Protein AF-C3YMT7-F1 (afdb_monomer_lite)

InterPro domains:
  IPR000488 Death domain [PF00531] (98-167)
  IPR000488 Death domain [PF00531] (194-253)
  IPR000488 Death domain [PF00531] (273-336)
  IPR000488 Death domain [PS50017] (106-167)
  IPR000488 Death domain [PS50017] (197-254)
  IPR000488 Death domain [PS50017] (286-336)
  IPR011029 Death-like domain superfamily [G3DSA:1.10.533.10] (81-174)
  IPR011029 Death-like domain superfamily [G3DSA:1.10.533.10] (175-265)
  IPR011029 Death-like domain superfamily [G3DSA:1.10.533.10] (266-336)
  IPR011029 Death-like domain superfamily [G3DSA:1.10.533.10] (337-452)
  IPR011029 Death-like domain superfamily [G3DSA:1.10.533.10] (453-548)
  IPR011029 Death-like domain superfamily [SSF47986] (90-172)
  IPR011029 Death-like domain superfamily [SSF47986] (196-254)
  IPR011029 Death-like domain superfamily [SSF47986] (276-337)
  IPR011029 Death-like domain superfamily [SSF47986] (476-532)
  IPR016729 FAS-associated death domain protein [PTHR15077] (196-252)

Secondary structure (DSSP, 8-state):
--------PPP-PPPP----------------------------------------------------HHHHHHHHHHHHHHTS-----TTPBPPHHHHHHHHHH-GGGHHHHHHHTT--HHHHHHHHHHTTT-HHHHHHHHHHHHHHHHGGG-BHHHHHHHHHHTT--HHHHHTTPPPPHHHHHHHHHHHHT-TTHHHHHHHTT--HHHHHHHHHHSTT-HHHHHHHHHHHHHHHHGGG--HHHHHHHHHHTT--GGGTHHHH-GGGSBPPHHHHHHHHHH--S--HHHHHHTT--HHHHHHHHHHSTT-HHHHHHHHHHHHHHHHGGG-BGGGGTTS-HHHHHHHTS--PPBPPHHHHHHHHHHS-HHHHHHHHHHTT--HHHHHHHHHHH-----TTSHHHHHHHHHHHHHHHHHHHHGGG-BHHHHHHHHHHTT--HHHHGGGG-GGG-PPPPHHHHHHHHHHHTT-TTHHHHHTTTTT--HHHHHHHHHH-TT-HHHHHHHHHHHHHHHHGGG--HHHHHHHHHHTT--GGGTGGGG---------

Sequence (551 aa):
MEIEEGTSWCEKKYPGVSDSGVPETDLDGSMTDQVSRTFQDRGTTNGADTKQKISVQGKKELHTASIDKSFLSSVFGWFKSASKPTASLTGRQLTPRELYHLCRTLGPHWEQVGQQLGLDQDTLDRCALDNRDSQWGQVHDMLLTWMERSGVKATVEMLTEGLQAVGVGPHLYNCIRVPSLFELNHLAWKLSDASGWEDVMLHLGLTQDDIRHAKDAHPDYRCSQVHHMLLMWVEKSGTEATVGRLCDALKNHNVETEKFLFLTDPSLRQVTLWDLAQLSRSFHSDWEPLALGLGLTEDDIESCKKKYPNNVSRQLLSALLLWKVQSGTQGTVSMLSGIDSHIYKSLLSPSVPVASVWQLGTVGNKLHPDICDAVCLHLGLTREMIQAHREKYRLDSSEAWEMSQYGIHNISLLLRWLNMAGSQATLDKLCESLHYADVQLDMYNFLFDPITSRHPTDLELVQLAVQLHSIPWVLTHLCCPMGFQHHDVLCWERTDPGGTWFQVHAMLEDWRNKFGGEATVVKLCGQLHDGGVAPDKYWFLCHEEPKSFEG

Foldseek 3Di:
DDDDDDDDDDDDDDDDDDDDDDDDDDDDDDDDDDDDDDDDDDDDDDDDDDDDDPPPPPPPPPPPPPDPPVLVVLLVVVVVVPPPPLPPLPQPADDPVLLLVLLVQCPPCQQQLLVLLPDDPVQLVVLCVVQVPGSSSSSSSSLVVSCVVCPSNNGLVSSVVSCVVSVNALLSNQQQDADDLVLLLQLLVLCLPPPCLVQLLVLLVDDPVLLVVLCVSQVQGSSSSSSSSLVVSCVVCPRNNGSNSSLVSCVVRPNDCLSNVCSSPVQQDAQFLLLQLLVLVVDDDDLVVVLVLLPHDPVQLVVLCVVDPPRSSSSSSSSVVVSCVVCPRRRGLNSVVVDDPVSSVCSSDDPQAAQFLLLLLLLLLLDDLVLLLQLLVLLPDDPCNLVVLCVVPPDVDDDDPPNVVSSVSSSVSLVVSCSSCPRSRGLRSSVVSCVVSVNDCVSRVVSSPPPCLDAQDLVLLLLLLVLCLVPPCCLVQLQVLLVHDPVLSVVLVPPDPPGSSSSSSVVLVVSCVVCPVNNGLRSVSVSCVVSVNDCVSRSVSSDDPPPPPPD

Radius of gyration: 32.9 Å; chains: 1; bounding box: 105×73×102 Å

Organism: Branchiostoma floridae (NCBI:txid7739)

Structure (mmCIF, N/CA/C/O backbone):
data_AF-C3YMT7-F1
#
_entry.id   AF-C3YMT7-F1
#
loop_
_atom_site.group_PDB
_atom_site.id
_atom_site.type_symbol
_atom_site.label_atom_id
_atom_site.label_alt_id
_atom_site.label_comp_id
_atom_site.label_asym_id
_atom_site.label_entity_id
_atom_site.label_seq_id
_atom_site.pdbx_PDB_ins_code
_atom_site.Cartn_x
_atom_site.Cartn_y
_atom_site.Cartn_z
_atom_site.occupancy
_atom_site.B_iso_or_equiv
_atom_site.auth_seq_id
_atom_site.auth_comp_id
_atom_site.auth_asym_id
_atom_site.auth_atom_id
_atom_site.pdbx_PDB_model_num
ATOM 1 N N . MET A 1 1 ? 27.093 30.085 48.064 1.00 34.06 1 MET A N 1
ATOM 2 C CA . MET A 1 1 ? 28.264 29.540 48.782 1.00 34.06 1 MET A CA 1
ATOM 3 C C . MET A 1 1 ? 27.794 28.273 49.457 1.00 34.06 1 MET A C 1
ATOM 5 O O . MET A 1 1 ? 26.879 28.395 50.255 1.00 34.06 1 MET A O 1
ATOM 9 N N . GLU A 1 2 ? 28.229 27.057 49.169 1.00 38.09 2 GLU A N 1
ATOM 10 C CA . GLU A 1 2 ? 29.203 26.407 48.269 1.00 38.09 2 GLU A CA 1
ATOM 11 C C . GLU A 1 2 ? 28.582 25.004 48.047 1.00 38.09 2 GLU A C 1
ATOM 13 O O . GLU A 1 2 ? 27.975 24.467 48.970 1.00 38.09 2 GLU A O 1
ATOM 18 N N . ILE A 1 3 ? 28.325 24.558 46.816 1.00 40.97 3 ILE A N 1
ATOM 19 C CA . ILE A 1 3 ? 29.128 23.589 46.039 1.00 40.97 3 ILE A CA 1
ATOM 20 C C . ILE A 1 3 ? 29.826 22.535 46.907 1.00 40.97 3 ILE A C 1
ATOM 22 O O . ILE A 1 3 ? 30.800 22.860 47.569 1.00 40.97 3 ILE A O 1
ATOM 26 N N . GLU A 1 4 ? 29.408 21.274 46.775 1.00 43.94 4 GLU A N 1
ATOM 27 C CA . GLU A 1 4 ? 30.350 20.153 46.715 1.00 43.94 4 GLU A CA 1
ATOM 28 C C . GLU A 1 4 ? 29.832 19.064 45.764 1.00 43.94 4 GLU A C 1
ATOM 30 O O . GLU A 1 4 ? 28.674 18.643 45.803 1.00 43.94 4 GLU A O 1
ATOM 35 N N . GLU A 1 5 ? 30.726 18.701 44.849 1.00 44.53 5 GLU A N 1
ATOM 36 C CA . GLU A 1 5 ? 30.614 17.720 43.777 1.00 44.53 5 GLU A CA 1
ATOM 37 C C . GLU A 1 5 ? 30.958 16.311 44.282 1.00 44.53 5 GLU A C 1
ATOM 39 O O . GLU A 1 5 ? 31.666 16.147 45.273 1.00 44.53 5 GLU A O 1
ATOM 44 N N . GLY A 1 6 ? 30.581 15.281 43.516 1.00 32.69 6 GLY A N 1
ATOM 45 C CA . GLY A 1 6 ? 31.325 14.022 43.552 1.00 32.69 6 GLY A CA 1
ATOM 46 C C . GLY A 1 6 ? 30.581 12.809 43.010 1.00 32.69 6 GLY A C 1
ATOM 47 O O . GLY A 1 6 ? 29.768 12.231 43.722 1.00 32.69 6 GLY A O 1
ATOM 48 N N . THR A 1 7 ? 30.903 12.407 41.773 1.00 36.56 7 THR A N 1
ATOM 49 C CA . THR A 1 7 ? 31.214 11.028 41.295 1.00 36.56 7 THR A CA 1
ATOM 50 C C . THR A 1 7 ? 31.074 10.986 39.760 1.00 36.56 7 THR A C 1
ATOM 52 O O . THR A 1 7 ? 29.983 11.065 39.214 1.00 36.56 7 THR A O 1
ATOM 55 N N . SER A 1 8 ? 32.169 11.150 39.008 1.00 33.56 8 SER A N 1
ATOM 56 C CA . SER A 1 8 ? 33.136 10.117 38.576 1.00 33.56 8 SER A CA 1
ATOM 57 C C . SER A 1 8 ? 32.552 9.097 37.583 1.00 33.56 8 SER A C 1
ATOM 59 O O . SER A 1 8 ? 31.941 8.104 37.973 1.00 33.56 8 SER A O 1
ATOM 61 N N . TRP A 1 9 ? 32.776 9.356 36.288 1.00 35.31 9 TRP A N 1
ATOM 62 C CA . TRP A 1 9 ? 32.589 8.428 35.168 1.00 35.31 9 TRP A CA 1
ATOM 63 C C . TRP A 1 9 ? 33.940 7.801 34.786 1.00 35.31 9 TRP A C 1
ATOM 65 O O . TRP A 1 9 ? 34.929 8.510 34.605 1.00 35.31 9 TRP A O 1
ATOM 75 N N . CYS A 1 10 ? 33.984 6.473 34.647 1.00 33.03 10 CYS A N 1
ATOM 76 C CA . CYS A 1 10 ? 35.161 5.731 34.191 1.00 33.03 10 CYS A CA 1
ATOM 77 C C . CYS A 1 10 ? 35.211 5.629 32.657 1.00 33.03 10 CYS A C 1
ATOM 79 O O . CYS A 1 10 ? 34.374 4.964 32.047 1.00 33.03 10 CYS A O 1
ATOM 81 N N . GLU A 1 11 ? 36.258 6.193 32.053 1.00 30.14 11 GLU A N 1
ATOM 82 C CA . GLU A 1 11 ? 36.718 5.862 30.700 1.00 30.14 11 GLU A CA 1
ATOM 83 C C . GLU A 1 11 ? 37.391 4.478 30.679 1.00 30.14 11 GLU A C 1
ATOM 85 O O . GLU A 1 11 ? 38.340 4.212 31.421 1.00 30.14 11 GLU A O 1
ATOM 90 N N . LYS A 1 12 ? 36.940 3.594 29.782 1.00 35.56 12 LYS A N 1
ATOM 91 C CA . LYS A 1 12 ? 37.665 2.368 29.420 1.00 35.56 12 LYS A CA 1
ATOM 92 C C . LYS A 1 12 ? 38.641 2.671 28.282 1.00 35.56 12 LYS A C 1
ATOM 94 O O . LYS A 1 12 ? 38.229 2.872 27.144 1.00 35.56 12 LYS A O 1
ATOM 99 N N . LYS A 1 13 ? 39.9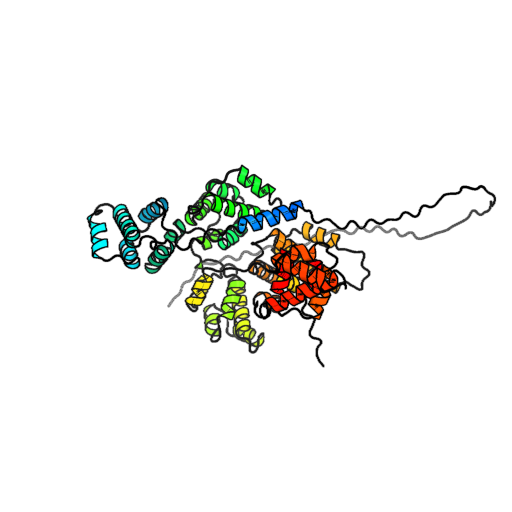39 2.644 28.594 1.00 33.09 13 LYS A N 1
ATOM 100 C CA . LYS A 1 13 ? 41.036 2.565 27.618 1.00 33.09 13 LYS A CA 1
ATOM 101 C C . LYS A 1 13 ? 41.199 1.124 27.119 1.00 33.09 13 LYS A C 1
ATOM 103 O O . LYS A 1 13 ? 41.266 0.198 27.924 1.00 33.09 13 LYS A O 1
ATOM 108 N N . TYR A 1 14 ? 41.309 0.957 25.803 1.00 35.00 14 TYR A N 1
ATOM 109 C CA . TYR A 1 14 ? 41.791 -0.268 25.157 1.00 35.00 14 TYR A CA 1
ATOM 110 C C . TYR A 1 14 ? 43.322 -0.368 25.284 1.00 35.00 14 TYR A C 1
ATOM 112 O O . TYR A 1 14 ? 43.995 0.652 25.114 1.00 35.00 14 TYR A O 1
ATOM 120 N N . PRO A 1 15 ? 43.902 -1.554 25.552 1.00 44.03 15 PRO A N 1
ATOM 121 C CA . PRO A 1 15 ? 45.343 -1.737 25.501 1.00 44.03 15 PRO A CA 1
ATOM 122 C C . PRO A 1 15 ? 45.795 -2.086 24.077 1.00 44.03 15 PRO A C 1
ATOM 124 O O . PRO A 1 15 ? 45.192 -2.919 23.400 1.00 44.03 15 PRO A O 1
ATOM 127 N N . GLY A 1 16 ? 46.880 -1.441 23.649 1.00 34.19 16 GLY A N 1
ATOM 128 C CA . GLY A 1 16 ? 47.624 -1.801 22.450 1.00 34.19 16 GLY A CA 1
ATOM 129 C C . GLY A 1 16 ? 48.317 -3.154 22.603 1.00 34.19 16 GLY A C 1
ATOM 130 O O . GLY A 1 16 ? 48.771 -3.514 23.690 1.00 34.19 16 GLY A O 1
ATOM 131 N N . VAL A 1 17 ? 48.398 -3.882 21.491 1.00 37.31 17 VAL A N 1
ATOM 132 C CA . VAL A 1 17 ? 49.210 -5.091 21.352 1.00 37.31 17 VAL A CA 1
ATOM 133 C C . VAL A 1 17 ? 50.315 -4.804 20.348 1.00 37.31 17 VAL A C 1
ATOM 135 O O . VAL A 1 17 ? 50.081 -4.275 19.263 1.00 37.31 17 VAL A O 1
ATOM 138 N N . SER A 1 18 ? 51.516 -5.116 20.805 1.00 35.34 18 SER A N 1
ATOM 139 C CA . SER A 1 18 ? 52.820 -4.876 20.217 1.00 35.34 18 SER A CA 1
ATOM 140 C C . SER A 1 18 ? 53.208 -5.910 19.161 1.00 35.34 18 SER A C 1
ATOM 142 O O . SER A 1 18 ? 52.760 -7.056 19.184 1.00 35.34 18 SER A O 1
ATOM 144 N N . ASP A 1 19 ? 54.133 -5.461 18.317 1.00 36.97 19 ASP A N 1
ATOM 145 C CA . ASP A 1 19 ? 55.043 -6.190 17.436 1.00 36.97 19 ASP A CA 1
ATOM 146 C C . ASP A 1 19 ? 55.442 -7.616 17.854 1.00 36.97 19 ASP A C 1
ATOM 148 O O . ASP A 1 19 ? 55.967 -7.864 18.940 1.00 36.97 19 ASP A O 1
ATOM 152 N N . SER A 1 20 ? 55.333 -8.522 16.883 1.00 36.31 20 SER A N 1
ATOM 153 C CA . SER A 1 20 ? 56.221 -9.674 16.662 1.00 36.31 20 SER A CA 1
ATOM 154 C C . SER A 1 20 ? 56.184 -9.932 15.145 1.00 36.31 20 SER A C 1
ATOM 156 O O . SER A 1 20 ? 55.110 -9.999 14.563 1.00 36.31 20 SER A O 1
ATOM 158 N N . GLY A 1 21 ? 57.278 -9.881 14.385 1.00 33.59 21 GLY A N 1
ATOM 159 C CA . GLY A 1 21 ? 58.499 -10.661 14.544 1.00 33.59 21 GLY A CA 1
ATOM 160 C C . GLY A 1 21 ? 58.374 -11.937 13.704 1.00 33.59 21 GLY A C 1
ATOM 161 O O . GLY A 1 21 ? 58.008 -12.975 14.243 1.00 33.59 21 GLY A O 1
ATOM 162 N N . VAL A 1 22 ? 58.645 -11.863 12.393 1.00 36.78 22 VAL A N 1
ATOM 163 C CA . VAL A 1 22 ? 58.706 -13.029 11.486 1.00 36.78 22 VAL A CA 1
ATOM 164 C C . VAL A 1 22 ? 60.044 -12.999 10.733 1.00 36.78 22 VAL A C 1
ATOM 166 O O . VAL A 1 22 ? 60.434 -11.923 10.278 1.00 36.78 22 VAL A O 1
ATOM 169 N N . PRO A 1 23 ? 60.767 -14.133 10.638 1.00 47.44 23 PRO A N 1
ATOM 170 C CA . PRO A 1 23 ? 62.141 -14.165 10.157 1.00 47.44 23 PRO A CA 1
ATOM 171 C C . PRO A 1 23 ? 62.252 -14.310 8.635 1.00 47.44 23 PRO A C 1
ATOM 173 O O . PRO A 1 23 ? 61.431 -14.955 7.981 1.00 47.44 23 PRO A O 1
ATOM 176 N N . GLU A 1 24 ? 63.344 -13.748 8.119 1.00 33.19 24 GLU A N 1
ATOM 177 C CA . GLU A 1 24 ? 63.941 -14.018 6.813 1.00 33.19 24 GLU A CA 1
ATOM 178 C C . GLU A 1 24 ? 64.226 -15.514 6.625 1.00 33.19 24 GLU A C 1
ATOM 180 O O . GLU A 1 24 ? 64.808 -16.164 7.493 1.00 33.19 24 GLU A O 1
ATOM 185 N N . THR A 1 25 ? 63.892 -16.036 5.446 1.00 39.78 25 THR A N 1
ATOM 186 C CA . THR A 1 25 ? 64.677 -17.102 4.817 1.00 39.78 25 THR A CA 1
ATOM 187 C C . THR A 1 25 ? 64.793 -16.804 3.329 1.00 39.78 25 THR A C 1
ATOM 189 O O . THR A 1 25 ? 63.825 -16.891 2.575 1.00 39.78 25 THR A O 1
ATOM 192 N N . ASP A 1 26 ? 66.008 -16.428 2.944 1.00 31.73 26 ASP A N 1
ATOM 193 C CA . ASP A 1 26 ? 66.536 -16.536 1.594 1.00 31.73 26 ASP A CA 1
ATOM 194 C C . ASP A 1 26 ? 66.430 -17.982 1.108 1.00 31.73 26 ASP A C 1
ATOM 196 O O . ASP A 1 26 ? 66.772 -18.899 1.853 1.00 31.73 26 ASP A O 1
ATOM 200 N N . LEU A 1 27 ? 66.056 -18.187 -0.155 1.00 36.12 27 LEU A N 1
ATOM 201 C CA . LEU A 1 27 ? 66.692 -19.203 -0.989 1.00 36.12 27 LEU A CA 1
ATOM 202 C C . LEU A 1 27 ? 66.584 -18.806 -2.466 1.00 36.12 27 LEU A C 1
ATOM 204 O O . LEU A 1 27 ? 65.518 -18.746 -3.075 1.00 36.12 27 LEU A O 1
ATOM 208 N N . ASP A 1 28 ? 67.775 -18.516 -2.963 1.00 31.34 28 ASP A N 1
ATOM 209 C CA . ASP A 1 28 ? 68.230 -18.246 -4.314 1.00 31.34 28 ASP A CA 1
ATOM 210 C C . ASP A 1 28 ? 67.976 -19.432 -5.268 1.00 31.34 28 ASP A C 1
ATOM 212 O O . ASP A 1 28 ? 67.900 -20.587 -4.837 1.00 31.34 28 ASP A O 1
ATOM 216 N N . GLY A 1 29 ? 67.876 -19.170 -6.574 1.00 30.14 29 GLY A N 1
ATOM 217 C CA . GLY A 1 29 ? 67.653 -20.241 -7.552 1.00 30.14 29 GLY A CA 1
ATOM 218 C C . GLY A 1 29 ? 67.280 -19.821 -8.972 1.00 30.14 29 GLY A C 1
ATOM 219 O O . GLY A 1 29 ? 66.331 -20.350 -9.542 1.00 30.14 29 GLY A O 1
ATOM 220 N N . SER A 1 30 ? 68.032 -18.888 -9.554 1.00 33.34 30 SER A N 1
ATOM 221 C CA . SER A 1 30 ? 68.088 -18.666 -11.005 1.00 33.34 30 SER A CA 1
ATOM 222 C C . SER A 1 30 ? 68.714 -19.870 -11.724 1.00 33.34 30 SER A C 1
ATOM 224 O O . SER A 1 30 ? 69.780 -20.335 -11.319 1.00 33.34 30 SER A O 1
ATOM 226 N N . MET A 1 31 ? 68.128 -20.319 -12.840 1.00 26.97 31 MET A N 1
ATOM 227 C CA . MET A 1 31 ? 68.928 -20.879 -13.934 1.00 26.97 31 MET A CA 1
ATOM 228 C C . MET A 1 31 ? 68.241 -20.720 -15.297 1.00 26.97 31 MET A C 1
ATOM 230 O O . MET A 1 31 ? 67.170 -21.262 -15.563 1.00 26.97 31 MET A O 1
ATOM 234 N N . THR A 1 32 ? 68.904 -19.939 -16.142 1.00 32.66 32 THR A N 1
ATOM 235 C CA . THR A 1 32 ? 68.686 -19.714 -17.569 1.00 32.66 32 THR A CA 1
ATOM 236 C C . THR A 1 32 ? 69.313 -20.816 -18.434 1.00 32.66 32 THR A C 1
ATOM 238 O O . THR A 1 32 ? 70.286 -21.446 -18.034 1.00 32.66 32 THR A O 1
ATOM 241 N N . ASP A 1 33 ? 68.744 -20.971 -19.636 1.00 30.67 33 ASP A N 1
ATOM 242 C CA . ASP A 1 33 ? 69.328 -21.368 -20.931 1.00 30.67 33 ASP A CA 1
ATOM 243 C C . ASP A 1 33 ? 70.357 -22.517 -21.030 1.00 30.67 33 ASP A C 1
ATOM 245 O O . ASP A 1 33 ? 71.454 -22.440 -20.491 1.00 30.67 33 ASP A O 1
ATOM 249 N N . GLN A 1 34 ? 70.106 -23.483 -21.932 1.00 28.62 34 GLN A N 1
ATOM 250 C CA . GLN A 1 34 ? 70.752 -23.522 -23.266 1.00 28.62 34 GLN A CA 1
ATOM 251 C C . GLN A 1 34 ? 70.587 -24.858 -24.035 1.00 28.62 34 GLN A C 1
ATOM 253 O O . GLN A 1 34 ? 70.815 -25.938 -23.506 1.00 28.62 34 GLN A O 1
ATOM 258 N N . VAL A 1 35 ? 70.353 -24.698 -25.353 1.00 26.73 35 VAL A N 1
ATOM 259 C CA . VAL A 1 35 ? 70.956 -25.442 -26.496 1.00 26.73 35 VAL A CA 1
ATOM 260 C C . VAL A 1 35 ? 70.453 -26.883 -26.736 1.00 26.73 35 VAL A C 1
ATOM 262 O O . VAL A 1 35 ? 70.774 -27.819 -26.024 1.00 26.73 35 VAL A O 1
ATOM 265 N N . SER A 1 36 ? 69.540 -27.096 -27.695 1.00 29.12 36 SER A N 1
ATOM 266 C CA . SER A 1 36 ? 69.752 -27.274 -29.155 1.00 29.12 36 SER A CA 1
ATOM 267 C C . SER A 1 36 ? 70.524 -28.542 -29.568 1.00 29.12 36 SER A C 1
ATOM 269 O O . SER A 1 36 ? 71.717 -28.624 -29.316 1.00 29.12 36 SER A O 1
ATOM 271 N N . ARG A 1 37 ? 69.896 -29.433 -30.361 1.00 29.86 37 ARG A N 1
ATOM 272 C CA . ARG A 1 37 ? 70.181 -29.664 -31.805 1.00 29.86 37 ARG A CA 1
ATOM 273 C C . ARG A 1 37 ? 69.748 -31.051 -32.324 1.00 29.86 37 ARG A C 1
ATOM 275 O O . ARG A 1 37 ? 70.142 -32.081 -31.800 1.00 29.86 37 ARG A O 1
ATOM 282 N N . THR A 1 38 ? 69.046 -30.981 -33.463 1.00 28.72 38 THR A N 1
ATOM 283 C CA . THR A 1 38 ? 69.095 -31.837 -34.673 1.00 28.72 38 THR A CA 1
ATOM 284 C C . THR A 1 38 ? 68.820 -33.340 -34.592 1.00 28.72 38 THR A C 1
ATOM 286 O O . THR A 1 38 ? 69.644 -34.087 -34.089 1.00 28.72 38 THR A O 1
ATOM 289 N N . PHE A 1 39 ? 67.816 -33.786 -35.362 1.00 26.59 39 PHE A N 1
ATOM 290 C CA . PHE A 1 39 ? 68.077 -34.602 -36.557 1.00 26.59 39 PHE A CA 1
ATOM 291 C C . PHE A 1 39 ? 67.051 -34.311 -37.676 1.00 26.59 39 PHE A C 1
ATOM 293 O O . PHE A 1 39 ? 65.842 -34.410 -37.491 1.00 26.59 39 PHE A O 1
ATOM 300 N N . GLN A 1 40 ? 67.606 -33.885 -38.814 1.00 30.92 40 GLN A N 1
ATOM 301 C CA . GLN A 1 40 ? 67.140 -33.989 -40.209 1.00 30.92 40 GLN A CA 1
ATOM 302 C C . GLN A 1 40 ? 66.734 -35.441 -40.561 1.00 30.92 40 GLN A C 1
ATOM 304 O O . GLN A 1 40 ? 67.167 -36.355 -39.874 1.00 30.92 40 GLN A O 1
ATOM 309 N N . ASP A 1 41 ? 66.048 -35.819 -41.640 1.00 30.78 41 ASP A N 1
ATOM 310 C CA . ASP A 1 41 ? 65.374 -35.198 -42.790 1.00 30.78 41 ASP A CA 1
ATOM 311 C C . ASP A 1 41 ? 64.806 -36.383 -43.625 1.00 30.78 41 ASP A C 1
ATOM 313 O O . ASP A 1 41 ? 65.296 -37.508 -43.511 1.00 30.78 41 ASP A O 1
ATOM 317 N N . ARG A 1 42 ? 63.855 -36.084 -44.521 1.00 30.92 42 ARG A N 1
ATOM 318 C CA . ARG A 1 42 ? 63.428 -36.827 -45.735 1.00 30.92 42 ARG A CA 1
ATOM 319 C C . ARG A 1 42 ? 62.637 -38.139 -45.666 1.00 30.92 42 ARG A C 1
ATOM 321 O O . ARG A 1 42 ? 63.094 -39.173 -45.198 1.00 30.92 42 ARG A O 1
ATOM 328 N N . GLY A 1 43 ? 61.534 -38.118 -46.424 1.00 27.36 43 GLY A N 1
ATOM 329 C CA . GLY A 1 43 ? 60.935 -39.312 -47.021 1.00 27.36 43 GLY A CA 1
ATOM 330 C C . GLY A 1 43 ? 59.556 -39.093 -47.645 1.00 27.36 43 GLY A C 1
ATOM 331 O O . GLY A 1 43 ? 58.570 -39.627 -47.156 1.00 27.36 43 GLY A O 1
ATOM 332 N N . THR A 1 44 ? 59.468 -38.307 -48.717 1.00 34.25 44 THR A N 1
ATOM 333 C CA . THR A 1 44 ? 58.298 -38.207 -49.604 1.00 34.25 44 THR A CA 1
ATOM 334 C C . THR A 1 44 ? 58.038 -39.520 -50.359 1.00 34.25 44 THR A C 1
ATOM 336 O O . THR A 1 44 ? 58.959 -40.080 -50.944 1.00 34.25 44 THR A O 1
ATOM 339 N N . THR A 1 45 ? 56.780 -39.973 -50.432 1.00 35.19 45 THR A N 1
ATOM 340 C CA . THR A 1 45 ? 55.952 -40.103 -51.660 1.00 35.19 45 THR A CA 1
ATOM 341 C C . THR A 1 45 ? 54.850 -41.175 -51.553 1.00 35.19 45 THR A C 1
ATOM 343 O O . THR A 1 45 ? 55.059 -42.266 -51.039 1.00 35.19 45 THR A O 1
ATOM 346 N N . ASN A 1 46 ? 53.714 -40.830 -52.173 1.00 31.72 46 ASN A N 1
ATOM 347 C CA . ASN A 1 46 ? 52.692 -41.678 -52.801 1.00 31.72 46 ASN A CA 1
ATOM 348 C C . ASN A 1 46 ? 51.614 -42.361 -51.936 1.00 31.72 46 ASN A C 1
ATOM 350 O O . ASN A 1 46 ? 51.771 -43.474 -51.458 1.00 31.72 46 ASN A O 1
ATOM 354 N N . GLY A 1 47 ? 50.439 -41.717 -51.935 1.00 29.20 47 GLY A N 1
ATOM 355 C CA . GLY A 1 47 ? 49.314 -42.183 -52.755 1.00 29.20 47 GLY A CA 1
ATOM 356 C C . GLY A 1 47 ? 48.350 -43.176 -52.110 1.00 29.20 47 GLY A C 1
ATOM 357 O O . GLY A 1 47 ? 48.674 -44.346 -51.985 1.00 29.20 47 GLY A O 1
ATOM 358 N N . ALA A 1 48 ? 47.123 -42.726 -51.837 1.00 32.12 48 ALA A N 1
ATOM 359 C CA . ALA A 1 48 ? 45.896 -43.401 -52.270 1.00 32.12 48 ALA A CA 1
ATOM 360 C C . ALA A 1 48 ? 44.659 -42.597 -51.851 1.00 32.12 48 ALA A C 1
ATOM 362 O O . ALA A 1 48 ? 44.576 -42.053 -50.752 1.00 32.12 48 ALA A O 1
ATOM 363 N N . ASP A 1 49 ? 43.704 -42.560 -52.772 1.00 36.22 49 ASP A N 1
ATOM 364 C CA . ASP A 1 49 ? 42.358 -42.028 -52.656 1.00 36.22 49 ASP A CA 1
ATOM 365 C C . ASP A 1 49 ? 41.632 -42.413 -51.364 1.00 36.22 49 ASP A C 1
ATOM 367 O O . ASP A 1 49 ? 41.477 -43.590 -51.035 1.00 36.22 49 ASP A O 1
ATOM 371 N N . THR A 1 50 ? 40.998 -41.433 -50.720 1.00 35.91 50 THR A N 1
ATOM 372 C CA . THR A 1 50 ? 39.703 -41.681 -50.080 1.00 35.91 50 THR A CA 1
ATOM 373 C C . THR A 1 50 ? 38.843 -40.425 -50.149 1.00 35.91 50 THR A C 1
ATOM 375 O O . THR A 1 50 ? 39.107 -39.411 -49.508 1.00 35.91 50 THR A O 1
ATOM 378 N N . LYS A 1 51 ? 37.788 -40.499 -50.965 1.00 37.44 51 LYS A N 1
ATOM 379 C CA . LYS A 1 51 ? 36.691 -39.530 -51.014 1.00 37.44 51 LYS A CA 1
ATOM 380 C C . LYS A 1 51 ? 36.033 -39.450 -49.636 1.00 37.44 51 LYS A C 1
ATOM 382 O O . LYS A 1 51 ? 35.200 -40.294 -49.311 1.00 37.44 51 LYS A O 1
ATOM 387 N N . GLN A 1 52 ? 36.350 -38.418 -48.861 1.00 32.44 52 GLN A N 1
ATOM 388 C CA . GLN A 1 52 ? 35.580 -38.062 -47.675 1.00 32.44 52 GLN A CA 1
ATOM 389 C C . GLN A 1 52 ? 34.716 -36.840 -47.989 1.00 32.44 52 GLN A C 1
ATOM 391 O O . GLN A 1 52 ? 35.180 -35.723 -48.200 1.00 32.44 52 GLN A O 1
ATOM 396 N N . LYS A 1 53 ? 33.418 -37.114 -48.096 1.00 31.91 53 LYS A N 1
ATOM 397 C CA . LYS A 1 53 ? 32.331 -36.163 -48.301 1.00 31.91 53 LYS A CA 1
ATOM 398 C C . LYS A 1 53 ? 32.228 -35.295 -47.041 1.00 31.91 53 LYS A C 1
ATOM 400 O O . LYS A 1 53 ? 31.635 -35.720 -46.054 1.00 31.91 53 LYS A O 1
ATOM 405 N N . ILE A 1 54 ? 32.831 -34.106 -47.056 1.00 30.88 54 ILE A N 1
ATOM 406 C CA . ILE A 1 54 ? 32.644 -33.102 -46.003 1.00 30.88 54 ILE A CA 1
ATOM 407 C C . ILE A 1 54 ? 31.219 -32.559 -46.148 1.00 30.88 54 ILE A C 1
ATOM 409 O O . ILE A 1 54 ? 30.930 -31.705 -46.982 1.00 30.88 54 ILE A O 1
ATOM 413 N N . SER A 1 55 ? 30.307 -33.127 -45.361 1.00 30.00 55 SER A N 1
ATOM 414 C CA . SER A 1 55 ? 28.977 -32.579 -45.119 1.00 30.00 55 SER A CA 1
ATOM 415 C C . SER A 1 55 ? 29.126 -31.392 -44.172 1.00 30.00 55 SER A C 1
ATOM 417 O O . SER A 1 55 ? 29.220 -31.567 -42.959 1.00 30.00 55 SER A O 1
ATOM 419 N N . VAL A 1 56 ? 29.181 -30.177 -44.719 1.00 35.94 56 VAL A N 1
ATOM 420 C CA . VAL A 1 56 ? 29.031 -28.949 -43.929 1.00 35.94 56 VAL A CA 1
ATOM 421 C C . VAL A 1 56 ? 27.554 -28.823 -43.570 1.00 35.94 56 VAL A C 1
ATOM 423 O O . VAL A 1 56 ? 26.758 -28.251 -44.308 1.00 35.94 56 VAL A O 1
ATOM 426 N N . GLN A 1 57 ? 27.182 -29.405 -42.435 1.00 30.80 57 GLN A N 1
ATOM 427 C CA . GLN A 1 57 ? 25.879 -29.215 -41.808 1.00 30.80 57 GLN A CA 1
ATOM 428 C C . GLN A 1 57 ? 26.097 -28.578 -40.437 1.00 30.80 57 GLN A C 1
ATOM 430 O O . GLN A 1 57 ? 25.925 -29.195 -39.395 1.00 30.80 57 GLN A O 1
ATOM 435 N N . GLY A 1 58 ? 26.527 -27.317 -40.459 1.00 31.20 58 GLY A N 1
ATOM 436 C CA . GLY A 1 58 ? 26.556 -26.439 -39.294 1.00 31.20 58 GLY A CA 1
ATOM 437 C C . GLY A 1 58 ? 25.271 -25.621 -39.225 1.00 31.20 58 GLY A C 1
ATOM 438 O O . GLY A 1 58 ? 25.301 -24.412 -39.432 1.00 31.20 58 GLY A O 1
ATOM 439 N N . LYS A 1 59 ? 24.130 -26.271 -38.973 1.00 30.28 59 LYS A N 1
ATOM 440 C CA . LYS A 1 59 ? 22.909 -25.570 -38.559 1.00 30.28 59 LYS A CA 1
ATOM 441 C C . LYS A 1 59 ? 23.085 -25.249 -37.071 1.00 30.28 59 LYS A C 1
ATOM 443 O O . LYS A 1 59 ? 22.829 -26.094 -36.223 1.00 30.28 59 LYS A O 1
ATOM 448 N N . LYS A 1 60 ? 23.596 -24.054 -36.756 1.00 33.88 60 LYS A N 1
ATOM 449 C CA . LYS A 1 60 ? 23.458 -23.485 -35.409 1.00 33.88 60 LYS A CA 1
ATOM 450 C C . LYS A 1 60 ? 21.973 -23.196 -35.213 1.00 33.88 60 LYS A C 1
ATOM 452 O O . LYS A 1 60 ? 21.462 -22.194 -35.706 1.00 33.88 60 LYS A O 1
ATOM 457 N N . GLU A 1 61 ? 21.276 -24.115 -34.560 1.00 29.59 61 GLU A N 1
ATOM 458 C CA . GLU A 1 61 ? 19.963 -23.842 -33.995 1.00 29.59 61 GLU A CA 1
ATOM 459 C C . GLU A 1 61 ? 20.159 -22.780 -32.911 1.00 29.59 61 GLU A C 1
ATOM 461 O O . GLU A 1 61 ? 20.727 -23.040 -31.851 1.00 29.59 61 GLU A O 1
ATOM 466 N N . LEU A 1 62 ? 19.758 -21.541 -33.212 1.00 29.84 62 LEU A N 1
ATOM 467 C CA . LEU A 1 62 ? 19.526 -20.546 -32.177 1.00 29.84 62 LEU A CA 1
ATOM 468 C C . LEU A 1 62 ? 18.388 -21.084 -31.308 1.00 29.84 62 LEU A C 1
ATOM 470 O O . LEU A 1 62 ? 17.218 -21.000 -31.679 1.00 29.84 62 LEU A O 1
ATOM 474 N N . HIS A 1 63 ? 18.735 -21.634 -30.148 1.00 28.12 63 HIS A N 1
ATOM 475 C CA . HIS A 1 63 ? 17.792 -21.806 -29.057 1.00 28.12 63 HIS A CA 1
ATOM 476 C C . HIS A 1 63 ? 17.345 -20.413 -28.604 1.00 28.12 63 HIS A C 1
ATOM 478 O O . HIS A 1 63 ? 17.959 -19.786 -27.745 1.00 28.12 63 HIS A O 1
ATOM 484 N N . THR A 1 64 ? 16.262 -19.908 -29.193 1.00 30.06 64 THR A N 1
ATOM 485 C CA . THR A 1 64 ? 15.466 -18.860 -28.559 1.00 30.06 64 THR A CA 1
ATOM 486 C C . THR A 1 64 ? 14.979 -19.435 -27.237 1.00 30.06 64 THR A C 1
ATOM 488 O O . THR A 1 64 ? 14.191 -20.384 -27.228 1.00 30.06 64 THR A O 1
ATOM 491 N N . ALA A 1 65 ? 15.510 -18.916 -26.131 1.00 35.44 65 ALA A N 1
ATOM 492 C CA . ALA A 1 65 ? 15.119 -19.300 -24.786 1.00 35.44 65 ALA A CA 1
ATOM 493 C C . ALA A 1 65 ? 13.604 -19.109 -24.640 1.00 35.44 65 ALA A C 1
ATOM 495 O O . ALA A 1 65 ? 13.110 -17.985 -24.546 1.00 35.44 65 ALA A O 1
ATOM 496 N N . SER A 1 66 ? 12.865 -20.218 -24.674 1.00 33.91 66 SER A N 1
ATOM 497 C CA . SER A 1 66 ? 11.442 -20.235 -24.368 1.00 33.91 66 SER A CA 1
ATOM 498 C C . SER A 1 66 ? 11.301 -19.821 -22.911 1.00 33.91 66 SER A C 1
ATOM 500 O O . SER A 1 66 ? 11.699 -20.566 -22.019 1.00 33.91 66 SER A O 1
ATOM 502 N N . ILE A 1 67 ? 10.748 -18.634 -22.670 1.00 41.38 67 ILE A N 1
ATOM 503 C CA . ILE A 1 67 ? 10.222 -18.276 -21.353 1.00 41.38 67 ILE A CA 1
ATOM 504 C C . ILE A 1 67 ? 9.242 -19.388 -20.968 1.00 41.38 67 ILE A C 1
ATOM 506 O O . ILE A 1 67 ? 8.403 -19.793 -21.781 1.00 41.38 67 ILE A O 1
ATOM 510 N N . ASP A 1 68 ? 9.417 -19.949 -19.775 1.00 41.03 68 ASP A N 1
ATOM 511 C CA . ASP A 1 68 ? 8.625 -21.079 -19.312 1.00 41.03 68 ASP A CA 1
ATOM 512 C C . ASP A 1 68 ? 7.140 -20.683 -19.264 1.00 41.03 68 ASP A C 1
ATOM 514 O O . ASP A 1 68 ? 6.722 -19.793 -18.520 1.00 41.03 68 ASP A O 1
ATOM 518 N N . LYS A 1 69 ? 6.329 -21.325 -20.110 1.00 41.19 69 LYS A N 1
ATOM 519 C CA . LYS A 1 69 ? 4.891 -21.050 -20.216 1.00 41.19 69 LYS A CA 1
ATOM 520 C C . LYS A 1 69 ? 4.144 -21.421 -18.933 1.00 41.19 69 LYS A C 1
ATOM 522 O O . LYS A 1 69 ? 3.097 -20.835 -18.669 1.00 41.19 69 LYS A O 1
ATOM 527 N N . SER A 1 70 ? 4.676 -22.352 -18.135 1.00 39.47 70 SER A N 1
ATOM 528 C CA . SER A 1 70 ? 4.096 -22.715 -16.839 1.00 39.47 70 SER A CA 1
ATOM 529 C C . SER A 1 70 ? 4.262 -21.585 -15.817 1.00 39.47 70 SER A C 1
ATOM 531 O O . SER A 1 70 ? 3.319 -21.264 -15.097 1.00 39.47 70 SER A O 1
ATOM 533 N N . PHE A 1 71 ? 5.403 -20.891 -15.854 1.00 42.06 71 PHE A N 1
ATOM 534 C CA . PHE A 1 71 ? 5.683 -19.726 -15.020 1.00 42.06 71 PHE A CA 1
ATOM 535 C C . PHE A 1 71 ? 4.732 -18.560 -15.334 1.00 42.06 71 PHE A C 1
ATOM 537 O O . PHE A 1 71 ? 4.078 -18.036 -14.434 1.00 42.06 71 PHE A O 1
ATOM 544 N N . LEU A 1 72 ? 4.574 -18.199 -16.616 1.00 38.34 72 LEU A N 1
ATOM 545 C CA . LEU A 1 72 ? 3.640 -17.138 -17.020 1.00 38.34 72 LEU A CA 1
ATOM 546 C C . LEU A 1 72 ? 2.183 -17.505 -16.694 1.00 38.34 72 LEU A C 1
ATOM 548 O O . LEU A 1 72 ? 1.436 -16.661 -16.208 1.00 38.34 72 LEU A O 1
ATOM 552 N N . SER A 1 73 ? 1.777 -18.764 -16.887 1.00 38.41 73 SER A N 1
ATOM 553 C CA . SER A 1 73 ? 0.421 -19.219 -16.551 1.00 38.41 73 SER A CA 1
ATOM 554 C C . SER A 1 73 ? 0.096 -19.085 -15.056 1.00 38.41 73 SER A C 1
ATOM 556 O O . SER A 1 73 ? -1.037 -18.739 -14.720 1.00 38.41 73 SER A O 1
ATOM 558 N N . SER A 1 74 ? 1.062 -19.322 -14.163 1.00 39.44 74 SER A N 1
ATOM 559 C CA . SER A 1 74 ? 0.884 -19.144 -12.714 1.00 39.44 74 SER A CA 1
ATOM 560 C C . SER A 1 74 ? 0.805 -17.666 -12.314 1.00 39.44 74 SER A C 1
ATOM 562 O O . SER A 1 74 ? -0.066 -17.286 -11.531 1.00 39.44 74 SER A O 1
ATOM 564 N N . VAL A 1 75 ? 1.641 -16.810 -12.913 1.00 38.38 75 VAL A N 1
ATOM 565 C CA . VAL A 1 75 ? 1.631 -15.352 -12.678 1.00 38.38 75 VAL A CA 1
ATOM 566 C C . VAL A 1 75 ? 0.327 -14.710 -13.171 1.00 38.38 75 VAL A C 1
ATOM 568 O O . VAL A 1 75 ? -0.297 -13.926 -12.453 1.00 38.38 75 VAL A O 1
ATOM 571 N N . PHE A 1 76 ? -0.151 -15.080 -14.362 1.00 40.62 76 PHE A N 1
ATOM 572 C CA . PHE A 1 76 ? -1.414 -14.563 -14.899 1.00 40.62 76 PHE A CA 1
ATOM 573 C C . PHE A 1 76 ? -2.645 -15.147 -14.194 1.00 40.62 76 PHE A C 1
ATOM 575 O O . PHE A 1 76 ? -3.641 -14.441 -14.032 1.00 40.62 76 PHE A O 1
ATOM 582 N N . GLY A 1 77 ? -2.586 -16.399 -13.724 1.00 40.06 77 GLY A N 1
ATOM 583 C CA . GLY A 1 77 ? -3.623 -16.976 -12.862 1.00 40.06 77 GLY A CA 1
ATOM 584 C C . GLY A 1 77 ? -3.812 -16.175 -11.570 1.00 40.06 77 GLY A C 1
ATOM 585 O O . GLY A 1 77 ? -4.944 -15.932 -11.154 1.00 40.06 77 GLY A O 1
ATOM 586 N N . TRP A 1 78 ? -2.715 -15.678 -10.993 1.00 41.53 78 TRP A N 1
ATOM 587 C CA . TRP A 1 78 ? -2.733 -14.830 -9.803 1.00 41.53 78 TRP A CA 1
ATOM 588 C C . TRP A 1 78 ? -3.345 -13.445 -10.057 1.00 41.53 78 TRP A C 1
ATOM 590 O O . TRP A 1 78 ? -4.271 -13.073 -9.339 1.00 41.53 78 TRP A O 1
ATOM 600 N N . PHE A 1 79 ? -2.943 -12.718 -11.109 1.00 36.34 79 PHE A N 1
ATOM 601 C CA . PHE A 1 79 ? -3.577 -11.434 -11.470 1.00 36.34 79 PHE A CA 1
ATOM 602 C C . PHE A 1 79 ? -5.085 -11.577 -11.732 1.00 36.34 79 PHE A C 1
ATOM 604 O O . PHE A 1 79 ? -5.874 -10.691 -11.397 1.00 36.34 79 PHE A O 1
ATOM 611 N N . LYS A 1 80 ? -5.514 -12.716 -12.287 1.00 40.00 80 LYS A N 1
ATOM 612 C CA . LYS A 1 80 ? -6.926 -13.009 -12.570 1.00 40.00 80 LYS A CA 1
ATOM 613 C C . LYS A 1 80 ? -7.736 -13.397 -11.322 1.00 40.00 80 LYS A C 1
ATOM 615 O O . LYS A 1 80 ? -8.941 -13.164 -11.297 1.00 40.00 80 LYS A O 1
ATOM 620 N N . SER A 1 81 ? -7.094 -13.945 -10.286 1.00 38.16 81 SER A N 1
ATOM 621 C CA . SER A 1 81 ? -7.723 -14.212 -8.980 1.00 38.16 81 SER A CA 1
ATOM 622 C C . SER A 1 81 ? -7.703 -12.993 -8.053 1.00 38.16 81 SER A C 1
ATOM 624 O O . SER A 1 81 ? -8.710 -12.711 -7.409 1.00 38.16 81 SER A O 1
ATOM 626 N N . ALA A 1 82 ? -6.615 -12.217 -8.040 1.00 36.66 82 ALA A N 1
ATOM 627 C CA . ALA A 1 82 ? -6.484 -10.977 -7.267 1.00 36.66 82 ALA A CA 1
ATOM 628 C C . ALA A 1 82 ? -7.349 -9.821 -7.811 1.00 36.66 82 ALA A C 1
ATOM 630 O O . ALA A 1 82 ? -7.578 -8.837 -7.114 1.00 36.66 82 ALA A O 1
ATOM 631 N N . SER A 1 83 ? -7.845 -9.940 -9.047 1.00 34.06 83 SER A N 1
ATOM 632 C CA . SER A 1 83 ? -8.786 -8.998 -9.669 1.00 34.06 83 SER A CA 1
ATOM 633 C C . SER A 1 83 ? -10.257 -9.327 -9.420 1.00 34.06 83 SER A C 1
ATOM 635 O O . SER A 1 83 ? -11.117 -8.582 -9.891 1.00 34.06 83 SER A O 1
ATOM 637 N N . LYS A 1 84 ? -10.589 -10.370 -8.637 1.00 40.91 84 LYS A N 1
ATOM 638 C CA . LYS A 1 84 ? -11.881 -10.343 -7.943 1.00 40.91 84 LYS A CA 1
ATOM 639 C C . LYS A 1 84 ? -11.793 -9.163 -6.984 1.00 40.91 84 LYS A C 1
ATOM 641 O O . LYS A 1 84 ? -10.984 -9.238 -6.061 1.00 40.91 84 LYS A O 1
ATOM 646 N N . PRO A 1 85 ? -12.554 -8.075 -7.201 1.00 35.94 85 PRO A N 1
ATOM 647 C CA . PRO A 1 85 ? -12.511 -6.959 -6.281 1.00 35.94 85 PRO A CA 1
ATOM 648 C C . PRO A 1 85 ? -12.835 -7.544 -4.914 1.00 35.94 85 PRO A C 1
ATOM 650 O O . PRO A 1 85 ? -13.897 -8.146 -4.741 1.00 35.94 85 PRO A O 1
ATOM 653 N N . THR A 1 86 ? -11.906 -7.422 -3.964 1.00 43.94 86 THR A N 1
ATOM 654 C CA . THR A 1 86 ? -12.259 -7.456 -2.548 1.00 43.94 86 THR A CA 1
ATOM 655 C C . THR A 1 86 ? -13.446 -6.520 -2.451 1.00 43.94 86 THR A C 1
ATOM 657 O O . THR A 1 86 ? -13.270 -5.326 -2.706 1.00 43.94 86 THR A O 1
ATOM 660 N N . ALA A 1 87 ? -14.652 -7.082 -2.296 1.00 44.00 87 ALA A N 1
ATOM 661 C CA . ALA A 1 87 ? -15.895 -6.336 -2.402 1.00 44.00 87 ALA A CA 1
ATOM 662 C C . ALA A 1 87 ? -15.705 -5.072 -1.580 1.00 44.00 87 ALA A C 1
ATOM 664 O O . ALA A 1 87 ? -15.356 -5.189 -0.407 1.00 44.00 87 ALA A O 1
ATOM 665 N N . SER A 1 88 ? -15.779 -3.912 -2.241 1.00 48.50 88 SER A N 1
ATOM 666 C CA . SER A 1 88 ? -15.518 -2.617 -1.620 1.00 48.50 88 SER A CA 1
ATOM 667 C C . SER A 1 88 ? -16.222 -2.609 -0.269 1.00 48.50 88 SER A C 1
ATOM 669 O O . SER A 1 88 ? -17.449 -2.633 -0.228 1.00 48.50 88 SER A O 1
ATOM 671 N N . LEU A 1 89 ? -15.450 -2.695 0.822 1.00 58.59 89 LEU A N 1
ATOM 672 C CA . LEU A 1 89 ? -15.987 -2.886 2.177 1.00 58.59 89 LEU A CA 1
ATOM 673 C C . LEU A 1 89 ? -16.827 -1.680 2.619 1.00 58.59 89 LEU A C 1
ATOM 675 O O . LEU A 1 89 ? -17.555 -1.779 3.601 1.00 58.59 89 LEU A O 1
ATOM 679 N N . THR A 1 90 ? -16.771 -0.594 1.841 1.00 64.25 90 THR A N 1
ATOM 680 C CA . THR A 1 90 ? -17.633 0.578 1.937 1.00 64.25 90 THR A CA 1
ATOM 681 C C . THR A 1 90 ? -19.099 0.169 2.007 1.00 64.25 90 THR A C 1
ATOM 683 O O . THR A 1 90 ? -19.648 -0.373 1.043 1.00 64.25 90 THR A O 1
ATOM 686 N N . GLY A 1 91 ? -19.754 0.471 3.124 1.00 80.62 91 GLY A N 1
ATOM 687 C CA . GLY A 1 91 ? -21.172 0.170 3.295 1.00 80.62 91 GLY A CA 1
ATOM 688 C C . GLY A 1 91 ? -21.460 -1.131 4.040 1.00 80.62 91 GLY A C 1
ATOM 689 O O . GLY A 1 91 ? -22.620 -1.537 4.125 1.00 80.62 91 GLY A O 1
ATOM 690 N N . ARG A 1 92 ? -20.441 -1.806 4.582 1.00 87.56 92 ARG A N 1
ATOM 691 C CA . ARG A 1 92 ? -20.632 -3.029 5.367 1.00 87.56 92 ARG A CA 1
ATOM 692 C C . ARG A 1 92 ? -21.232 -2.711 6.738 1.00 87.56 92 ARG A C 1
ATOM 694 O O . ARG A 1 92 ? -20.766 -1.806 7.421 1.00 87.56 92 ARG A O 1
ATOM 701 N N . GLN A 1 93 ? -22.211 -3.500 7.177 1.00 90.50 93 GLN A N 1
ATOM 702 C CA . GLN A 1 93 ? -22.739 -3.457 8.547 1.00 90.50 93 GLN A CA 1
ATOM 703 C C . GLN A 1 93 ? -21.900 -4.309 9.517 1.00 90.50 93 GLN A C 1
ATOM 705 O O . GLN A 1 93 ? -21.217 -5.251 9.107 1.00 90.50 93 GLN A O 1
ATOM 710 N N . LEU A 1 94 ? -21.984 -4.010 10.816 1.00 88.00 94 LEU A N 1
ATOM 711 C CA . LEU A 1 94 ? -21.354 -4.820 11.862 1.00 88.00 94 LEU A CA 1
ATOM 712 C C . LEU A 1 94 ? -21.857 -6.269 11.847 1.00 88.00 94 LEU A C 1
ATOM 714 O O . LEU A 1 94 ? -23.056 -6.536 11.765 1.00 88.00 94 LEU A O 1
ATOM 718 N N . THR A 1 95 ? -20.936 -7.211 12.018 1.00 85.31 95 THR A N 1
ATOM 719 C CA . THR A 1 95 ? -21.269 -8.608 12.317 1.00 85.31 95 THR A CA 1
ATOM 720 C C . THR A 1 95 ? -21.612 -8.779 13.802 1.00 85.31 95 THR A C 1
ATOM 722 O O . THR A 1 95 ? -21.124 -8.016 14.642 1.00 85.31 95 THR A O 1
ATOM 725 N N . PRO A 1 96 ? -22.371 -9.828 14.182 1.00 84.81 96 PRO A N 1
ATOM 726 C CA . PRO A 1 96 ? -22.679 -10.105 15.588 1.00 84.81 96 PRO A CA 1
ATOM 727 C C . PRO A 1 96 ? -21.435 -10.235 16.481 1.00 84.81 96 PRO A C 1
ATOM 729 O O . PRO A 1 96 ? -21.448 -9.841 17.645 1.00 84.81 96 PRO A O 1
ATOM 732 N N . ARG A 1 97 ? -20.335 -10.764 15.931 1.00 76.62 97 ARG A N 1
ATOM 733 C CA . ARG A 1 97 ? -19.070 -10.937 16.651 1.00 76.62 97 ARG A CA 1
ATOM 734 C C . ARG A 1 97 ? -18.362 -9.606 16.901 1.00 76.62 97 ARG A C 1
ATOM 736 O O . ARG A 1 97 ? -17.865 -9.379 18.001 1.00 76.62 97 ARG A O 1
ATOM 743 N N . GLU A 1 98 ? -18.336 -8.725 15.905 1.00 84.50 98 GLU A N 1
ATOM 744 C CA . GLU A 1 98 ? -17.781 -7.371 16.037 1.00 84.50 98 GLU A CA 1
ATOM 745 C C . GLU A 1 98 ? -18.577 -6.551 17.044 1.00 84.50 98 GLU A C 1
ATOM 747 O O . GLU A 1 98 ? -17.987 -5.922 17.920 1.00 84.50 98 GLU A O 1
ATOM 752 N N . LEU A 1 99 ? -19.908 -6.634 16.976 1.00 90.12 99 LEU A N 1
ATOM 753 C CA . LEU A 1 99 ? -20.798 -6.001 17.941 1.00 90.12 99 LEU A CA 1
ATOM 754 C C . LEU A 1 99 ? -20.507 -6.504 19.360 1.00 90.12 99 LEU A C 1
ATOM 756 O O . LEU A 1 99 ? -20.284 -5.697 20.260 1.00 90.12 99 LEU A O 1
ATOM 760 N N . TYR A 1 100 ? -20.402 -7.823 19.554 1.00 86.06 100 TYR A N 1
ATOM 761 C CA . TYR A 1 100 ? -20.047 -8.409 20.847 1.00 86.06 100 TYR A CA 1
ATOM 762 C C . TYR A 1 100 ? -18.705 -7.887 21.386 1.00 86.06 100 TYR A C 1
ATOM 764 O O . TYR A 1 100 ? -18.602 -7.566 22.574 1.00 86.06 100 TYR A O 1
ATOM 772 N N . HIS A 1 101 ? -17.682 -7.783 20.530 1.00 82.56 101 HIS A N 1
ATOM 773 C CA . HIS A 1 101 ? -16.381 -7.242 20.919 1.00 82.56 101 HIS A CA 1
ATOM 774 C C . HIS A 1 101 ? -16.474 -5.769 21.315 1.00 82.56 101 HIS A C 1
ATOM 776 O O . HIS A 1 101 ? -16.036 -5.432 22.412 1.00 82.56 101 HIS A O 1
ATOM 782 N N . LEU A 1 102 ? -17.106 -4.929 20.491 1.00 88.69 102 LEU A N 1
ATOM 783 C CA . LEU A 1 102 ? -17.302 -3.501 20.761 1.00 88.69 102 LEU A CA 1
ATOM 784 C C . LEU A 1 102 ? -18.006 -3.254 22.098 1.00 88.69 102 LEU A C 1
ATOM 786 O O . LEU A 1 102 ? -17.573 -2.399 22.871 1.00 88.69 102 LEU A O 1
ATOM 790 N N . CYS A 1 103 ? -19.026 -4.056 22.413 1.00 91.88 103 CYS A N 1
ATOM 791 C CA . CYS A 1 103 ? -19.751 -3.973 23.682 1.00 91.88 103 CYS A CA 1
ATOM 792 C C . CYS A 1 103 ? -18.854 -4.200 24.905 1.00 91.88 103 CYS A C 1
ATOM 794 O O . CYS A 1 103 ? -19.122 -3.673 25.981 1.00 91.88 103 CYS A O 1
ATOM 796 N N . ARG A 1 104 ? -17.773 -4.976 24.762 1.00 87.25 104 ARG A N 1
ATOM 797 C CA . ARG A 1 104 ? -16.813 -5.223 25.849 1.00 87.25 104 ARG A CA 1
ATOM 798 C C . ARG A 1 104 ? -15.763 -4.129 25.990 1.00 87.25 104 ARG A C 1
ATOM 800 O O . ARG A 1 104 ? -15.124 -4.061 27.035 1.00 87.25 104 ARG A O 1
ATOM 807 N N . THR A 1 105 ? -15.551 -3.326 24.954 1.00 86.00 105 THR A N 1
ATOM 808 C CA . THR A 1 105 ? -14.385 -2.444 24.854 1.00 86.00 105 THR A CA 1
ATOM 809 C C . THR A 1 105 ? -14.730 -0.957 24.836 1.00 86.00 105 THR A C 1
ATOM 811 O O . THR A 1 105 ? -13.906 -0.177 25.298 1.00 86.00 105 THR A O 1
ATOM 814 N N . LEU A 1 106 ? -15.925 -0.537 24.389 1.00 89.94 106 LEU A N 1
ATOM 815 C CA . LEU A 1 106 ? -16.311 0.890 24.373 1.00 89.94 106 LEU A CA 1
ATOM 816 C C . LEU A 1 106 ? -16.258 1.537 25.768 1.00 89.94 106 LEU A C 1
ATOM 818 O O . LEU A 1 106 ? -15.945 2.725 25.900 1.00 89.94 106 LEU A O 1
ATOM 822 N N . GLY A 1 107 ? -16.546 0.750 26.809 1.00 89.56 107 GLY A N 1
ATOM 823 C CA . GLY A 1 107 ? -16.500 1.208 28.192 1.00 89.56 107 GLY A CA 1
ATOM 824 C C . GLY A 1 107 ? -17.387 2.445 28.403 1.00 89.56 107 GLY A C 1
ATOM 825 O O . GLY A 1 107 ? -18.522 2.458 27.927 1.00 89.56 107 GLY A O 1
ATOM 826 N N . PRO A 1 108 ? -16.926 3.481 29.129 1.00 92.19 108 PRO A N 1
ATOM 827 C CA . PRO A 1 108 ? -17.757 4.631 29.502 1.00 92.19 108 PRO A CA 1
ATOM 828 C C . PRO A 1 108 ? -18.038 5.606 28.348 1.00 92.19 108 PRO A C 1
ATOM 830 O O . PRO A 1 108 ? -18.872 6.489 28.495 1.00 92.19 108 PRO A O 1
ATOM 833 N N . HIS A 1 109 ? -17.376 5.457 27.199 1.00 94.56 109 HIS A N 1
ATOM 834 C CA . HIS A 1 109 ? -17.507 6.388 26.071 1.00 94.56 109 HIS A CA 1
ATOM 835 C C . HIS A 1 109 ? -18.749 6.121 25.206 1.00 94.56 109 HIS A C 1
ATOM 837 O O . HIS A 1 109 ? -18.965 6.801 24.206 1.00 94.56 109 HIS A O 1
ATOM 843 N N . TRP A 1 110 ? -19.558 5.117 25.552 1.00 96.88 110 TRP A N 1
ATOM 844 C CA . TRP A 1 110 ? -20.645 4.640 24.701 1.00 96.88 110 TRP A CA 1
ATOM 845 C C . TRP A 1 110 ? -21.746 5.667 24.452 1.00 96.88 110 TRP A C 1
ATOM 847 O O . TRP A 1 110 ? -22.240 5.735 23.330 1.00 96.88 110 TRP A O 1
ATOM 857 N N . GLU A 1 111 ? -22.077 6.506 25.432 1.00 97.75 111 GLU A N 1
ATOM 858 C CA . GLU A 1 111 ? -23.074 7.569 25.257 1.00 97.75 111 GLU A CA 1
ATOM 859 C C . GLU A 1 111 ? -22.595 8.604 24.237 1.00 97.75 111 GLU A C 1
ATOM 861 O O . GLU A 1 111 ? -23.317 8.940 23.302 1.00 97.75 111 GLU A O 1
ATOM 866 N N . GLN A 1 112 ? -21.341 9.049 24.361 1.00 97.12 112 GLN A N 1
ATOM 867 C CA . GLN A 1 112 ? -20.730 10.001 23.432 1.00 97.12 112 GLN A CA 1
ATOM 868 C C . GLN A 1 112 ? -20.661 9.422 22.016 1.00 97.12 112 GLN A C 1
ATOM 870 O O . GLN A 1 112 ? -20.969 10.119 21.053 1.00 97.12 112 GLN A O 1
ATOM 875 N N . VAL A 1 113 ? -20.315 8.136 21.882 1.00 96.50 113 VAL A N 1
ATOM 876 C CA . VAL A 1 113 ? -20.327 7.449 20.583 1.00 96.50 113 VAL A CA 1
ATOM 877 C C . VAL A 1 113 ? -21.750 7.395 20.031 1.00 96.50 113 VAL A C 1
ATOM 879 O O . VAL A 1 113 ? -21.961 7.775 18.887 1.00 96.50 113 VAL A O 1
ATOM 882 N N . GLY A 1 114 ? -22.742 7.014 20.838 1.00 97.50 114 GLY A N 1
ATOM 883 C CA . GLY A 1 114 ? -24.148 7.007 20.435 1.00 97.50 114 GLY A CA 1
ATOM 884 C C . GLY A 1 114 ? -24.635 8.373 19.936 1.00 97.50 114 GLY A C 1
ATOM 885 O O . GLY A 1 114 ? -25.294 8.440 18.898 1.00 97.50 114 GLY A O 1
ATOM 886 N N . GLN A 1 115 ? -24.239 9.463 20.602 1.00 97.81 115 GLN A N 1
ATOM 887 C CA . GLN A 1 115 ? -24.518 10.833 20.152 1.00 97.81 115 GLN A CA 1
ATOM 888 C C . GLN A 1 115 ? -23.869 11.137 18.792 1.00 97.81 115 GLN A C 1
ATOM 890 O O . GLN A 1 115 ? -24.540 11.664 17.906 1.00 97.81 115 GLN A O 1
ATOM 895 N N . GLN A 1 116 ? -22.596 10.770 18.588 1.00 97.12 116 GLN A N 1
ATOM 896 C CA . GLN A 1 116 ? -21.915 10.946 17.293 1.00 97.12 116 GLN A CA 1
ATOM 897 C C . GLN A 1 116 ? -22.555 10.121 16.170 1.00 97.12 116 GLN A C 1
ATOM 899 O O . GLN A 1 116 ? -22.554 10.532 15.013 1.00 97.12 116 GLN A O 1
ATOM 904 N N . LEU A 1 117 ? -23.154 8.981 16.511 1.00 96.69 117 LEU A N 1
ATOM 905 C CA . LEU A 1 117 ? -23.912 8.144 15.583 1.00 96.69 117 LEU A CA 1
ATOM 906 C C . LEU A 1 117 ? -25.335 8.661 15.311 1.00 96.69 117 LEU A C 1
ATOM 908 O O . LEU A 1 117 ? -26.075 8.044 14.542 1.00 96.69 117 LEU A O 1
ATOM 912 N N . GLY A 1 118 ? -25.719 9.793 15.910 1.00 97.31 118 GLY A N 1
ATOM 913 C CA . GLY A 1 118 ? -27.000 10.459 15.686 1.00 97.31 118 GLY A CA 1
ATOM 914 C C . GLY A 1 118 ? -28.148 9.962 16.567 1.00 97.31 118 GLY A C 1
ATOM 915 O O . GLY A 1 118 ? -29.308 10.212 16.234 1.00 97.31 118 GLY A O 1
ATOM 916 N N . LEU A 1 119 ? -27.868 9.255 17.668 1.00 98.00 119 LEU A N 1
ATOM 917 C CA . LEU A 1 119 ? -28.885 8.934 18.671 1.00 98.00 119 LEU A CA 1
ATOM 918 C C . LEU A 1 119 ? -29.136 10.136 19.590 1.00 98.00 119 LEU A C 1
ATOM 920 O O . LEU A 1 119 ? -28.205 10.788 20.061 1.00 98.00 119 LEU A O 1
ATOM 924 N N . ASP A 1 120 ? -30.410 10.419 19.854 1.00 97.94 120 ASP A N 1
ATOM 925 C CA . ASP A 1 120 ? -30.832 11.443 20.812 1.00 97.94 120 ASP A CA 1
ATOM 926 C C . ASP A 1 120 ? -30.617 10.999 22.274 1.00 97.94 120 ASP A C 1
ATOM 928 O O . ASP A 1 120 ? -30.541 9.803 22.574 1.00 97.94 120 ASP A O 1
ATOM 932 N N . GLN A 1 121 ? -30.542 11.970 23.193 1.00 98.12 121 GLN A N 1
ATOM 933 C CA . GLN A 1 121 ? -30.292 11.705 24.615 1.00 98.12 121 GLN A CA 1
ATOM 934 C C . GLN A 1 121 ? -31.380 10.822 25.247 1.00 98.12 121 GLN A C 1
ATOM 936 O O . GLN A 1 121 ? -31.047 9.899 25.980 1.00 98.12 121 GLN A O 1
ATOM 941 N N . ASP A 1 122 ? -32.655 11.021 24.898 1.00 98.25 122 ASP A N 1
ATOM 942 C CA . ASP A 1 122 ? -33.771 10.214 25.421 1.00 98.25 122 ASP A CA 1
ATOM 943 C C . ASP A 1 122 ? -33.639 8.725 25.052 1.00 98.25 122 ASP A C 1
ATOM 945 O O . ASP A 1 122 ? -34.138 7.833 25.740 1.00 98.25 122 ASP A O 1
ATOM 949 N N . THR A 1 123 ? -33.005 8.421 23.921 1.00 98.31 123 THR A N 1
ATOM 950 C CA . THR A 1 123 ? -32.721 7.051 23.486 1.00 98.31 123 THR A CA 1
ATOM 951 C C . THR A 1 123 ? -31.570 6.445 24.273 1.00 98.31 123 THR A C 1
ATOM 953 O O . THR A 1 123 ? -31.665 5.287 24.677 1.00 98.31 123 THR A O 1
ATOM 956 N N . LEU A 1 124 ? -30.520 7.221 24.536 1.00 98.38 124 LEU A N 1
ATOM 957 C CA . LEU A 1 124 ? -29.388 6.777 25.348 1.00 98.38 124 LEU A CA 1
ATOM 958 C C . LEU A 1 124 ? -29.809 6.548 26.804 1.00 98.38 124 LEU A C 1
ATOM 960 O O . LEU A 1 124 ? -29.508 5.496 27.362 1.00 98.38 124 LEU A O 1
ATOM 964 N N . ASP A 1 125 ? -30.602 7.454 27.377 1.00 98.00 125 ASP A N 1
ATOM 965 C CA . ASP A 1 125 ? -31.140 7.322 28.733 1.00 98.00 125 ASP A CA 1
ATOM 966 C C . ASP A 1 125 ? -32.014 6.066 28.876 1.00 98.00 125 ASP A C 1
ATOM 968 O O . ASP A 1 125 ? -31.961 5.385 29.901 1.00 98.00 125 ASP A O 1
ATOM 972 N N . ARG A 1 126 ? -32.782 5.708 27.834 1.00 98.31 126 ARG A N 1
ATOM 973 C CA . ARG A 1 126 ? -33.541 4.447 27.795 1.00 98.31 126 ARG A CA 1
ATOM 974 C C . ARG A 1 126 ? -32.633 3.222 27.775 1.00 98.31 126 ARG A C 1
ATOM 976 O O . ARG A 1 126 ? -32.825 2.347 28.612 1.00 98.31 126 ARG A O 1
ATOM 983 N N . CYS A 1 127 ? -31.612 3.195 26.916 1.00 97.81 127 CYS A N 1
ATOM 984 C CA . CYS A 1 127 ? -30.634 2.096 26.885 1.00 97.81 127 CYS A CA 1
ATOM 985 C C . CYS A 1 127 ? -29.958 1.917 28.260 1.00 97.81 127 CYS A C 1
ATOM 987 O O . CYS A 1 127 ? -29.775 0.794 28.739 1.00 97.81 127 CYS A O 1
ATOM 989 N N . ALA A 1 128 ? -29.615 3.036 28.915 1.00 97.75 128 ALA A N 1
ATOM 990 C CA . ALA A 1 128 ? -29.028 3.065 30.252 1.00 97.75 128 ALA A CA 1
ATOM 991 C C . ALA A 1 128 ? -29.993 2.540 31.327 1.00 97.75 128 ALA A C 1
ATOM 993 O O . ALA A 1 128 ? -29.581 1.789 32.213 1.00 97.75 128 ALA A O 1
ATOM 994 N N . LEU A 1 129 ? -31.273 2.913 31.247 1.00 97.75 129 LEU A N 1
ATOM 995 C CA . LEU A 1 129 ? -32.311 2.499 32.189 1.00 97.75 129 LEU A CA 1
ATOM 996 C C . LEU A 1 129 ? -32.657 1.011 32.050 1.00 97.75 129 LEU A C 1
ATOM 998 O O . LEU A 1 129 ? -32.722 0.310 33.062 1.00 97.75 129 LEU A O 1
ATOM 1002 N N . ASP A 1 130 ? -32.832 0.529 30.818 1.00 97.50 130 ASP A N 1
ATOM 1003 C CA . ASP A 1 130 ? -33.212 -0.856 30.515 1.00 97.50 130 ASP A CA 1
ATOM 1004 C C . ASP A 1 130 ? -32.094 -1.845 30.881 1.00 97.50 130 ASP A C 1
ATOM 1006 O O . ASP A 1 130 ? -32.357 -2.982 31.275 1.00 97.50 130 ASP A O 1
ATOM 1010 N N . ASN A 1 131 ? -30.838 -1.389 30.844 1.00 96.12 131 ASN A N 1
ATOM 1011 C CA . ASN A 1 131 ? -29.652 -2.176 31.179 1.00 96.12 131 ASN A CA 1
ATOM 1012 C C . ASN A 1 131 ? -28.871 -1.582 32.363 1.00 96.12 131 ASN A C 1
ATOM 1014 O O . ASN A 1 131 ? -27.637 -1.572 32.369 1.00 96.12 131 ASN A O 1
ATOM 1018 N N . ARG A 1 132 ? -29.575 -1.089 33.390 1.00 96.19 132 ARG A N 1
ATOM 1019 C CA . ARG A 1 132 ? -28.982 -0.338 34.515 1.00 96.19 132 ARG A CA 1
ATOM 1020 C C . ARG A 1 132 ? -27.782 -1.016 35.183 1.00 96.19 132 ARG A C 1
ATOM 1022 O O . ARG A 1 132 ? -26.835 -0.333 35.564 1.00 96.19 132 ARG A O 1
ATOM 1029 N N . ASP A 1 133 ? -27.808 -2.342 35.286 1.00 95.88 133 ASP A N 1
ATOM 1030 C CA . ASP A 1 133 ? -26.788 -3.120 35.999 1.00 95.88 133 ASP A CA 1
ATOM 1031 C C . ASP A 1 133 ? -25.687 -3.689 35.081 1.00 95.88 133 ASP A C 1
ATOM 1033 O O . ASP A 1 133 ? -24.766 -4.354 35.555 1.00 95.88 133 ASP A O 1
ATOM 1037 N N . SER A 1 134 ? -25.759 -3.456 33.765 1.00 96.75 134 SER A N 1
ATOM 1038 C CA . SER A 1 134 ? -24.840 -4.050 32.790 1.00 96.75 134 SER A CA 1
ATOM 1039 C C . SER A 1 134 ? -24.402 -3.037 31.742 1.00 96.75 134 SER A C 1
ATOM 1041 O O . SER A 1 134 ? -25.087 -2.829 30.746 1.00 96.75 134 SER A O 1
ATOM 1043 N N . GLN A 1 135 ? -23.200 -2.479 31.904 1.00 95.69 135 GLN A N 1
ATOM 1044 C CA . GLN A 1 135 ? -22.592 -1.597 30.900 1.00 95.69 135 GLN A CA 1
ATOM 1045 C C . GLN A 1 135 ? -22.497 -2.268 29.521 1.00 95.69 135 GLN A C 1
ATOM 1047 O O . GLN A 1 135 ? -22.722 -1.627 28.501 1.00 95.69 135 GLN A O 1
ATOM 1052 N N . TRP A 1 136 ? -22.214 -3.574 29.485 1.00 95.81 136 TRP A N 1
ATOM 1053 C CA . TRP A 1 136 ? -22.227 -4.343 28.241 1.00 95.81 136 TRP A CA 1
ATOM 1054 C C . TRP A 1 136 ? -23.614 -4.323 27.586 1.00 95.81 136 TRP A C 1
ATOM 1056 O O . TRP A 1 136 ? -23.709 -4.116 26.380 1.00 95.81 136 TRP A O 1
ATOM 1066 N N . GLY A 1 137 ? -24.677 -4.497 28.382 1.00 96.94 137 GLY A N 1
ATOM 1067 C CA . GLY A 1 137 ? -26.062 -4.432 27.912 1.00 96.94 137 GLY A CA 1
ATOM 1068 C C . GLY A 1 137 ? -26.426 -3.047 27.386 1.00 96.94 137 GLY A C 1
ATOM 1069 O O . GLY A 1 137 ? -27.007 -2.950 26.315 1.00 96.94 137 GL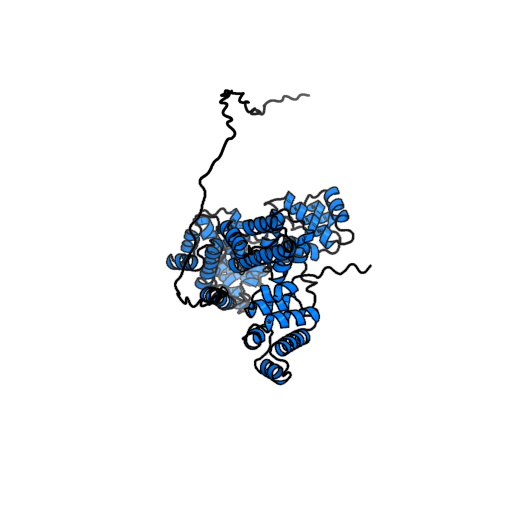Y A O 1
ATOM 1070 N N . GLN A 1 138 ? -25.995 -1.983 28.072 1.00 97.94 138 GLN A N 1
ATOM 1071 C CA . GLN A 1 138 ? -26.203 -0.595 27.636 1.00 97.94 138 GLN A CA 1
ATOM 1072 C C . GLN A 1 138 ? -25.562 -0.336 26.269 1.00 97.94 138 GLN A C 1
ATOM 1074 O O . GLN A 1 138 ? -26.211 0.184 25.364 1.00 97.94 138 GLN A O 1
ATOM 1079 N N . VAL A 1 139 ? -24.301 -0.751 26.091 1.00 96.94 139 VAL A N 1
ATOM 1080 C CA . VAL A 1 139 ? -23.585 -0.587 24.817 1.00 96.94 139 VAL A CA 1
ATOM 1081 C C . VAL A 1 139 ? -24.230 -1.431 23.716 1.00 96.94 139 VAL A C 1
ATOM 1083 O O . VAL A 1 139 ? -24.385 -0.953 22.594 1.00 96.94 139 VAL A O 1
ATOM 1086 N N . HIS A 1 140 ? -24.610 -2.673 24.028 1.00 96.69 140 HIS A N 1
ATOM 1087 C CA . HIS A 1 140 ? -25.266 -3.574 23.082 1.00 96.69 140 HIS A CA 1
ATOM 1088 C C . HIS A 1 140 ? -26.594 -3.003 22.591 1.00 96.69 140 HIS A C 1
ATOM 1090 O O . HIS A 1 140 ? -26.833 -2.962 21.387 1.00 96.69 140 HIS A O 1
ATOM 1096 N N . ASP A 1 141 ? -27.434 -2.539 23.512 1.00 97.50 141 ASP A N 1
ATOM 1097 C CA . ASP A 1 141 ? -28.746 -1.974 23.209 1.00 97.50 141 ASP A CA 1
ATOM 1098 C C . ASP A 1 141 ? -28.634 -0.660 22.423 1.00 97.50 141 ASP A C 1
ATOM 1100 O O . ASP A 1 141 ? -29.345 -0.455 21.437 1.00 97.50 141 ASP A O 1
ATOM 1104 N N . MET A 1 142 ? -27.648 0.179 22.761 1.00 98.25 142 MET A N 1
ATOM 1105 C CA . MET A 1 142 ? -27.326 1.387 22.001 1.00 98.25 142 MET A CA 1
ATOM 1106 C C . MET A 1 142 ? -26.903 1.068 20.561 1.00 98.25 142 MET A C 1
ATOM 1108 O O . MET A 1 142 ? -27.453 1.643 19.618 1.00 98.25 142 MET A O 1
ATOM 1112 N N . LEU A 1 143 ? -25.958 0.139 20.366 1.00 96.88 143 LEU A N 1
ATOM 1113 C CA . LEU A 1 143 ? -25.479 -0.230 19.030 1.00 96.88 143 LEU A CA 1
ATOM 1114 C C . LEU A 1 143 ? -26.587 -0.887 18.202 1.00 96.88 143 LEU A C 1
ATOM 1116 O O . LEU A 1 143 ? -26.717 -0.581 17.017 1.00 96.88 143 LEU A O 1
ATOM 1120 N N . LEU A 1 144 ? -27.408 -1.741 18.820 1.00 96.94 144 LEU A N 1
ATOM 1121 C CA . LEU A 1 144 ? -28.547 -2.370 18.156 1.00 96.94 144 LEU A CA 1
ATOM 1122 C C . LEU A 1 144 ? -29.583 -1.318 17.737 1.00 96.94 144 LEU A C 1
ATOM 1124 O O . LEU A 1 144 ? -29.980 -1.286 16.574 1.00 96.94 144 LEU A O 1
ATOM 1128 N N . THR A 1 145 ? -29.927 -0.388 18.632 1.00 97.81 145 THR A N 1
ATOM 1129 C CA . THR A 1 145 ? -30.851 0.719 18.342 1.00 97.81 145 THR A CA 1
ATOM 1130 C C . THR A 1 145 ? -30.339 1.606 17.205 1.00 97.81 145 THR A C 1
ATOM 1132 O O . THR A 1 145 ? -31.104 1.994 16.318 1.00 97.81 145 THR A O 1
ATOM 1135 N N . TRP A 1 146 ? -29.041 1.924 17.190 1.00 97.94 146 TRP A N 1
ATOM 1136 C CA . TRP A 1 146 ? -28.423 2.659 16.086 1.00 97.94 146 TRP A CA 1
ATOM 1137 C C . TRP A 1 146 ? -28.512 1.892 14.762 1.00 97.94 146 TRP A C 1
ATOM 1139 O O . TRP A 1 146 ? -28.896 2.481 13.745 1.00 97.94 146 TRP A O 1
ATOM 1149 N N . MET A 1 147 ? -28.200 0.592 14.772 1.00 96.56 147 MET A N 1
ATOM 1150 C CA . MET A 1 147 ? -28.277 -0.260 13.584 1.00 96.56 147 MET A CA 1
ATOM 1151 C C . MET A 1 147 ? -29.702 -0.358 13.037 1.00 96.56 147 MET A C 1
ATOM 1153 O O . MET A 1 147 ? -29.904 -0.242 11.828 1.00 96.56 147 MET A O 1
ATOM 1157 N N . GLU A 1 148 ? -30.695 -0.506 13.913 1.00 96.75 148 GLU A N 1
ATOM 1158 C CA . GLU A 1 148 ? -32.110 -0.564 13.543 1.00 96.75 148 GLU A CA 1
ATOM 1159 C C . GLU A 1 148 ? -32.608 0.760 12.949 1.00 96.75 148 GLU A C 1
ATOM 1161 O O . GLU A 1 148 ? -33.247 0.759 11.896 1.00 96.75 148 GLU A O 1
ATOM 1166 N N . ARG A 1 149 ? -32.279 1.902 13.572 1.00 97.44 149 ARG A N 1
ATOM 1167 C CA . ARG A 1 149 ? -32.697 3.232 13.088 1.00 97.44 149 ARG A CA 1
ATOM 1168 C C . ARG A 1 149 ? -32.026 3.627 11.779 1.00 97.44 149 ARG A C 1
ATOM 1170 O O . ARG A 1 149 ? -32.668 4.210 10.905 1.00 97.44 149 ARG A O 1
ATOM 1177 N N . SER A 1 150 ? -30.735 3.342 11.651 1.00 95.75 150 SER A N 1
ATOM 1178 C CA . SER A 1 150 ? -29.946 3.734 10.480 1.00 95.75 150 SER A CA 1
ATOM 1179 C C . SER A 1 150 ? -30.109 2.748 9.316 1.00 95.75 150 SER A C 1
ATOM 1181 O O . SER A 1 150 ? -29.842 3.098 8.162 1.00 95.75 150 SER A O 1
ATOM 1183 N N . GLY A 1 151 ? -30.569 1.521 9.586 1.00 95.38 151 GLY A N 1
ATOM 1184 C CA . GLY A 1 151 ? -30.767 0.475 8.587 1.00 95.38 151 GLY A CA 1
ATOM 1185 C C . GLY A 1 151 ? -29.481 0.198 7.808 1.00 95.38 151 GLY A C 1
ATOM 1186 O O . GLY A 1 151 ? -28.401 0.067 8.380 1.00 95.38 151 GLY A O 1
ATOM 1187 N N . VAL A 1 152 ? -29.567 0.179 6.477 1.00 92.56 152 VAL A N 1
ATOM 1188 C CA . VAL A 1 152 ? -28.404 -0.038 5.591 1.00 92.56 152 VAL A CA 1
ATOM 1189 C C . VAL A 1 152 ? -27.328 1.051 5.694 1.00 92.56 152 VAL A C 1
ATOM 1191 O O . VAL A 1 152 ? -26.210 0.835 5.245 1.00 92.56 152 VAL A O 1
ATOM 1194 N N . LYS A 1 153 ? -27.638 2.211 6.291 1.00 93.75 153 LYS A N 1
ATOM 1195 C CA . LYS A 1 153 ? -26.652 3.271 6.547 1.00 93.75 153 LYS A CA 1
ATOM 1196 C C . LYS A 1 153 ? -25.823 3.015 7.809 1.00 93.75 153 LYS A C 1
ATOM 1198 O O . LYS A 1 153 ? -24.839 3.712 8.009 1.00 93.75 153 LYS A O 1
ATOM 1203 N N . ALA A 1 154 ? -26.178 2.026 8.636 1.00 93.94 154 ALA A N 1
ATOM 1204 C CA . ALA A 1 154 ? -25.428 1.633 9.832 1.00 93.94 154 ALA A CA 1
ATOM 1205 C C . ALA A 1 154 ? -24.113 0.919 9.477 1.00 93.94 154 ALA A C 1
ATOM 1207 O O . ALA A 1 154 ? -23.961 -0.292 9.647 1.00 93.94 154 ALA A O 1
ATOM 1208 N N . THR A 1 155 ? -23.184 1.665 8.902 1.00 93.50 155 THR A N 1
ATOM 1209 C CA . THR A 1 155 ? -21.970 1.126 8.297 1.00 93.50 155 THR A CA 1
ATOM 1210 C C . THR A 1 155 ? -20.797 1.161 9.273 1.00 93.50 155 THR A C 1
ATOM 1212 O O . THR A 1 155 ? -20.746 1.996 10.180 1.00 93.50 155 THR A O 1
ATOM 1215 N N . VAL A 1 156 ? -19.835 0.255 9.091 1.00 88.00 156 VAL A N 1
ATOM 1216 C CA . VAL A 1 156 ? -18.584 0.225 9.865 1.00 88.00 156 VAL A CA 1
ATOM 1217 C C . VAL A 1 156 ? -17.811 1.537 9.702 1.00 88.00 156 VAL A C 1
ATOM 1219 O O . VAL A 1 156 ? -17.159 1.974 10.650 1.00 88.00 156 VAL A O 1
ATOM 1222 N N . GLU A 1 157 ? -17.922 2.202 8.550 1.00 86.25 157 GLU A N 1
ATOM 1223 C CA . GLU A 1 157 ? -17.325 3.518 8.309 1.00 86.25 157 GLU A CA 1
ATOM 1224 C C . GLU A 1 157 ? -17.924 4.589 9.228 1.00 86.25 157 GLU A C 1
ATOM 1226 O O . GLU A 1 157 ? -17.181 5.241 9.959 1.00 86.25 157 GLU A O 1
ATOM 1231 N N . MET A 1 158 ? -19.257 4.710 9.280 1.00 91.62 158 MET A N 1
ATOM 1232 C CA . MET A 1 158 ? -19.920 5.669 10.176 1.00 91.62 158 MET A CA 1
ATOM 1233 C C . MET A 1 158 ? -19.598 5.401 11.647 1.00 91.62 158 MET A C 1
ATOM 1235 O O . MET A 1 158 ? -19.370 6.331 12.420 1.00 91.62 158 MET A O 1
ATOM 1239 N N . LEU A 1 159 ? -19.539 4.125 12.039 1.00 92.56 159 LEU A N 1
ATOM 1240 C CA . LEU A 1 159 ? -19.124 3.759 13.387 1.00 92.56 159 LEU A CA 1
ATOM 1241 C C . LEU A 1 159 ? -17.684 4.174 13.678 1.00 92.56 159 LEU A C 1
ATOM 1243 O O . LEU A 1 159 ? -17.392 4.696 14.751 1.00 92.56 159 LEU A O 1
ATOM 1247 N N . THR A 1 160 ? -16.787 3.938 12.725 1.00 85.12 160 THR A N 1
ATOM 1248 C CA . THR A 1 160 ? -15.378 4.314 12.836 1.00 85.12 160 THR A CA 1
ATOM 1249 C C . THR A 1 160 ? -15.229 5.821 13.012 1.00 85.12 160 THR A C 1
ATOM 1251 O O . THR A 1 160 ? -14.503 6.251 13.906 1.00 85.12 160 THR A O 1
ATOM 1254 N N . GLU A 1 161 ? -15.937 6.618 12.213 1.00 86.44 161 GLU A N 1
ATOM 1255 C CA . GLU A 1 161 ? -15.947 8.080 12.329 1.00 86.44 161 GLU A CA 1
ATOM 1256 C C . GLU A 1 161 ? -16.466 8.527 13.701 1.00 86.44 161 GLU A C 1
ATOM 1258 O O . GLU A 1 161 ? -15.838 9.361 14.354 1.00 86.44 161 GLU A O 1
ATOM 1263 N N . GLY A 1 162 ? -17.553 7.915 14.184 1.00 91.94 162 GLY A N 1
ATOM 1264 C CA . GLY A 1 162 ? -18.100 8.189 15.513 1.00 91.94 162 GLY A CA 1
ATOM 1265 C C . GLY A 1 162 ? -17.122 7.854 16.644 1.00 91.94 162 GLY A C 1
ATOM 1266 O O . GLY A 1 162 ? -16.949 8.647 17.567 1.00 91.94 162 GLY A O 1
ATOM 1267 N N . LEU A 1 163 ? -16.422 6.718 16.559 1.00 90.75 163 LEU A N 1
ATOM 1268 C CA . LEU A 1 163 ? -15.388 6.334 17.528 1.00 90.75 163 LEU A CA 1
ATOM 1269 C C . LEU A 1 163 ? -14.205 7.314 17.515 1.00 90.75 163 LEU A C 1
ATOM 1271 O O . LEU A 1 163 ? -13.729 7.718 18.578 1.00 90.75 163 LEU A O 1
ATOM 1275 N N . GLN A 1 164 ? -13.756 7.729 16.327 1.00 84.88 164 GLN A N 1
ATOM 1276 C CA . GLN A 1 164 ? -12.667 8.697 16.166 1.00 84.88 164 GLN A CA 1
ATOM 1277 C C . GLN A 1 164 ? -13.036 10.077 16.717 1.00 84.88 164 GLN A C 1
ATOM 1279 O O . GLN A 1 164 ? -12.218 10.693 17.398 1.00 84.88 164 GLN A O 1
ATOM 1284 N N . ALA A 1 165 ? -14.264 10.547 16.478 1.00 88.19 165 ALA A N 1
ATOM 1285 C CA . ALA A 1 165 ? -14.742 11.844 16.956 1.00 88.19 165 ALA A CA 1
ATOM 1286 C C . ALA A 1 165 ? -14.752 11.949 18.491 1.00 88.19 165 ALA A C 1
ATOM 1288 O O . ALA A 1 165 ? -14.514 13.022 19.041 1.00 88.19 165 ALA A O 1
ATOM 1289 N N . VAL A 1 166 ? -14.978 10.830 19.183 1.00 91.19 166 VAL A N 1
ATOM 1290 C CA . VAL A 1 166 ? -14.958 10.749 20.654 1.00 91.19 166 VAL A CA 1
ATOM 1291 C C . VAL A 1 166 ? -13.535 10.564 21.209 1.00 91.19 166 VAL A C 1
ATOM 1293 O O . VAL A 1 166 ? -13.317 10.632 22.415 1.00 91.19 166 VAL A O 1
ATOM 1296 N N . GLY A 1 167 ? -12.535 10.343 20.349 1.00 86.12 167 GLY A N 1
ATOM 1297 C CA . GLY A 1 167 ? -11.172 10.029 20.783 1.00 86.12 167 GLY A CA 1
ATOM 1298 C C . GLY A 1 167 ? -11.059 8.641 21.419 1.00 86.12 167 GLY A C 1
ATOM 1299 O O . GLY A 1 167 ? -10.145 8.382 22.204 1.00 86.12 167 GLY A O 1
ATOM 1300 N N . VAL A 1 168 ? -11.987 7.735 21.097 1.00 85.12 168 VAL A N 1
ATOM 1301 C CA . VAL A 1 168 ? -11.927 6.348 21.551 1.00 85.12 168 VAL A CA 1
ATOM 1302 C C . VAL A 1 168 ? -10.726 5.678 20.886 1.00 85.12 168 VAL A C 1
ATOM 1304 O O . VAL A 1 168 ? -10.550 5.748 19.671 1.00 85.12 168 VAL A O 1
ATOM 1307 N N . GLY A 1 169 ? -9.864 5.067 21.704 1.00 72.06 169 GLY A N 1
ATOM 1308 C CA . GLY A 1 169 ? -8.523 4.677 21.279 1.00 72.06 169 GLY A CA 1
ATOM 1309 C C . GLY A 1 169 ? -8.488 3.777 20.026 1.00 72.06 169 GLY A C 1
ATOM 1310 O O . GLY A 1 169 ? -9.371 2.932 19.852 1.00 72.06 169 GLY A O 1
ATOM 1311 N N . PRO A 1 170 ? -7.423 3.859 19.200 1.00 68.19 170 PRO A N 1
ATOM 1312 C CA . PRO A 1 170 ? -7.319 3.148 17.915 1.00 68.19 170 PRO A CA 1
ATOM 1313 C C . PRO A 1 170 ? -7.526 1.628 17.999 1.00 68.19 170 PRO A C 1
ATOM 1315 O O . PRO A 1 170 ? -7.968 0.991 17.047 1.00 68.19 170 PRO A O 1
ATOM 1318 N N . HIS A 1 171 ? -7.245 1.028 19.158 1.00 70.44 171 HIS A N 1
ATOM 1319 C CA . HIS A 1 171 ? -7.416 -0.402 19.422 1.00 70.44 171 HIS A CA 1
ATOM 1320 C C . HIS A 1 171 ? -8.841 -0.918 19.150 1.00 70.44 171 HIS A C 1
ATOM 1322 O O . HIS A 1 171 ? -8.995 -2.051 18.704 1.00 70.44 171 HIS A O 1
ATOM 1328 N N . LEU A 1 172 ? -9.868 -0.093 19.364 1.00 70.94 172 LEU A N 1
ATOM 1329 C CA . LEU A 1 172 ? -11.268 -0.442 19.119 1.00 70.94 172 LEU A CA 1
ATOM 1330 C C . LEU A 1 172 ? -11.604 -0.528 17.626 1.00 70.94 172 LEU A C 1
ATOM 1332 O O . LEU A 1 172 ? -12.288 -1.453 17.191 1.00 70.94 172 LEU A O 1
ATOM 1336 N N . TYR A 1 173 ? -11.040 0.385 16.839 1.00 73.12 173 TYR A N 1
ATOM 1337 C CA . TYR A 1 173 ? -11.119 0.380 15.379 1.00 73.12 173 TYR A CA 1
ATOM 1338 C C . TYR A 1 173 ? -10.429 -0.849 14.771 1.00 73.12 173 TYR A C 1
ATOM 1340 O O . TYR A 1 173 ? -10.944 -1.481 13.848 1.00 73.12 173 TYR A O 1
ATOM 1348 N N . ASN A 1 174 ? -9.295 -1.257 15.337 1.00 77.44 174 ASN A N 1
ATOM 1349 C CA . ASN A 1 174 ? -8.541 -2.400 14.828 1.00 77.44 174 ASN A CA 1
ATOM 1350 C C . ASN A 1 174 ? -9.312 -3.725 14.934 1.00 77.44 174 ASN A C 1
ATOM 1352 O O . ASN A 1 174 ? -9.132 -4.607 14.097 1.00 77.44 174 ASN A O 1
ATOM 1356 N N . CYS A 1 175 ? -10.214 -3.868 15.908 1.00 78.25 175 CYS A N 1
ATOM 1357 C CA . CYS A 1 175 ? -11.013 -5.083 16.084 1.00 78.25 175 CYS A CA 1
ATOM 1358 C C . CYS A 1 175 ? -12.066 -5.308 14.990 1.00 78.25 175 CYS A C 1
ATOM 1360 O O . CYS A 1 175 ? -12.502 -6.444 14.825 1.00 78.25 175 CYS A O 1
ATOM 1362 N N . ILE A 1 176 ? -12.466 -4.261 14.263 1.00 79.31 176 ILE A N 1
ATOM 1363 C CA . ILE A 1 176 ? -13.542 -4.304 13.253 1.00 79.31 176 ILE A CA 1
ATOM 1364 C C . ILE A 1 176 ? -13.044 -4.058 11.824 1.00 79.31 176 ILE A C 1
ATOM 1366 O O . ILE A 1 176 ? -13.762 -4.290 10.849 1.00 79.31 176 ILE A O 1
ATOM 1370 N N . ARG A 1 177 ? -11.804 -3.589 11.691 1.00 85.38 177 ARG A N 1
ATOM 1371 C CA . ARG A 1 177 ? -11.183 -3.253 10.417 1.00 85.38 177 ARG A CA 1
ATOM 1372 C C . ARG A 1 177 ? -10.435 -4.427 9.817 1.00 85.38 177 ARG A C 1
ATOM 1374 O O . ARG A 1 177 ? -9.608 -5.029 10.491 1.00 85.38 177 ARG A O 1
ATOM 1381 N N . VAL A 1 178 ? -10.635 -4.661 8.525 1.00 85.25 178 VAL A N 1
ATOM 1382 C CA . VAL A 1 178 ? -9.788 -5.547 7.714 1.00 85.25 178 VAL A CA 1
ATOM 1383 C C . VAL A 1 178 ? -8.530 -4.774 7.282 1.00 85.25 178 VAL A C 1
ATOM 1385 O O . VAL A 1 178 ? -8.665 -3.629 6.837 1.00 85.25 178 VAL A O 1
ATOM 1388 N N . PRO A 1 179 ? -7.314 -5.336 7.421 1.00 88.62 179 PRO A N 1
ATOM 1389 C CA . PRO A 1 179 ? -6.100 -4.687 6.944 1.00 88.62 179 PRO A CA 1
ATOM 1390 C C . PRO A 1 179 ? -6.172 -4.489 5.429 1.00 88.62 179 PRO A C 1
ATOM 1392 O O . PRO A 1 179 ? -6.596 -5.369 4.679 1.00 88.62 179 PRO A O 1
ATOM 1395 N N . SER A 1 180 ? -5.731 -3.324 4.977 1.00 83.69 180 SER A N 1
ATOM 1396 C CA . SER A 1 180 ? -5.603 -3.018 3.558 1.00 83.69 180 SER A CA 1
ATOM 1397 C C . SER A 1 180 ? -4.526 -3.882 2.897 1.00 83.69 180 SER A C 1
ATOM 1399 O O . SER A 1 180 ? -3.590 -4.362 3.542 1.00 83.69 180 SER A O 1
ATOM 1401 N N . LEU A 1 181 ? -4.606 -4.021 1.570 1.00 80.25 181 LEU A N 1
ATOM 1402 C CA . LEU A 1 181 ? -3.586 -4.724 0.787 1.00 80.25 181 LEU A CA 1
ATOM 1403 C C . LEU A 1 181 ? -2.181 -4.142 1.009 1.00 80.25 181 LEU A C 1
ATOM 1405 O O . LEU A 1 181 ? -1.203 -4.885 1.056 1.00 80.25 181 LEU A O 1
ATOM 1409 N N . PHE A 1 182 ? -2.088 -2.821 1.172 1.00 80.56 182 PHE A N 1
ATOM 1410 C CA . PHE A 1 182 ? -0.838 -2.132 1.474 1.00 80.56 182 PHE A CA 1
ATOM 1411 C C . PHE A 1 182 ? -0.280 -2.518 2.850 1.00 80.56 182 PHE A C 1
ATOM 1413 O O . PHE A 1 182 ? 0.922 -2.721 2.991 1.00 80.56 182 PHE A O 1
ATOM 1420 N N . GLU A 1 183 ? -1.129 -2.664 3.863 1.00 86.62 183 GLU A N 1
ATOM 1421 C CA . GLU A 1 183 ? -0.686 -3.040 5.207 1.00 86.62 183 GLU A CA 1
ATOM 1422 C C . GLU A 1 183 ? -0.237 -4.495 5.284 1.00 86.62 183 GLU A C 1
ATOM 1424 O O . GLU A 1 183 ? 0.791 -4.784 5.891 1.00 86.62 183 GLU A O 1
ATOM 1429 N N . LEU A 1 184 ? -0.958 -5.401 4.616 1.00 91.62 184 LEU A N 1
ATOM 1430 C CA . LEU A 1 184 ? -0.523 -6.792 4.440 1.00 91.62 184 LEU A CA 1
ATOM 1431 C C . LEU A 1 184 ? 0.781 -6.862 3.643 1.00 91.62 184 LEU A C 1
ATOM 1433 O O . LEU A 1 184 ? 1.683 -7.615 3.993 1.00 91.62 184 LEU A O 1
ATOM 1437 N N . ASN A 1 185 ? 0.862 -6.017 2.614 1.00 84.00 185 ASN A N 1
ATOM 1438 C CA . ASN A 1 185 ? 2.053 -5.456 1.989 1.00 84.00 185 ASN A CA 1
ATOM 1439 C C . ASN A 1 185 ? 3.269 -5.365 2.905 1.00 84.00 185 ASN A C 1
ATOM 1441 O O . ASN A 1 185 ? 4.191 -6.183 2.945 1.00 84.00 185 ASN A O 1
ATOM 1445 N N . HIS A 1 186 ? 3.223 -4.279 3.651 1.00 83.94 186 HIS A N 1
ATOM 1446 C CA . HIS A 1 186 ? 4.288 -3.845 4.517 1.00 83.94 186 HIS A CA 1
ATOM 1447 C C . HIS A 1 186 ? 4.592 -4.880 5.607 1.00 83.94 186 HIS A C 1
ATOM 1449 O O . HIS A 1 186 ? 5.759 -5.147 5.897 1.00 83.94 186 HIS A O 1
ATOM 1455 N N . LEU A 1 187 ? 3.558 -5.527 6.158 1.00 91.38 187 LEU A N 1
ATOM 1456 C CA . LEU A 1 187 ? 3.725 -6.565 7.169 1.00 91.38 187 LEU A CA 1
ATOM 1457 C C . LEU A 1 187 ? 4.471 -7.785 6.623 1.00 91.38 187 LEU A C 1
ATOM 1459 O O . LEU A 1 187 ? 5.371 -8.280 7.296 1.00 91.38 187 LEU A O 1
ATOM 1463 N N . ALA A 1 188 ? 4.130 -8.264 5.423 1.00 91.88 188 ALA A N 1
ATOM 1464 C CA . ALA A 1 188 ? 4.786 -9.425 4.823 1.00 91.88 188 ALA A CA 1
ATOM 1465 C C . ALA A 1 188 ? 6.296 -9.222 4.705 1.00 91.88 188 ALA A C 1
ATOM 1467 O O . ALA A 1 188 ? 7.078 -10.114 5.033 1.00 91.88 188 ALA A O 1
ATOM 1468 N N . TRP A 1 189 ? 6.698 -8.011 4.320 1.00 86.31 189 TRP A N 1
ATOM 1469 C CA . TRP A 1 189 ? 8.098 -7.626 4.269 1.00 86.31 189 TRP A CA 1
ATOM 1470 C C . TRP A 1 189 ? 8.748 -7.635 5.659 1.00 86.31 189 TRP A C 1
ATOM 1472 O O . TRP A 1 189 ? 9.744 -8.330 5.854 1.00 86.31 189 TRP A O 1
ATOM 1482 N N . LYS A 1 190 ? 8.149 -6.979 6.663 1.00 87.88 190 LYS A N 1
ATOM 1483 C CA . LYS A 1 190 ? 8.678 -6.961 8.045 1.00 87.88 190 LYS A CA 1
ATOM 1484 C C . LYS A 1 190 ? 8.758 -8.355 8.690 1.00 87.88 190 LYS A C 1
ATOM 1486 O O . LYS A 1 190 ? 9.615 -8.602 9.542 1.00 87.88 190 LYS A O 1
ATOM 1491 N N . LEU A 1 191 ? 7.858 -9.258 8.306 1.00 92.38 191 LEU A N 1
ATOM 1492 C CA . LEU A 1 191 ? 7.810 -10.644 8.772 1.00 92.38 191 LEU A CA 1
ATOM 1493 C C . LEU A 1 191 ? 8.721 -11.584 7.990 1.00 92.38 191 LEU A C 1
ATOM 1495 O O . LEU A 1 191 ? 8.998 -12.677 8.483 1.00 92.38 191 LEU A O 1
ATOM 1499 N N . SER A 1 192 ? 9.202 -11.188 6.811 1.00 89.44 192 SER A N 1
ATOM 1500 C CA . SER A 1 192 ? 10.032 -12.062 5.979 1.00 89.44 192 SER A CA 1
ATOM 1501 C C . SER A 1 192 ? 11.342 -12.469 6.665 1.00 89.44 192 SER A C 1
ATOM 1503 O O . SER A 1 192 ? 11.816 -13.583 6.457 1.00 89.44 192 SER A O 1
ATOM 1505 N N . ASP A 1 193 ? 11.845 -11.654 7.593 1.00 86.75 193 ASP A N 1
ATOM 1506 C CA . ASP A 1 193 ? 13.017 -11.979 8.414 1.00 86.75 193 ASP A CA 1
ATOM 1507 C C . ASP A 1 193 ? 12.659 -12.646 9.755 1.00 86.75 193 ASP A C 1
ATOM 1509 O O . ASP A 1 193 ? 13.521 -13.197 10.437 1.00 86.75 193 ASP A O 1
ATOM 1513 N N . ALA A 1 194 ? 11.385 -12.640 10.159 1.00 90.12 194 ALA A N 1
ATOM 1514 C CA . ALA A 1 194 ? 10.952 -13.184 11.444 1.00 90.12 194 ALA A CA 1
ATOM 1515 C C . ALA A 1 194 ? 10.858 -14.716 11.391 1.00 90.12 194 ALA A C 1
ATOM 1517 O O . ALA A 1 194 ? 10.173 -15.278 10.541 1.00 90.12 194 ALA A O 1
ATOM 1518 N N . SER A 1 195 ? 11.503 -15.433 12.314 1.00 86.31 195 SER A N 1
ATOM 1519 C CA . SER A 1 195 ? 11.502 -16.907 12.354 1.00 86.31 195 SER A CA 1
ATOM 1520 C C . SER A 1 195 ?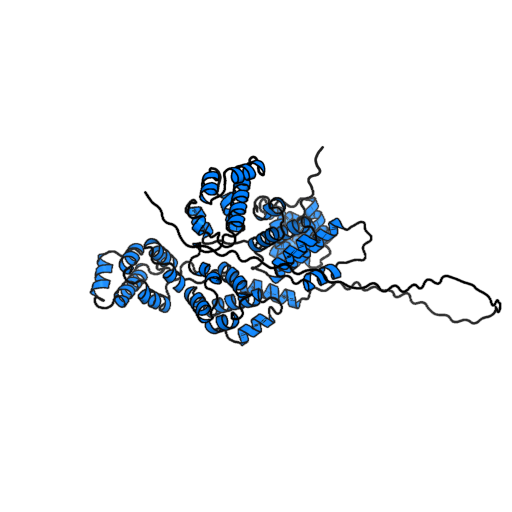 10.135 -17.548 12.660 1.00 86.31 195 SER A C 1
ATOM 1522 O O . SER A 1 195 ? 9.971 -18.725 12.368 1.00 86.31 195 SER A O 1
ATOM 1524 N N . GLY A 1 196 ? 9.146 -16.794 13.158 1.00 92.00 196 GLY A N 1
ATOM 1525 C CA . GLY A 1 196 ? 7.838 -17.310 13.603 1.00 92.00 196 GLY A CA 1
ATOM 1526 C C . GLY A 1 196 ? 6.630 -16.998 12.709 1.00 92.00 196 GLY A C 1
ATOM 1527 O O . GLY A 1 196 ? 5.496 -17.152 13.154 1.00 92.00 196 GLY A O 1
ATOM 1528 N N . TRP A 1 197 ? 6.818 -16.526 11.470 1.00 95.50 197 TRP A N 1
ATOM 1529 C CA . TRP A 1 197 ? 5.677 -16.151 10.613 1.00 95.50 197 TRP A CA 1
ATOM 1530 C C . TRP A 1 197 ? 4.737 -17.332 10.305 1.00 95.50 197 TRP A C 1
ATOM 1532 O O . TRP A 1 197 ? 3.539 -17.125 10.147 1.00 95.50 197 TRP A O 1
ATOM 1542 N N . GLU A 1 198 ? 5.256 -18.563 10.243 1.00 97.44 198 GLU A N 1
ATOM 1543 C CA . GLU A 1 198 ? 4.453 -19.770 9.995 1.00 97.44 198 GLU A CA 1
ATOM 1544 C C . GLU A 1 198 ? 3.476 -20.020 11.143 1.00 97.44 198 GLU A C 1
ATOM 1546 O O . GLU A 1 198 ? 2.290 -20.237 10.905 1.00 97.44 198 GLU A O 1
ATOM 1551 N N . ASP A 1 199 ? 3.945 -19.889 12.386 1.00 97.62 199 ASP A N 1
ATOM 1552 C CA . ASP A 1 199 ? 3.103 -20.043 13.570 1.00 97.62 199 ASP A CA 1
ATOM 1553 C C . ASP A 1 199 ? 2.025 -18.953 13.639 1.00 97.62 199 ASP A C 1
ATOM 1555 O O . ASP A 1 199 ? 0.878 -19.243 13.976 1.00 97.62 199 ASP A O 1
ATOM 1559 N N . VAL A 1 200 ? 2.354 -17.721 13.223 1.00 97.44 200 VAL A N 1
ATOM 1560 C CA . VAL A 1 200 ? 1.363 -16.644 13.063 1.00 97.44 200 VAL A CA 1
ATOM 1561 C C . VAL A 1 200 ? 0.268 -17.067 12.080 1.00 97.44 200 VAL A C 1
ATOM 1563 O O . VAL A 1 200 ? -0.911 -16.914 12.391 1.00 97.44 200 VAL A O 1
ATOM 1566 N N . MET A 1 201 ? 0.616 -17.641 10.922 1.00 97.75 201 MET A N 1
ATOM 1567 C CA . MET A 1 201 ? -0.385 -18.096 9.944 1.00 97.75 201 MET A CA 1
ATOM 1568 C C . MET A 1 201 ? -1.263 -19.229 10.489 1.00 97.75 201 MET A C 1
ATOM 1570 O O . MET A 1 201 ? -2.478 -19.211 10.284 1.00 97.75 201 MET A O 1
ATOM 1574 N N . LEU A 1 202 ? -0.679 -20.177 11.229 1.00 97.75 202 LEU A N 1
ATOM 1575 C CA . LEU A 1 202 ? -1.435 -21.240 11.901 1.00 97.75 202 LEU A CA 1
ATOM 1576 C C . LEU A 1 202 ? -2.404 -20.668 12.943 1.00 97.75 202 LEU A C 1
ATOM 1578 O O . LEU A 1 202 ? -3.563 -21.077 13.004 1.00 97.75 202 LEU A O 1
ATOM 1582 N N . HIS A 1 203 ? -1.963 -19.680 13.727 1.00 96.94 203 HIS A N 1
ATOM 1583 C CA . HIS A 1 203 ? -2.800 -18.992 14.713 1.00 96.94 203 HIS A CA 1
ATOM 1584 C C . HIS A 1 203 ? -3.969 -18.240 14.072 1.00 96.94 203 HIS A C 1
ATOM 1586 O O . HIS A 1 203 ? -5.063 -18.166 14.632 1.00 96.94 203 HIS A O 1
ATOM 1592 N N . LEU A 1 204 ? -3.754 -17.707 12.870 1.00 96.69 204 LEU A N 1
ATOM 1593 C CA . LEU A 1 204 ? -4.790 -17.070 12.063 1.00 96.69 204 LEU A CA 1
ATOM 1594 C C . LEU A 1 204 ? -5.787 -18.069 11.450 1.00 96.69 204 LEU A C 1
ATOM 1596 O O . LEU A 1 204 ? -6.793 -17.646 10.878 1.00 96.69 204 LEU A O 1
ATOM 1600 N N . GLY A 1 205 ? -5.563 -19.374 11.631 1.00 97.12 205 GLY A N 1
ATOM 1601 C CA . GLY A 1 205 ? -6.450 -20.450 11.195 1.00 97.12 205 GLY A CA 1
ATOM 1602 C C . GLY A 1 205 ? -6.097 -21.042 9.831 1.00 97.12 205 GLY A C 1
ATOM 1603 O O . GLY A 1 205 ? -6.899 -21.799 9.283 1.00 97.12 205 GLY A O 1
ATOM 1604 N N . LEU A 1 206 ? -4.930 -20.712 9.269 1.00 97.62 206 LEU A N 1
ATOM 1605 C CA . LEU A 1 206 ? -4.419 -21.393 8.081 1.00 97.62 206 LEU A CA 1
ATOM 1606 C C . LEU A 1 206 ? -3.825 -22.755 8.449 1.00 97.62 206 LEU A C 1
ATOM 1608 O O . LEU A 1 206 ? -3.413 -23.002 9.580 1.00 97.62 206 LEU A O 1
ATOM 1612 N N . THR A 1 207 ? -3.812 -23.666 7.484 1.00 97.88 207 THR A N 1
ATOM 1613 C CA . THR A 1 207 ? -3.336 -25.040 7.673 1.00 97.88 207 THR A CA 1
ATOM 1614 C C . THR A 1 207 ? -1.868 -25.191 7.269 1.00 97.88 207 THR A C 1
ATOM 1616 O O . THR A 1 207 ? -1.306 -24.362 6.554 1.00 97.88 207 THR A O 1
ATOM 1619 N N . GLN A 1 208 ? -1.237 -26.293 7.682 1.00 97.94 208 GLN A N 1
ATOM 1620 C CA . GLN A 1 208 ? 0.108 -26.647 7.209 1.00 97.94 208 GLN A CA 1
ATOM 1621 C C . GLN A 1 208 ? 0.163 -26.889 5.694 1.00 97.94 208 GLN A C 1
ATOM 1623 O O . GLN A 1 208 ? 1.180 -26.609 5.060 1.00 97.94 208 GLN A O 1
ATOM 1628 N N . ASP A 1 209 ? -0.931 -27.372 5.103 1.00 97.62 209 ASP A N 1
ATOM 1629 C CA . ASP A 1 209 ? -1.015 -27.554 3.654 1.00 97.62 209 ASP A CA 1
ATOM 1630 C C . ASP A 1 209 ? -1.072 -26.207 2.924 1.00 97.62 209 ASP A C 1
ATOM 1632 O O . ASP A 1 209 ? -0.438 -26.065 1.881 1.00 97.62 209 ASP A O 1
ATOM 1636 N N . ASP A 1 210 ? -1.725 -25.192 3.504 1.00 97.56 210 ASP A N 1
ATOM 1637 C CA . ASP A 1 210 ? -1.695 -23.823 2.973 1.00 97.56 210 ASP A CA 1
ATOM 1638 C C . ASP A 1 210 ? -0.264 -23.256 2.977 1.00 97.56 210 ASP A C 1
ATOM 1640 O O . ASP A 1 210 ? 0.192 -22.720 1.967 1.00 97.56 210 ASP A O 1
ATOM 1644 N N . ILE A 1 211 ? 0.480 -23.439 4.082 1.00 97.56 211 ILE A N 1
ATOM 1645 C CA . ILE A 1 211 ? 1.892 -23.018 4.190 1.00 97.56 211 ILE A CA 1
ATOM 1646 C C . ILE A 1 211 ? 2.742 -23.715 3.126 1.00 97.56 211 ILE A C 1
ATOM 1648 O O . ILE A 1 211 ? 3.551 -23.067 2.456 1.00 97.56 211 ILE A O 1
ATOM 1652 N N . ARG A 1 212 ? 2.574 -25.034 2.960 1.00 96.94 212 ARG A N 1
ATOM 1653 C CA . ARG A 1 212 ? 3.305 -25.800 1.944 1.00 96.94 212 ARG A CA 1
ATOM 1654 C C . ARG A 1 212 ? 2.974 -25.295 0.545 1.00 96.94 212 ARG A C 1
ATOM 1656 O O . ARG A 1 212 ? 3.891 -25.040 -0.223 1.00 96.94 212 ARG A O 1
ATOM 1663 N N . HIS A 1 213 ? 1.696 -25.066 0.252 1.00 95.56 213 HIS A N 1
ATOM 1664 C CA . HIS A 1 213 ? 1.267 -24.537 -1.036 1.00 95.56 213 HIS A CA 1
ATOM 1665 C C . HIS A 1 213 ? 1.889 -23.168 -1.338 1.00 95.56 213 HIS A C 1
ATOM 1667 O O . HIS A 1 213 ? 2.380 -22.951 -2.443 1.00 95.56 213 HIS A O 1
ATOM 1673 N N . ALA A 1 214 ? 1.943 -22.263 -0.357 1.00 93.38 214 ALA A N 1
ATOM 1674 C CA . ALA A 1 214 ? 2.580 -20.959 -0.523 1.00 93.38 214 ALA A CA 1
ATOM 1675 C C . ALA A 1 214 ? 4.096 -21.066 -0.767 1.00 93.38 214 ALA A C 1
ATOM 1677 O O . ALA A 1 214 ? 4.638 -20.330 -1.592 1.00 93.38 214 ALA A O 1
ATOM 1678 N N . LYS A 1 215 ? 4.779 -21.994 -0.081 1.00 95.25 215 LYS A N 1
ATOM 1679 C CA . LYS A 1 215 ? 6.201 -22.297 -0.311 1.00 95.25 215 LYS A CA 1
ATOM 1680 C C . LYS A 1 215 ? 6.435 -22.881 -1.700 1.00 95.25 215 LYS A C 1
ATOM 1682 O O . LYS A 1 215 ? 7.351 -22.442 -2.380 1.00 95.25 215 LYS A O 1
ATOM 1687 N N . ASP A 1 216 ? 5.583 -23.797 -2.146 1.00 93.12 216 ASP A N 1
ATOM 1688 C CA . ASP A 1 216 ? 5.676 -24.395 -3.479 1.00 93.12 216 ASP A CA 1
ATOM 1689 C C . ASP A 1 216 ? 5.400 -23.358 -4.584 1.00 93.12 216 ASP A C 1
ATOM 1691 O O . ASP A 1 216 ? 6.048 -23.372 -5.630 1.00 93.12 216 ASP A O 1
ATOM 1695 N N . ALA A 1 217 ? 4.472 -22.424 -4.347 1.00 84.38 217 ALA A N 1
ATOM 1696 C CA . ALA A 1 217 ? 4.164 -21.331 -5.269 1.00 84.38 217 ALA A CA 1
ATOM 1697 C C . ALA A 1 217 ? 5.279 -20.271 -5.338 1.00 84.38 217 ALA A C 1
ATOM 1699 O O . ALA A 1 217 ? 5.480 -19.644 -6.381 1.00 84.38 217 ALA A O 1
ATOM 1700 N N . HIS A 1 218 ? 6.005 -20.066 -4.236 1.00 87.06 218 HIS A N 1
ATOM 1701 C CA . HIS A 1 218 ? 7.045 -19.047 -4.101 1.00 87.06 218 HIS A CA 1
ATOM 1702 C C . HIS A 1 218 ? 8.304 -19.621 -3.424 1.00 87.06 218 HIS A C 1
ATOM 1704 O O . HIS A 1 218 ? 8.640 -19.192 -2.317 1.00 87.06 218 HIS A O 1
ATOM 1710 N N . PRO A 1 219 ? 9.029 -20.561 -4.062 1.00 87.75 219 PRO A N 1
ATOM 1711 C CA . PRO A 1 219 ? 10.092 -21.335 -3.408 1.00 87.75 219 PRO A CA 1
ATOM 1712 C C . PRO A 1 219 ? 11.240 -20.468 -2.889 1.00 87.75 219 PRO A C 1
ATOM 1714 O O . PRO A 1 219 ? 11.761 -20.716 -1.803 1.00 87.75 219 PRO A O 1
ATOM 1717 N N . ASP A 1 220 ? 11.571 -19.405 -3.619 1.00 84.44 220 ASP A N 1
ATOM 1718 C CA . ASP A 1 220 ? 12.799 -18.643 -3.383 1.00 84.44 220 ASP A CA 1
ATOM 1719 C C . ASP A 1 220 ? 12.587 -17.356 -2.574 1.00 84.44 220 ASP A C 1
ATOM 1721 O O . ASP A 1 220 ? 13.556 -16.725 -2.158 1.00 84.44 220 ASP A O 1
ATOM 1725 N N . TYR A 1 221 ? 11.339 -16.922 -2.355 1.00 83.69 221 TYR A N 1
ATOM 1726 C CA . TYR A 1 221 ? 11.075 -15.590 -1.804 1.00 83.69 221 TYR A CA 1
ATOM 1727 C C . TYR A 1 221 ? 10.077 -15.610 -0.651 1.00 83.69 221 TYR A C 1
ATOM 1729 O O . TYR A 1 221 ? 8.858 -15.548 -0.826 1.00 83.69 221 TYR A O 1
ATOM 1737 N N . ARG A 1 222 ? 10.632 -15.632 0.564 1.00 90.12 222 ARG A N 1
ATOM 1738 C CA . ARG A 1 222 ? 9.888 -15.697 1.826 1.00 90.12 222 ARG A CA 1
ATOM 1739 C C . ARG A 1 222 ? 8.877 -14.566 1.997 1.00 90.12 222 ARG A C 1
ATOM 1741 O O . ARG A 1 222 ? 7.776 -14.813 2.468 1.00 90.12 222 ARG A O 1
ATOM 1748 N N . CYS A 1 223 ? 9.196 -13.346 1.568 1.00 88.31 223 CYS A N 1
ATOM 1749 C CA . CYS A 1 223 ? 8.245 -12.231 1.608 1.00 88.31 223 CYS A CA 1
ATOM 1750 C C . CYS A 1 223 ? 6.997 -12.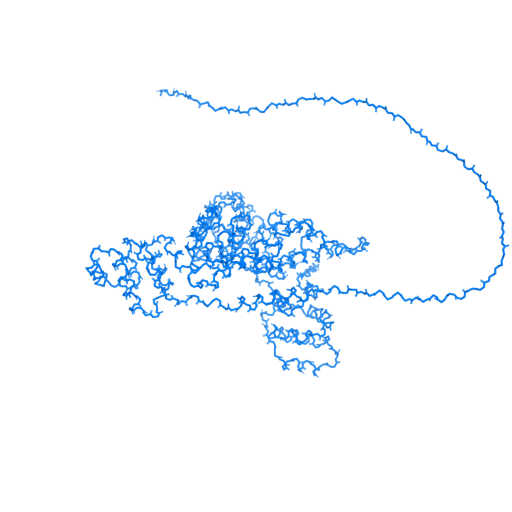509 0.742 1.00 88.31 223 CYS A C 1
ATOM 1752 O O . CYS A 1 223 ? 5.883 -12.305 1.221 1.00 88.31 223 CYS A O 1
ATOM 1754 N N . SER A 1 224 ? 7.145 -13.085 -0.462 1.00 85.62 224 SER A N 1
ATOM 1755 C CA . SER A 1 224 ? 5.987 -13.516 -1.272 1.00 85.62 224 SER A CA 1
ATOM 1756 C C . SER A 1 224 ? 5.231 -14.677 -0.632 1.00 85.62 224 SER A C 1
ATOM 1758 O O . SER A 1 224 ? 4.007 -14.684 -0.702 1.00 85.62 224 SER A O 1
ATOM 1760 N N . GLN A 1 225 ? 5.911 -15.612 0.044 1.00 93.75 225 GLN A N 1
ATOM 1761 C CA . GLN A 1 225 ? 5.238 -16.669 0.817 1.00 93.75 225 GLN A CA 1
ATOM 1762 C C . GLN A 1 225 ? 4.354 -16.065 1.920 1.00 93.75 225 GLN A C 1
ATOM 1764 O O . GLN A 1 225 ? 3.170 -16.386 2.005 1.00 93.75 225 GLN A O 1
ATOM 1769 N N . VAL A 1 226 ? 4.900 -15.148 2.731 1.00 95.06 226 VAL A N 1
ATOM 1770 C CA . VAL A 1 226 ? 4.153 -14.475 3.808 1.00 95.06 226 VAL A CA 1
ATOM 1771 C C . VAL A 1 226 ? 3.003 -13.651 3.236 1.00 95.06 226 VAL A C 1
ATOM 1773 O O . VAL A 1 226 ? 1.885 -13.729 3.741 1.00 95.06 226 VAL A O 1
ATOM 1776 N N . HIS A 1 227 ? 3.248 -12.881 2.173 1.00 92.50 227 HIS A N 1
ATOM 1777 C CA . HIS A 1 227 ? 2.214 -12.069 1.542 1.00 92.50 227 HIS A CA 1
ATOM 1778 C C . HIS A 1 227 ? 1.076 -12.936 1.000 1.00 92.50 227 HIS A C 1
ATOM 1780 O O . HIS A 1 227 ? -0.086 -12.674 1.300 1.00 92.50 227 HIS A O 1
ATOM 1786 N N . HIS A 1 228 ? 1.406 -14.004 0.269 1.00 91.19 228 HIS A N 1
ATOM 1787 C CA . HIS A 1 228 ? 0.435 -14.964 -0.247 1.00 91.19 228 HIS A CA 1
ATOM 1788 C C . HIS A 1 228 ? -0.426 -15.552 0.877 1.00 91.19 228 HIS A C 1
ATOM 1790 O O . HIS A 1 228 ? -1.648 -15.616 0.760 1.00 91.19 228 HIS A O 1
ATOM 1796 N N . MET A 1 229 ? 0.198 -15.915 1.997 1.00 97.00 229 MET A N 1
ATOM 1797 C CA . MET A 1 229 ? -0.503 -16.465 3.155 1.00 97.00 229 MET A CA 1
ATOM 1798 C C . MET A 1 229 ? -1.411 -15.440 3.834 1.00 97.00 229 MET A C 1
ATOM 1800 O O . MET A 1 229 ? -2.550 -15.759 4.161 1.00 97.00 229 MET A O 1
ATOM 1804 N N . LEU A 1 230 ? -0.970 -14.190 3.976 1.00 96.19 230 LEU A N 1
ATOM 1805 C CA . LEU A 1 230 ? -1.816 -13.112 4.487 1.00 96.19 230 LEU A CA 1
ATOM 1806 C C . LEU A 1 230 ? -3.035 -12.865 3.587 1.00 96.19 230 LEU A C 1
ATOM 1808 O O . LEU A 1 230 ? -4.140 -12.702 4.099 1.00 96.19 230 LEU A O 1
ATOM 1812 N N . LEU A 1 231 ? -2.865 -12.887 2.260 1.00 92.88 231 LEU A N 1
ATOM 1813 C CA . LEU A 1 231 ? -3.985 -12.766 1.321 1.00 92.88 231 LEU A CA 1
ATOM 1814 C C . LEU A 1 231 ? -4.955 -13.941 1.432 1.00 92.88 231 LEU A C 1
ATOM 1816 O O . LEU A 1 231 ? -6.162 -13.726 1.503 1.00 92.88 231 LEU A O 1
ATOM 1820 N N . MET A 1 232 ? -4.436 -15.168 1.501 1.00 94.25 232 MET A N 1
ATOM 1821 C CA . MET A 1 232 ? -5.253 -16.368 1.669 1.00 94.25 232 MET A CA 1
ATOM 1822 C C . MET A 1 232 ? -6.028 -16.340 2.992 1.00 94.25 232 MET A C 1
ATOM 1824 O O . MET A 1 232 ? -7.192 -16.733 3.040 1.00 94.25 232 MET A O 1
ATOM 1828 N N . TRP A 1 233 ? -5.413 -15.842 4.068 1.00 97.00 233 TRP A N 1
ATOM 1829 C CA . TRP A 1 233 ? -6.093 -15.634 5.344 1.00 97.00 233 TRP A CA 1
ATOM 1830 C C . TRP A 1 233 ? -7.249 -14.638 5.220 1.00 97.00 233 TRP A C 1
ATOM 1832 O O . TRP A 1 233 ? -8.342 -14.936 5.713 1.00 97.00 233 TRP A O 1
ATOM 1842 N N . VAL A 1 234 ? -7.040 -13.500 4.545 1.00 94.00 234 VAL A N 1
ATOM 1843 C CA . VAL A 1 234 ? -8.113 -12.528 4.288 1.00 94.00 234 VAL A CA 1
ATOM 1844 C C . VAL A 1 234 ? -9.221 -13.139 3.436 1.00 94.00 234 VAL A C 1
ATOM 1846 O O . VAL A 1 234 ? -10.393 -12.976 3.764 1.00 94.00 234 VAL A O 1
ATOM 1849 N N . GLU A 1 235 ? -8.879 -13.893 2.392 1.00 92.56 235 GLU A N 1
ATOM 1850 C CA . GLU A 1 235 ? -9.857 -14.566 1.534 1.00 92.56 235 GLU A CA 1
ATOM 1851 C C . GLU A 1 235 ? -10.698 -15.589 2.315 1.00 92.56 235 GLU A C 1
ATOM 1853 O O . GLU A 1 235 ? -11.925 -15.578 2.219 1.00 92.56 235 GLU A O 1
ATOM 1858 N N . LYS A 1 236 ? -10.062 -16.442 3.132 1.00 94.62 236 LYS A N 1
ATOM 1859 C CA . LYS A 1 236 ? -10.753 -17.480 3.918 1.00 94.62 236 LYS A CA 1
ATOM 1860 C C . LYS A 1 236 ? -11.566 -16.914 5.080 1.00 94.62 236 LYS A C 1
ATOM 1862 O O . LYS A 1 236 ? -12.642 -17.426 5.375 1.00 94.62 236 LYS A O 1
ATOM 1867 N N . SER A 1 237 ? -11.050 -15.890 5.757 1.00 91.56 237 SER A N 1
ATOM 1868 C CA . SER A 1 237 ? -11.698 -15.305 6.940 1.00 91.56 237 SER A CA 1
ATOM 1869 C C . SER A 1 237 ? -12.713 -14.217 6.576 1.00 91.56 237 SER A C 1
ATOM 1871 O O . SER A 1 237 ? -13.548 -13.851 7.405 1.00 91.56 237 SER A O 1
ATOM 1873 N N . GLY A 1 238 ? -12.649 -13.685 5.352 1.00 90.50 238 GLY A N 1
ATOM 1874 C CA . GLY A 1 238 ? -13.516 -12.620 4.868 1.00 90.50 238 GLY A CA 1
ATOM 1875 C C . GLY A 1 238 ? -13.484 -11.408 5.793 1.00 90.50 238 GLY A C 1
ATOM 1876 O O . GLY A 1 238 ? -12.437 -10.835 6.084 1.00 90.50 238 GLY A O 1
ATOM 1877 N N . THR A 1 239 ? -14.651 -11.030 6.304 1.00 81.06 239 THR A N 1
ATOM 1878 C CA . THR A 1 239 ? -14.790 -9.880 7.201 1.00 81.06 239 THR A CA 1
ATOM 1879 C C . THR A 1 239 ? -14.222 -10.120 8.593 1.00 81.06 239 THR A C 1
ATOM 1881 O O . THR A 1 239 ? -13.944 -9.166 9.310 1.00 81.06 239 THR A O 1
ATOM 1884 N N . GLU A 1 240 ? -14.022 -11.380 8.987 1.00 85.75 240 GLU A N 1
ATOM 1885 C CA . GLU A 1 240 ? -13.371 -11.695 10.255 1.00 85.75 240 GLU A CA 1
ATOM 1886 C C . GLU A 1 240 ? -11.845 -11.560 10.189 1.00 85.75 240 GLU A C 1
ATOM 1888 O O . GLU A 1 240 ? -11.178 -11.813 11.193 1.00 85.75 240 GLU A O 1
ATOM 1893 N N . ALA A 1 241 ? -11.268 -11.206 9.038 1.00 91.62 241 ALA A N 1
ATOM 1894 C CA . ALA A 1 241 ? -9.837 -10.982 8.878 1.00 91.62 241 ALA A CA 1
ATOM 1895 C C . ALA A 1 241 ? -9.412 -9.631 9.478 1.00 91.62 241 ALA A C 1
ATOM 1897 O O . ALA A 1 241 ? -8.923 -8.756 8.774 1.00 91.62 241 ALA A O 1
ATOM 1898 N N . THR A 1 242 ? -9.667 -9.405 10.766 1.00 91.50 242 THR A N 1
ATOM 1899 C CA . THR A 1 242 ? -9.505 -8.075 11.362 1.00 91.50 242 THR A CA 1
ATOM 1900 C C . THR A 1 242 ? -8.070 -7.799 11.803 1.00 91.50 242 THR A C 1
ATOM 1902 O O . THR A 1 242 ? -7.314 -8.711 12.151 1.00 91.50 242 THR A O 1
ATOM 1905 N N . VAL A 1 243 ? -7.687 -6.523 11.828 1.00 90.00 243 VAL A N 1
ATOM 1906 C CA . VAL A 1 243 ? -6.372 -6.065 12.292 1.00 90.00 243 VAL A CA 1
ATOM 1907 C C . VAL A 1 243 ? -6.117 -6.493 13.732 1.00 90.00 243 VAL A C 1
ATOM 1909 O O . VAL A 1 243 ? -5.011 -6.907 14.051 1.00 90.00 243 VAL A O 1
ATOM 1912 N N . GLY A 1 244 ? -7.141 -6.472 14.586 1.00 88.75 244 GLY A N 1
ATOM 1913 C CA . GLY A 1 244 ? -7.059 -6.957 15.961 1.00 88.75 244 GLY A CA 1
ATOM 1914 C C . GLY A 1 244 ? -6.610 -8.417 16.019 1.00 88.75 244 GLY A C 1
ATOM 1915 O O . GLY A 1 244 ? -5.621 -8.717 16.680 1.00 88.75 244 GLY A O 1
ATOM 1916 N N . ARG A 1 245 ? -7.250 -9.307 15.244 1.00 92.88 245 ARG A N 1
ATOM 1917 C CA . ARG A 1 245 ? -6.850 -10.726 15.173 1.00 92.88 245 ARG A CA 1
ATOM 1918 C C . ARG A 1 245 ? -5.433 -10.905 14.642 1.00 92.88 245 ARG A C 1
ATOM 1920 O O . ARG A 1 245 ? -4.703 -11.752 15.150 1.00 92.88 245 ARG A O 1
ATOM 1927 N N . LEU A 1 246 ? -5.045 -10.110 13.647 1.00 95.75 246 LEU A N 1
ATOM 1928 C CA . LEU A 1 246 ? -3.685 -10.114 13.118 1.00 95.75 246 LEU A CA 1
ATOM 1929 C C . LEU A 1 246 ? -2.670 -9.700 14.188 1.00 95.75 246 LEU A C 1
ATOM 1931 O O . LEU A 1 246 ? -1.712 -10.423 14.433 1.00 95.75 246 LEU A O 1
ATOM 1935 N N . CYS A 1 247 ? -2.906 -8.589 14.884 1.00 93.38 247 CYS A N 1
ATOM 1936 C CA . CYS A 1 247 ? -2.050 -8.119 15.969 1.00 93.38 247 CYS A CA 1
ATOM 1937 C C . CYS A 1 247 ? -1.976 -9.108 17.138 1.00 93.38 247 CYS A C 1
ATOM 1939 O O . CYS A 1 247 ? -0.899 -9.284 17.703 1.00 93.38 247 CYS A O 1
ATOM 1941 N N . ASP A 1 248 ? -3.078 -9.763 17.498 1.00 92.62 248 ASP A N 1
ATOM 1942 C CA . ASP A 1 248 ? -3.094 -10.769 18.563 1.00 92.62 248 ASP A CA 1
ATOM 1943 C C . ASP A 1 248 ? -2.266 -11.999 18.179 1.00 92.62 248 ASP A C 1
ATOM 1945 O O . ASP A 1 248 ? -1.437 -12.448 18.970 1.00 92.62 248 ASP A O 1
ATOM 1949 N N . ALA A 1 249 ? -2.407 -12.492 16.944 1.00 96.44 249 ALA A N 1
ATOM 1950 C CA . ALA A 1 249 ? -1.574 -13.576 16.425 1.00 96.44 249 ALA A CA 1
ATOM 1951 C C . ALA A 1 249 ? -0.083 -13.199 16.435 1.00 96.44 249 ALA A C 1
ATOM 1953 O O . ALA A 1 249 ? 0.754 -13.974 16.894 1.00 96.44 249 ALA A O 1
ATOM 1954 N N . LEU A 1 250 ? 0.251 -11.983 15.993 1.00 95.75 250 LEU A N 1
ATOM 1955 C CA . LEU A 1 250 ? 1.625 -11.474 15.989 1.00 95.75 250 LEU A CA 1
ATOM 1956 C C . LEU A 1 250 ? 2.218 -11.399 17.406 1.00 95.75 250 LEU A C 1
ATOM 1958 O O . LEU A 1 250 ? 3.343 -11.852 17.621 1.00 95.75 250 LEU A O 1
ATOM 1962 N N . LYS A 1 251 ? 1.454 -10.897 18.386 1.00 94.19 251 LYS A N 1
ATOM 1963 C CA . LYS A 1 251 ? 1.868 -10.838 19.800 1.00 94.19 251 LYS A CA 1
ATOM 1964 C C . LYS A 1 251 ? 2.051 -12.228 20.405 1.00 94.19 251 LYS A C 1
ATOM 1966 O O . LYS A 1 251 ? 3.054 -12.469 21.070 1.00 94.19 251 LYS A O 1
ATOM 1971 N N . ASN A 1 252 ? 1.114 -13.144 20.154 1.00 95.81 252 ASN A N 1
ATOM 1972 C CA . ASN A 1 252 ? 1.150 -14.507 20.694 1.00 95.81 252 ASN A CA 1
ATOM 1973 C C . ASN A 1 252 ? 2.368 -15.306 20.211 1.00 95.81 252 ASN A C 1
ATOM 1975 O O . ASN A 1 252 ? 2.819 -16.218 20.902 1.00 95.81 252 ASN A O 1
ATOM 1979 N N . HIS A 1 253 ? 2.925 -14.935 19.058 1.00 95.88 253 HIS A N 1
ATOM 1980 C CA . HIS A 1 253 ? 4.119 -15.548 18.481 1.00 95.88 253 HIS A CA 1
ATOM 1981 C C . HIS A 1 253 ? 5.373 -14.669 18.597 1.00 95.88 253 HIS A C 1
ATOM 1983 O O . HIS A 1 253 ? 6.330 -14.858 17.849 1.00 95.88 253 HIS A O 1
ATOM 1989 N N . ASN A 1 254 ? 5.395 -13.745 19.568 1.00 93.75 254 ASN A N 1
ATOM 1990 C CA . ASN A 1 254 ? 6.550 -12.912 19.922 1.00 93.75 254 ASN A CA 1
ATOM 1991 C C . ASN A 1 254 ? 7.151 -12.131 18.741 1.00 93.75 254 ASN A C 1
ATOM 1993 O O . ASN A 1 254 ? 8.357 -11.884 18.704 1.00 93.75 254 ASN A O 1
ATOM 1997 N N . VAL A 1 255 ? 6.331 -11.730 17.766 1.00 93.94 255 VAL A N 1
ATOM 1998 C CA . VAL A 1 255 ? 6.778 -10.756 16.770 1.00 93.94 255 VAL A CA 1
ATOM 1999 C C . VAL A 1 255 ? 6.982 -9.424 17.488 1.00 93.94 255 VAL A C 1
ATOM 2001 O O . VAL A 1 255 ? 6.125 -8.987 18.253 1.00 93.94 255 VAL A O 1
ATOM 2004 N N . GLU A 1 256 ? 8.123 -8.777 17.259 1.00 91.19 256 GLU A N 1
ATOM 2005 C CA . GLU A 1 256 ? 8.433 -7.466 17.833 1.00 91.19 256 GLU A CA 1
ATOM 2006 C C . GLU A 1 256 ? 7.330 -6.451 17.498 1.00 91.19 256 GLU A C 1
ATOM 2008 O O . GLU A 1 256 ? 7.001 -6.250 16.327 1.00 91.19 256 GLU A O 1
ATOM 2013 N N . THR A 1 257 ? 6.774 -5.791 18.519 1.00 87.69 257 THR A N 1
ATOM 2014 C CA . THR A 1 257 ? 5.654 -4.844 18.374 1.00 87.69 257 THR A CA 1
ATOM 2015 C C . THR A 1 257 ? 5.931 -3.763 17.331 1.00 87.69 257 THR A C 1
ATOM 2017 O O . THR A 1 257 ? 5.045 -3.412 16.555 1.00 87.69 257 THR A O 1
ATOM 2020 N N . GLU A 1 258 ? 7.171 -3.279 17.247 1.00 85.75 258 GLU A N 1
ATOM 2021 C CA . GLU A 1 258 ? 7.599 -2.261 16.279 1.00 85.75 258 GLU A CA 1
ATOM 2022 C C . GLU A 1 258 ? 7.361 -2.677 14.819 1.00 85.75 258 GLU A C 1
ATOM 2024 O O . GLU A 1 258 ? 7.098 -1.829 13.967 1.00 85.75 258 GLU A O 1
ATOM 2029 N N . LYS A 1 259 ? 7.374 -3.983 14.517 1.00 87.31 259 LYS A N 1
ATOM 2030 C CA . LYS A 1 259 ? 7.165 -4.501 13.156 1.00 87.31 259 LYS A CA 1
ATOM 2031 C C . LYS A 1 259 ? 5.727 -4.377 12.671 1.00 87.31 259 LYS A C 1
ATOM 2033 O O . LYS A 1 259 ? 5.509 -4.431 11.465 1.00 87.31 259 LYS A O 1
ATOM 2038 N N . PHE A 1 260 ? 4.759 -4.229 13.573 1.00 90.06 260 PHE A N 1
ATOM 2039 C CA . PHE A 1 260 ? 3.337 -4.174 13.224 1.00 90.06 260 PHE A CA 1
ATOM 2040 C C . PHE A 1 260 ? 2.564 -3.055 13.926 1.00 90.06 260 PHE A C 1
ATOM 2042 O O . PHE A 1 260 ? 1.349 -2.962 13.769 1.00 90.06 260 PHE A O 1
ATOM 2049 N N . LEU A 1 261 ? 3.247 -2.171 14.657 1.00 86.56 261 LEU A N 1
ATOM 2050 C CA . LEU A 1 261 ? 2.635 -1.042 15.359 1.00 86.56 261 LEU A CA 1
ATOM 2051 C C . LEU A 1 261 ? 1.832 -0.132 14.413 1.00 86.56 261 LEU A C 1
ATOM 2053 O O . LEU A 1 261 ? 0.762 0.352 14.784 1.00 86.56 261 LEU A O 1
ATOM 2057 N N . PHE A 1 262 ? 2.294 -0.001 13.163 1.00 85.31 262 PHE A N 1
ATOM 2058 C CA . PHE A 1 262 ? 1.617 0.743 12.096 1.00 85.31 262 PHE A CA 1
ATOM 2059 C C . PHE A 1 262 ? 0.204 0.222 11.784 1.00 85.31 262 PHE A C 1
ATOM 2061 O O . PHE A 1 262 ? -0.634 0.985 11.315 1.00 85.31 262 PHE A O 1
ATOM 2068 N N . LEU A 1 263 ? -0.075 -1.064 12.044 1.00 85.69 263 LEU A N 1
ATOM 2069 C CA . LEU A 1 263 ? -1.417 -1.621 11.884 1.00 85.69 263 LEU A CA 1
ATOM 2070 C C . LEU A 1 263 ? -2.380 -1.017 12.900 1.00 85.69 263 LEU A C 1
ATOM 2072 O O . LEU A 1 263 ? -3.554 -0.812 12.596 1.00 85.69 263 LEU A O 1
ATOM 2076 N N . THR A 1 264 ? -1.882 -0.771 14.115 1.00 82.56 264 THR A N 1
ATOM 2077 C CA . THR A 1 264 ? -2.711 -0.281 15.212 1.00 82.56 264 THR A CA 1
ATOM 2078 C C . THR A 1 264 ? -2.824 1.227 15.267 1.00 82.56 264 THR A C 1
ATOM 2080 O O . THR A 1 264 ? -3.867 1.738 15.670 1.00 82.56 264 THR A O 1
ATOM 2083 N N . ASP A 1 265 ? -1.759 1.910 14.864 1.00 80.25 265 ASP A N 1
ATOM 2084 C CA . ASP A 1 265 ? -1.679 3.355 14.780 1.00 80.25 265 ASP A CA 1
ATOM 2085 C C . ASP A 1 265 ? -0.967 3.727 13.470 1.00 80.25 265 ASP A C 1
ATOM 2087 O O . ASP A 1 265 ? 0.268 3.704 13.400 1.00 80.25 265 ASP A O 1
ATOM 2091 N N . PRO A 1 266 ? -1.728 4.072 12.416 1.00 75.25 266 PRO A N 1
ATOM 2092 C CA . PRO A 1 266 ? -1.155 4.472 11.136 1.00 75.25 266 PRO A CA 1
ATOM 2093 C C . PRO A 1 266 ? -0.243 5.703 11.231 1.00 75.25 266 PRO A C 1
ATOM 2095 O O . PRO A 1 266 ? 0.596 5.895 10.354 1.00 75.25 266 PRO A O 1
ATOM 2098 N N . SER A 1 267 ? -0.360 6.524 12.285 1.00 74.19 267 SER A N 1
ATOM 2099 C CA . SER A 1 267 ? 0.525 7.676 12.496 1.00 74.19 267 SER A CA 1
ATOM 2100 C C . SER A 1 267 ? 1.934 7.268 12.943 1.00 74.19 267 SER A C 1
ATOM 2102 O O . SER A 1 267 ? 2.898 7.988 12.690 1.00 74.19 267 SER A O 1
ATOM 2104 N N . LEU A 1 268 ? 2.080 6.081 13.540 1.00 77.81 268 LEU A N 1
ATOM 2105 C CA . LEU A 1 268 ? 3.373 5.497 13.915 1.00 77.81 268 LEU A CA 1
ATOM 2106 C C . LEU A 1 268 ? 4.045 4.763 12.752 1.00 77.81 268 LEU A C 1
ATOM 2108 O O . LEU A 1 268 ? 5.151 4.241 12.892 1.00 77.81 268 LEU A O 1
ATOM 2112 N N . ARG A 1 269 ? 3.398 4.729 11.583 1.00 81.62 269 ARG A N 1
ATOM 2113 C CA . ARG A 1 269 ? 4.014 4.240 10.356 1.00 81.62 269 ARG A CA 1
ATOM 2114 C C . ARG A 1 269 ? 5.233 5.097 10.019 1.00 81.62 269 ARG A C 1
ATOM 2116 O O . ARG A 1 269 ? 5.183 6.327 10.087 1.00 81.62 269 ARG A O 1
ATOM 2123 N N . GLN A 1 270 ? 6.314 4.436 9.614 1.00 82.00 270 GLN A N 1
ATOM 2124 C CA . GLN A 1 270 ? 7.476 5.121 9.060 1.00 82.00 270 GLN A CA 1
ATOM 2125 C C . GLN A 1 270 ? 7.076 5.864 7.787 1.00 82.00 270 GLN A C 1
ATOM 2127 O O . GLN A 1 270 ? 6.376 5.320 6.928 1.00 82.00 270 GLN A O 1
ATOM 2132 N N . VAL A 1 271 ? 7.517 7.116 7.688 1.00 84.06 271 VAL A N 1
ATOM 2133 C CA . VAL A 1 271 ? 7.278 7.927 6.496 1.00 84.06 271 VAL A CA 1
ATOM 2134 C C . VAL A 1 271 ? 8.090 7.353 5.345 1.00 84.06 271 VAL A C 1
ATOM 2136 O O . VAL A 1 271 ? 9.301 7.163 5.466 1.00 84.06 271 VAL A O 1
ATOM 2139 N N . THR A 1 272 ? 7.403 7.074 4.248 1.00 83.00 272 THR A N 1
ATOM 2140 C CA . THR A 1 272 ? 7.969 6.521 3.016 1.00 83.00 272 THR A CA 1
ATOM 2141 C C . THR A 1 272 ? 8.499 7.639 2.122 1.00 83.00 272 THR A C 1
ATOM 2143 O O . THR A 1 272 ? 8.066 8.787 2.241 1.00 83.00 272 THR A O 1
ATOM 2146 N N . LEU A 1 273 ? 9.397 7.343 1.178 1.00 82.19 273 LEU A N 1
ATOM 2147 C CA . LEU A 1 273 ? 9.826 8.361 0.206 1.00 82.19 273 LEU A CA 1
ATOM 2148 C C . LEU A 1 273 ? 8.646 8.831 -0.652 1.00 82.19 273 LEU A C 1
ATOM 2150 O O . LEU A 1 273 ? 8.576 9.998 -1.038 1.00 82.19 273 LEU A O 1
ATOM 2154 N N . TRP A 1 274 ? 7.695 7.932 -0.913 1.00 82.12 274 TRP A N 1
ATOM 2155 C CA . TRP A 1 274 ? 6.456 8.272 -1.602 1.00 82.12 274 TRP A CA 1
ATOM 2156 C C . TRP A 1 274 ? 5.611 9.290 -0.825 1.00 82.12 274 TRP A C 1
ATOM 2158 O O . TRP A 1 274 ? 5.138 10.256 -1.421 1.00 82.12 274 TRP A O 1
ATOM 2168 N N . ASP A 1 275 ? 5.462 9.123 0.493 1.00 83.94 275 ASP A N 1
ATOM 2169 C CA . ASP A 1 275 ? 4.756 10.087 1.348 1.00 83.94 275 ASP A CA 1
ATOM 2170 C C . ASP A 1 275 ? 5.380 11.481 1.240 1.00 83.94 275 ASP A C 1
ATOM 2172 O O . ASP A 1 275 ? 4.674 12.467 1.030 1.00 83.94 275 ASP A O 1
ATOM 2176 N N . LEU A 1 276 ? 6.714 11.557 1.325 1.00 88.44 276 LEU A N 1
ATOM 2177 C CA . LEU A 1 276 ? 7.456 12.817 1.230 1.00 88.44 276 LEU A CA 1
ATOM 2178 C C . LEU A 1 276 ? 7.282 13.475 -0.137 1.00 88.44 276 LEU A C 1
ATOM 2180 O O . LEU A 1 276 ? 7.093 14.688 -0.229 1.00 88.44 276 LEU A O 1
ATOM 2184 N N . ALA A 1 277 ? 7.298 12.676 -1.201 1.00 84.88 277 ALA A N 1
ATOM 2185 C CA . ALA A 1 277 ? 7.031 13.146 -2.548 1.00 84.88 277 ALA A CA 1
ATOM 2186 C C . ALA A 1 277 ? 5.615 13.717 -2.696 1.00 84.88 277 ALA A C 1
ATOM 2188 O O . ALA A 1 277 ? 5.467 14.829 -3.203 1.00 84.88 277 ALA A O 1
ATOM 2189 N N . GLN A 1 278 ? 4.583 13.009 -2.229 1.00 82.38 278 GLN A N 1
ATOM 2190 C CA . GLN A 1 278 ? 3.200 13.499 -2.286 1.00 82.38 278 GLN A CA 1
ATOM 2191 C C . GLN A 1 278 ? 3.014 14.776 -1.464 1.00 82.38 278 GLN A C 1
ATOM 2193 O O . GLN A 1 278 ? 2.384 15.735 -1.920 1.00 82.38 278 GLN A O 1
ATOM 2198 N N . LEU A 1 279 ? 3.633 14.822 -0.286 1.00 86.12 279 LEU A N 1
ATOM 2199 C CA . LEU A 1 279 ? 3.635 15.997 0.570 1.00 86.12 279 LEU A CA 1
ATOM 2200 C C . LEU A 1 279 ? 4.285 17.183 -0.143 1.00 86.12 279 LEU A C 1
ATOM 2202 O O . LEU A 1 279 ? 3.662 18.231 -0.270 1.00 86.12 279 LEU A O 1
ATOM 2206 N N . SER A 1 280 ? 5.472 17.001 -0.723 1.00 88.50 280 SER A N 1
ATOM 2207 C CA . SER A 1 280 ? 6.193 18.076 -1.417 1.00 88.50 280 SER A CA 1
ATOM 2208 C C . SER A 1 280 ? 5.417 18.709 -2.581 1.00 88.50 280 SER A C 1
ATOM 2210 O O . SER A 1 280 ? 5.618 19.878 -2.910 1.00 88.50 280 SER A O 1
ATOM 2212 N N . ARG A 1 281 ? 4.509 17.947 -3.200 1.00 84.19 281 ARG A N 1
ATOM 2213 C CA . ARG A 1 281 ? 3.674 18.395 -4.324 1.00 84.19 281 ARG A CA 1
ATOM 2214 C C . ARG A 1 281 ? 2.424 19.141 -3.880 1.00 84.19 281 ARG A C 1
ATOM 2216 O O . ARG A 1 281 ? 1.897 19.945 -4.640 1.00 84.19 281 ARG A O 1
ATOM 2223 N N . SER A 1 282 ? 1.965 18.858 -2.666 1.00 83.50 282 SER A N 1
ATOM 2224 C CA . SER A 1 282 ? 0.779 19.477 -2.072 1.00 83.50 282 SER A CA 1
ATOM 2225 C C . SER A 1 282 ? 1.086 20.845 -1.450 1.00 83.50 282 SER A C 1
ATOM 2227 O O . SER A 1 282 ? 0.171 21.597 -1.130 1.00 83.50 282 SER A O 1
ATOM 2229 N N . PHE A 1 283 ? 2.368 21.181 -1.289 1.00 82.88 283 PHE A N 1
ATOM 2230 C CA . PHE A 1 283 ? 2.824 22.470 -0.779 1.00 82.88 283 PHE A CA 1
ATOM 2231 C C . PHE A 1 283 ? 3.190 23.420 -1.922 1.00 82.88 283 PHE A C 1
ATOM 2233 O O . PHE A 1 283 ? 3.964 23.076 -2.817 1.00 82.88 283 PHE A O 1
ATOM 2240 N N . HIS A 1 284 ? 2.647 24.638 -1.868 1.00 78.06 284 HIS A N 1
ATOM 2241 C CA . HIS A 1 284 ? 2.854 25.672 -2.888 1.00 78.06 284 HIS A CA 1
ATOM 2242 C C . HIS A 1 284 ? 3.650 26.887 -2.375 1.00 78.06 284 HIS A C 1
ATOM 2244 O O . HIS A 1 284 ? 4.348 27.523 -3.163 1.00 78.06 284 HIS A O 1
ATOM 2250 N N . SER A 1 285 ? 3.605 27.177 -1.071 1.00 77.25 285 SER A N 1
ATOM 2251 C CA . SER A 1 285 ? 4.415 28.195 -0.386 1.00 77.25 285 SER A CA 1
ATOM 2252 C C . SER A 1 285 ? 4.619 27.807 1.087 1.00 77.25 285 SER A C 1
ATOM 2254 O O . SER A 1 285 ? 3.923 26.924 1.586 1.00 77.25 285 SER A O 1
ATOM 2256 N N . ASP A 1 286 ? 5.578 28.445 1.765 1.00 83.69 286 ASP A N 1
ATOM 2257 C CA . ASP A 1 286 ? 5.781 28.371 3.225 1.00 83.69 286 ASP A CA 1
ATOM 2258 C C . ASP A 1 286 ? 6.202 26.995 3.767 1.00 83.69 286 ASP A C 1
ATOM 2260 O O . ASP A 1 286 ? 5.677 26.488 4.761 1.00 83.69 286 ASP A O 1
ATOM 2264 N N . TRP A 1 287 ? 7.189 26.379 3.116 1.00 91.94 287 TRP A N 1
ATOM 2265 C CA . TRP A 1 287 ? 7.727 25.083 3.530 1.00 91.94 287 TRP A CA 1
ATOM 2266 C C . TRP A 1 287 ? 8.842 25.199 4.580 1.00 91.94 287 TRP A C 1
ATOM 2268 O O . TRP A 1 287 ? 9.124 24.241 5.299 1.00 91.94 287 TRP A O 1
ATOM 2278 N N . GLU A 1 288 ? 9.470 26.369 4.698 1.00 95.06 288 GLU A N 1
ATOM 2279 C CA . GLU A 1 288 ? 10.574 26.613 5.626 1.00 95.06 288 GLU A CA 1
ATOM 2280 C C . GLU A 1 288 ? 10.173 26.469 7.103 1.00 95.06 288 GLU A C 1
ATOM 2282 O O . GLU A 1 288 ? 10.901 25.796 7.835 1.00 95.06 288 GLU A O 1
ATOM 2287 N N . PRO A 1 289 ? 9.020 26.993 7.575 1.00 92.81 289 PRO A N 1
ATOM 2288 C CA . PRO A 1 289 ? 8.584 26.778 8.955 1.00 92.81 289 PRO A CA 1
ATOM 2289 C C . PRO A 1 289 ? 8.359 25.299 9.279 1.00 92.81 289 PRO A C 1
ATOM 2291 O O . PRO A 1 289 ? 8.639 24.868 10.396 1.00 92.81 289 PRO A O 1
ATOM 2294 N N . LEU A 1 290 ? 7.891 24.512 8.302 1.00 90.75 290 LEU A N 1
ATOM 2295 C CA . LEU A 1 290 ? 7.761 23.064 8.449 1.00 90.75 290 LEU A CA 1
ATOM 2296 C C . LEU A 1 290 ? 9.140 22.410 8.594 1.00 90.75 290 LEU A C 1
ATOM 2298 O O . LEU A 1 290 ? 9.340 21.629 9.516 1.00 90.75 290 LEU A O 1
ATOM 2302 N N . ALA A 1 291 ? 10.096 22.750 7.726 1.00 93.81 291 ALA A N 1
ATOM 2303 C CA . ALA A 1 291 ? 11.464 22.239 7.805 1.00 93.81 291 ALA A CA 1
ATOM 2304 C C . ALA A 1 291 ? 12.125 22.555 9.161 1.00 93.81 291 ALA A C 1
ATOM 2306 O O . ALA A 1 291 ? 12.689 21.659 9.790 1.00 93.81 291 ALA A O 1
ATOM 2307 N N . LEU A 1 292 ? 11.981 23.792 9.649 1.00 94.50 292 LEU A N 1
ATOM 2308 C CA . LEU A 1 292 ? 12.453 24.203 10.976 1.00 94.50 292 LEU A CA 1
ATOM 2309 C C . LEU A 1 292 ? 11.734 23.443 12.102 1.00 94.50 292 LEU A C 1
ATOM 2311 O O . LEU A 1 292 ? 12.375 22.984 13.045 1.00 94.50 292 LEU A O 1
ATOM 2315 N N . GLY A 1 293 ? 10.413 23.266 12.000 1.00 91.00 293 GLY A N 1
ATOM 2316 C CA . GLY A 1 293 ? 9.618 22.495 12.962 1.00 91.00 293 GLY A CA 1
ATOM 2317 C C . GLY A 1 293 ? 9.994 21.010 13.016 1.00 91.00 293 GLY A C 1
ATOM 2318 O O . GLY A 1 293 ? 9.862 20.379 14.062 1.00 91.00 293 GLY A O 1
ATOM 2319 N N . LEU A 1 294 ? 10.520 20.474 11.913 1.00 91.50 294 LEU A N 1
ATOM 2320 C CA . LEU A 1 294 ? 11.085 19.128 11.818 1.00 91.50 294 LEU A CA 1
ATOM 2321 C C . LEU A 1 294 ? 12.540 19.040 12.314 1.00 91.50 294 LEU A C 1
ATOM 2323 O O . LEU A 1 294 ? 13.107 17.949 12.334 1.00 91.50 294 LEU A O 1
ATOM 2327 N N . GLY A 1 295 ? 13.132 20.156 12.747 1.00 93.94 295 GLY A N 1
ATOM 2328 C CA . GLY A 1 295 ? 14.472 20.210 13.332 1.00 93.94 295 GLY A CA 1
ATOM 2329 C C . GLY A 1 295 ? 15.610 20.451 12.338 1.00 93.94 295 GLY A C 1
ATOM 2330 O O . GLY A 1 295 ? 16.769 20.336 12.731 1.00 93.94 295 GLY A O 1
ATOM 2331 N N . LEU A 1 296 ? 15.315 20.794 11.079 1.00 95.69 296 LEU A N 1
ATOM 2332 C CA . LEU A 1 296 ? 16.343 21.193 10.112 1.00 95.69 296 LEU A CA 1
ATOM 2333 C C . LEU A 1 296 ? 16.894 22.583 10.437 1.00 95.69 296 LEU A C 1
ATOM 2335 O O . LEU A 1 296 ? 16.185 23.437 10.969 1.00 95.69 296 LEU A O 1
ATOM 2339 N N . THR A 1 297 ? 18.160 22.820 10.095 1.00 97.31 297 THR A N 1
ATOM 2340 C CA . THR A 1 297 ? 18.813 24.119 10.308 1.00 97.31 297 THR A CA 1
ATOM 2341 C C . THR A 1 297 ? 18.513 25.104 9.172 1.00 97.31 297 THR A C 1
ATOM 2343 O O . THR A 1 297 ? 18.122 24.708 8.072 1.00 97.31 297 THR A O 1
ATOM 2346 N N . GLU A 1 298 ? 18.729 26.404 9.403 1.00 97.50 298 GLU A N 1
ATOM 2347 C CA . GLU A 1 298 ? 18.651 27.413 8.331 1.00 97.50 298 GLU A CA 1
ATOM 2348 C C . GLU A 1 298 ? 19.648 27.114 7.197 1.00 97.50 298 GLU A C 1
ATOM 2350 O O . GLU A 1 298 ? 19.313 27.278 6.025 1.00 97.50 298 GLU A O 1
ATOM 2355 N N . ASP A 1 299 ? 20.830 26.581 7.526 1.00 97.62 299 ASP A N 1
ATOM 2356 C CA . ASP A 1 299 ? 21.837 26.177 6.540 1.00 97.62 299 ASP A CA 1
ATOM 2357 C C . ASP A 1 299 ? 21.351 25.010 5.662 1.00 97.62 299 ASP A C 1
ATOM 2359 O O . ASP A 1 299 ? 21.568 25.017 4.446 1.00 97.62 299 ASP A O 1
ATOM 2363 N N . ASP A 1 300 ? 20.647 24.028 6.241 1.00 97.00 300 ASP A N 1
ATOM 2364 C CA . ASP A 1 300 ? 20.031 22.928 5.483 1.00 97.00 300 ASP A CA 1
ATOM 2365 C C . ASP A 1 300 ? 18.982 23.461 4.494 1.00 97.00 300 ASP A C 1
ATOM 2367 O O . ASP A 1 300 ? 18.919 23.034 3.334 1.00 97.00 300 ASP A O 1
ATOM 2371 N N . ILE A 1 301 ? 18.173 24.427 4.941 1.00 97.19 301 ILE A N 1
ATOM 2372 C CA . ILE A 1 301 ? 17.134 25.07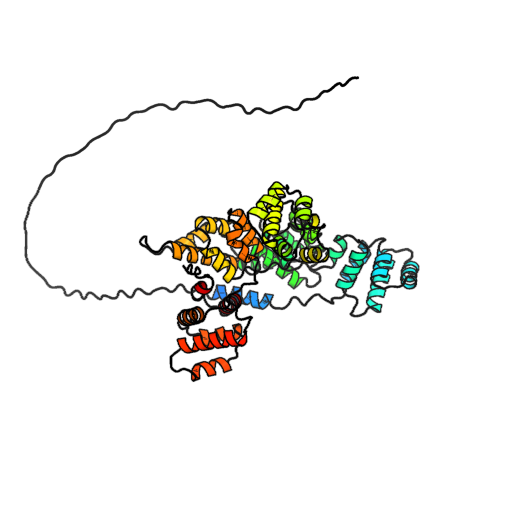7 4.134 1.00 97.19 301 ILE A CA 1
ATOM 2373 C C . ILE A 1 301 ? 17.761 25.860 2.976 1.00 97.19 301 ILE A C 1
ATOM 2375 O O . ILE A 1 301 ? 17.358 25.682 1.821 1.00 97.19 301 ILE A O 1
ATOM 2379 N N . GLU A 1 302 ? 18.775 26.683 3.247 1.00 97.12 302 GLU A N 1
ATOM 2380 C CA . GLU A 1 302 ? 19.484 27.450 2.219 1.00 97.12 302 GLU A CA 1
ATOM 2381 C C . GLU A 1 302 ? 20.236 26.538 1.239 1.00 97.12 302 GLU A C 1
ATOM 2383 O O . GLU A 1 302 ? 20.244 26.790 0.030 1.00 97.12 302 GLU A O 1
ATOM 2388 N N . SER A 1 303 ? 20.787 25.417 1.714 1.00 96.25 303 SER A N 1
ATOM 2389 C CA . SER A 1 303 ? 21.370 24.378 0.857 1.00 96.25 303 SER A CA 1
ATOM 2390 C C . SER A 1 303 ? 20.333 23.799 -0.114 1.00 96.25 303 SER A C 1
ATOM 2392 O O . SER A 1 303 ? 20.587 23.716 -1.321 1.00 96.25 303 SER A O 1
ATOM 2394 N N . CYS A 1 304 ? 19.122 23.487 0.365 1.00 93.94 304 CYS A N 1
ATOM 2395 C CA . CYS A 1 304 ? 18.025 23.005 -0.480 1.00 93.94 304 CYS A CA 1
ATOM 2396 C C . CYS A 1 304 ? 17.583 24.052 -1.517 1.00 93.94 304 CYS A C 1
ATOM 2398 O O . CYS A 1 304 ? 17.407 23.715 -2.692 1.00 93.94 304 CYS A O 1
ATOM 2400 N N . LYS A 1 305 ? 17.461 25.328 -1.119 1.00 95.44 305 LYS A N 1
ATOM 2401 C CA . LYS A 1 305 ? 17.132 26.450 -2.021 1.00 95.44 305 LYS A CA 1
ATOM 2402 C C . LYS A 1 305 ? 18.177 26.638 -3.110 1.00 95.44 305 LYS A C 1
ATOM 2404 O O . LYS A 1 305 ? 17.830 26.777 -4.284 1.00 95.44 305 LYS A O 1
ATOM 2409 N N . LYS A 1 306 ? 19.455 26.598 -2.728 1.00 95.81 306 LYS A N 1
ATOM 2410 C CA . LYS A 1 306 ? 20.588 26.712 -3.647 1.00 95.81 306 LYS A CA 1
ATOM 2411 C C . LYS A 1 306 ? 20.644 25.543 -4.628 1.00 95.81 306 LYS A C 1
ATOM 2413 O O . LYS A 1 306 ? 20.967 25.757 -5.794 1.00 95.81 306 LYS A O 1
ATOM 2418 N N . LYS A 1 307 ? 20.330 24.325 -4.172 1.00 90.00 307 LYS A N 1
ATOM 2419 C CA . LYS A 1 307 ? 20.322 23.123 -5.015 1.00 90.00 307 LYS A CA 1
ATOM 2420 C C . LYS A 1 307 ? 19.190 23.144 -6.046 1.00 90.00 307 LYS A C 1
ATOM 2422 O O . LYS A 1 307 ? 19.402 22.746 -7.188 1.00 90.00 307 LYS A O 1
ATOM 2427 N N . TYR A 1 308 ? 18.012 23.642 -5.666 1.00 90.00 308 TYR A N 1
ATOM 2428 C CA . TYR A 1 308 ? 16.821 23.672 -6.519 1.00 90.00 308 TYR A CA 1
ATOM 2429 C C . TYR A 1 308 ? 16.245 25.086 -6.659 1.00 90.00 308 TYR A C 1
ATOM 2431 O O . TYR A 1 308 ? 15.152 25.364 -6.151 1.00 90.00 308 TYR A O 1
ATOM 2439 N N . PRO A 1 309 ? 16.937 26.000 -7.361 1.00 92.25 309 PRO A N 1
ATOM 2440 C CA . PRO A 1 309 ? 16.452 27.363 -7.525 1.00 92.25 309 PRO A CA 1
ATOM 2441 C C . PRO A 1 309 ? 15.100 27.364 -8.255 1.00 92.25 309 PRO A C 1
ATOM 2443 O O . PRO A 1 309 ? 14.923 26.687 -9.266 1.00 92.25 309 PRO A O 1
ATOM 2446 N N . ASN A 1 310 ? 14.142 28.139 -7.738 1.00 89.25 310 ASN A N 1
ATOM 2447 C CA . ASN A 1 310 ? 12.796 28.332 -8.301 1.00 89.25 310 ASN A CA 1
ATOM 2448 C C . ASN A 1 310 ? 11.884 27.089 -8.358 1.00 89.25 310 ASN A C 1
ATOM 2450 O O . ASN A 1 310 ? 10.846 27.137 -9.014 1.00 89.25 310 ASN A O 1
ATOM 2454 N N . ASN A 1 311 ? 12.221 25.985 -7.680 1.00 89.50 311 ASN A N 1
ATOM 2455 C CA . ASN A 1 311 ? 11.363 24.798 -7.625 1.00 89.50 311 ASN A CA 1
ATOM 2456 C C . ASN A 1 311 ? 11.034 24.421 -6.175 1.00 89.50 311 ASN A C 1
ATOM 2458 O O . ASN A 1 311 ? 11.705 23.583 -5.576 1.00 89.50 311 ASN A O 1
ATOM 2462 N N . VAL A 1 312 ? 9.988 25.045 -5.625 1.00 91.94 312 VAL A N 1
ATOM 2463 C CA . VAL A 1 312 ? 9.560 24.892 -4.222 1.00 91.94 312 VAL A CA 1
ATOM 2464 C C . VAL A 1 312 ? 9.308 23.430 -3.850 1.00 91.94 312 VAL A C 1
ATOM 2466 O O . VAL A 1 312 ? 9.808 22.968 -2.829 1.00 91.94 312 VAL A O 1
ATOM 2469 N N . SER A 1 313 ? 8.619 22.663 -4.700 1.00 89.56 313 SER A N 1
ATOM 2470 C CA . SER A 1 313 ? 8.362 21.243 -4.433 1.00 89.56 313 SER A CA 1
ATOM 2471 C C . SER A 1 313 ? 9.657 20.434 -4.329 1.00 89.56 313 SER A C 1
ATOM 2473 O O . SER A 1 313 ? 9.786 19.589 -3.448 1.00 89.56 313 SER A O 1
ATOM 2475 N N . ARG A 1 314 ? 10.662 20.711 -5.172 1.00 87.94 314 ARG A N 1
ATOM 2476 C CA . ARG A 1 314 ? 11.973 20.045 -5.068 1.00 87.94 314 ARG A CA 1
ATOM 2477 C C . ARG A 1 314 ? 12.781 20.505 -3.860 1.00 87.94 314 ARG A C 1
ATOM 2479 O O . ARG A 1 314 ? 13.452 19.674 -3.254 1.00 87.94 314 ARG A O 1
ATOM 2486 N N . GLN A 1 315 ? 12.706 21.784 -3.499 1.00 93.31 315 GLN A N 1
ATOM 2487 C CA . GLN A 1 315 ? 13.332 22.300 -2.279 1.00 93.31 315 GLN A CA 1
ATOM 2488 C C . GLN A 1 315 ? 12.774 21.587 -1.043 1.00 93.31 315 GLN A C 1
ATOM 2490 O O . GLN A 1 315 ? 13.544 21.027 -0.266 1.00 93.31 315 GLN A O 1
ATOM 2495 N N . LEU A 1 316 ? 11.444 21.518 -0.920 1.00 93.06 316 LEU A N 1
ATOM 2496 C CA . LEU A 1 316 ? 10.779 20.828 0.180 1.00 93.06 316 LEU A CA 1
ATOM 2497 C C . LEU A 1 316 ? 11.063 19.321 0.165 1.00 93.06 316 LEU A C 1
ATOM 2499 O O . LEU A 1 316 ? 11.403 18.771 1.205 1.00 93.06 316 LEU A O 1
ATOM 2503 N N . LEU A 1 317 ? 11.000 18.641 -0.986 1.00 91.19 317 LEU A N 1
ATOM 2504 C CA . LEU A 1 317 ? 11.352 17.217 -1.057 1.00 91.19 317 LEU A CA 1
ATOM 2505 C C . LEU A 1 317 ? 12.790 16.967 -0.581 1.00 91.19 317 LEU A C 1
ATOM 2507 O O . LEU A 1 317 ? 13.032 16.036 0.180 1.00 91.19 317 LEU A O 1
ATOM 2511 N N . SER A 1 318 ? 13.735 17.816 -0.991 1.00 90.25 318 SER A N 1
ATOM 2512 C CA . SER A 1 318 ? 15.127 17.742 -0.540 1.00 90.25 318 SER A CA 1
ATOM 2513 C C . SER A 1 318 ? 15.245 17.913 0.974 1.00 90.25 318 SER A C 1
ATOM 2515 O O . SER A 1 318 ? 15.930 17.125 1.621 1.00 90.25 318 SER A O 1
ATOM 2517 N N . ALA A 1 319 ? 14.546 18.895 1.546 1.00 94.00 319 ALA A N 1
ATOM 2518 C CA . ALA A 1 319 ? 14.533 19.128 2.985 1.00 94.00 319 ALA A CA 1
ATOM 2519 C C . ALA A 1 319 ? 13.921 17.943 3.746 1.00 94.00 319 ALA A C 1
ATOM 2521 O O . ALA A 1 319 ? 14.515 17.433 4.690 1.00 94.00 319 ALA A O 1
ATOM 2522 N N . LEU A 1 320 ? 12.782 17.424 3.291 1.00 92.56 320 LEU A N 1
ATOM 2523 C CA . LEU A 1 320 ? 12.139 16.254 3.889 1.00 92.56 320 LEU A CA 1
ATOM 2524 C C . LEU A 1 320 ? 13.026 15.005 3.844 1.00 92.56 320 LEU A C 1
ATOM 2526 O O . LEU A 1 320 ? 13.016 14.213 4.783 1.00 92.56 320 LEU A O 1
ATOM 2530 N N . LEU A 1 321 ? 13.803 14.823 2.776 1.00 89.88 321 LEU A N 1
ATOM 2531 C CA . LEU A 1 321 ? 14.765 13.726 2.686 1.00 89.88 321 LEU A CA 1
ATOM 2532 C C . LEU A 1 321 ? 15.932 13.918 3.658 1.00 89.88 321 LEU A C 1
ATOM 2534 O O . LEU A 1 321 ? 16.314 12.953 4.315 1.00 89.88 321 LEU A O 1
ATOM 2538 N N . LEU A 1 322 ? 16.447 15.143 3.820 1.00 91.00 322 LEU A N 1
ATOM 2539 C CA . LEU A 1 322 ? 17.440 15.447 4.859 1.00 91.00 322 LEU A CA 1
ATOM 2540 C C . LEU A 1 322 ? 16.891 15.133 6.254 1.00 91.00 322 LEU A C 1
ATOM 2542 O O . LEU A 1 322 ? 17.547 14.440 7.030 1.00 91.00 322 LEU A O 1
ATOM 2546 N N . TRP A 1 323 ? 15.661 15.559 6.545 1.00 93.75 323 TRP A N 1
ATOM 2547 C CA . TRP A 1 323 ? 14.985 15.248 7.804 1.00 93.75 323 TRP A CA 1
ATOM 2548 C C . TRP A 1 323 ? 14.841 13.738 8.010 1.00 93.75 323 TRP A C 1
ATOM 2550 O O . TRP A 1 323 ? 15.110 13.227 9.098 1.00 93.75 323 TRP A O 1
ATOM 2560 N N . LYS A 1 324 ? 14.449 13.002 6.966 1.00 89.69 324 LYS A N 1
ATOM 2561 C CA . LYS A 1 324 ? 14.292 11.547 7.022 1.00 89.69 324 LYS A CA 1
ATOM 2562 C C . LYS A 1 324 ? 15.619 10.845 7.306 1.00 89.69 324 LYS A C 1
ATOM 2564 O O . LYS A 1 324 ? 15.638 9.907 8.102 1.00 89.69 324 LYS A O 1
ATOM 2569 N N . VAL A 1 325 ? 16.711 11.315 6.704 1.00 87.50 325 VAL A N 1
ATOM 2570 C CA . VAL A 1 325 ? 18.070 10.822 6.972 1.00 87.50 325 VAL A CA 1
ATOM 2571 C C . VAL A 1 325 ? 18.475 11.107 8.420 1.00 87.50 325 VAL A C 1
ATOM 2573 O O . VAL A 1 325 ? 18.919 10.191 9.108 1.00 87.50 325 VAL A O 1
ATOM 2576 N N . GLN A 1 326 ? 18.260 12.330 8.919 1.00 89.81 326 GLN A N 1
ATOM 2577 C CA . GLN A 1 326 ? 18.568 12.708 10.308 1.00 89.81 326 GLN A CA 1
ATOM 2578 C C . GLN A 1 326 ? 17.732 11.922 11.332 1.00 89.81 326 GLN A C 1
ATOM 2580 O O . GLN A 1 326 ? 18.237 11.521 12.379 1.00 89.81 326 GLN A O 1
ATOM 2585 N N . SER A 1 327 ? 16.463 11.666 11.017 1.00 86.31 327 SER A N 1
ATOM 2586 C CA . SER A 1 327 ? 15.525 10.946 11.887 1.00 86.31 327 SER A CA 1
ATOM 2587 C C . SER A 1 327 ? 15.698 9.424 11.834 1.00 86.31 327 SER A C 1
ATOM 2589 O O . SER A 1 327 ? 15.167 8.706 12.685 1.00 86.31 327 SER A O 1
ATOM 2591 N N . GLY A 1 328 ? 16.391 8.899 10.821 1.00 85.69 328 GLY A N 1
ATOM 2592 C CA . GLY A 1 328 ? 16.573 7.465 10.610 1.00 85.69 328 GLY A CA 1
ATOM 2593 C C . GLY A 1 328 ? 15.246 6.693 10.607 1.00 85.69 328 GLY A C 1
ATOM 2594 O O . GLY A 1 328 ? 14.288 7.032 9.903 1.00 85.69 328 GLY A O 1
ATOM 2595 N N . THR A 1 329 ? 15.167 5.638 11.419 1.00 76.94 329 THR A N 1
ATOM 2596 C CA . THR A 1 329 ? 13.963 4.803 11.583 1.00 76.94 329 THR A CA 1
ATOM 2597 C C . THR A 1 329 ? 12.872 5.442 12.449 1.00 76.94 329 THR A C 1
ATOM 2599 O O . THR A 1 329 ? 11.760 4.916 12.479 1.00 76.94 329 THR A O 1
ATOM 2602 N N . GLN A 1 330 ? 13.153 6.572 13.110 1.00 81.12 330 GLN A N 1
ATOM 2603 C CA . GLN A 1 330 ? 12.216 7.264 14.005 1.00 81.12 330 GLN A CA 1
ATOM 2604 C C . GLN A 1 330 ? 11.289 8.245 13.272 1.00 81.12 330 GLN A C 1
ATOM 2606 O O . GLN A 1 330 ? 10.284 8.669 13.836 1.00 81.12 330 GLN A O 1
ATOM 2611 N N . GLY A 1 331 ? 11.592 8.588 12.013 1.00 84.06 331 GLY A N 1
ATOM 2612 C CA . GLY A 1 331 ? 10.749 9.462 11.191 1.00 84.06 331 GLY A CA 1
ATOM 2613 C C . GLY A 1 331 ? 9.390 8.821 10.896 1.00 84.06 331 GLY A C 1
ATOM 2614 O O . GLY A 1 331 ? 9.287 7.963 10.011 1.00 84.06 331 GLY A O 1
ATOM 2615 N N . THR A 1 332 ? 8.364 9.234 11.641 1.00 87.12 332 THR A N 1
ATOM 2616 C CA . THR A 1 332 ? 6.990 8.705 11.591 1.00 87.12 332 THR A CA 1
ATOM 2617 C C . THR A 1 332 ? 6.004 9.749 11.077 1.00 87.12 332 THR A C 1
ATOM 2619 O O . THR A 1 332 ? 6.281 10.948 11.112 1.00 87.12 332 THR A O 1
ATOM 2622 N N . VAL A 1 333 ? 4.848 9.304 10.571 1.00 83.75 333 VAL A N 1
ATOM 2623 C CA . VAL A 1 333 ? 3.808 10.209 10.048 1.00 83.75 333 VAL A CA 1
ATOM 2624 C C . VAL A 1 333 ? 3.335 11.187 11.129 1.00 83.75 333 VAL A C 1
ATOM 2626 O O . VAL A 1 333 ? 3.084 12.345 10.822 1.00 83.75 333 VAL A O 1
ATOM 2629 N N . SER A 1 334 ? 3.295 10.783 12.400 1.00 84.38 334 SER A N 1
ATOM 2630 C CA . SER A 1 334 ? 2.916 11.648 13.528 1.00 84.38 334 SER A CA 1
ATOM 2631 C C . SER A 1 334 ? 3.824 12.874 13.695 1.00 84.38 334 SER A C 1
ATOM 2633 O O . SER A 1 334 ? 3.344 13.940 14.079 1.00 84.38 334 SER A O 1
ATOM 2635 N N . MET A 1 335 ? 5.109 12.776 13.338 1.00 86.19 335 MET A N 1
ATOM 2636 C CA . MET A 1 335 ? 6.031 13.920 13.338 1.00 86.19 335 MET A CA 1
ATOM 2637 C C . MET A 1 335 ? 5.663 14.962 12.271 1.00 86.19 335 MET A C 1
ATOM 2639 O O . MET A 1 335 ? 6.032 16.125 12.391 1.00 86.19 335 MET A O 1
ATOM 2643 N N . LEU A 1 336 ? 4.878 14.568 11.263 1.00 84.81 336 LEU A N 1
ATOM 2644 C CA . LEU A 1 336 ? 4.322 15.436 10.225 1.00 84.81 336 LEU A CA 1
ATOM 2645 C C . LEU A 1 336 ? 2.920 15.974 10.583 1.00 84.81 336 LEU A C 1
ATOM 2647 O O . LEU A 1 336 ? 2.256 16.568 9.737 1.00 84.81 336 LEU A O 1
ATOM 2651 N N . SER A 1 337 ? 2.445 15.790 11.821 1.00 78.81 337 SER A N 1
ATOM 2652 C CA . SER A 1 337 ? 1.100 16.215 12.260 1.00 78.81 337 SER A CA 1
ATOM 2653 C C . SER A 1 337 ? 0.872 17.731 12.282 1.00 78.81 337 SER A C 1
ATOM 2655 O O . SER A 1 337 ? -0.277 18.164 12.316 1.00 78.81 337 SER A O 1
ATOM 2657 N N . GLY A 1 338 ? 1.934 18.541 12.213 1.00 72.19 338 GLY A N 1
ATOM 2658 C CA . GLY A 1 338 ? 1.847 20.004 12.090 1.00 72.19 338 GLY A CA 1
ATOM 2659 C C . GLY A 1 338 ? 1.435 20.507 10.699 1.00 72.19 338 GLY A C 1
ATOM 2660 O O . GLY A 1 338 ? 1.355 21.714 10.484 1.00 72.19 338 GLY A O 1
ATOM 2661 N N . ILE A 1 339 ? 1.207 19.600 9.750 1.00 78.38 339 ILE A N 1
ATOM 2662 C CA . ILE A 1 339 ? 0.842 19.896 8.362 1.00 78.38 339 ILE A CA 1
ATOM 2663 C C . ILE A 1 339 ? -0.680 20.006 8.223 1.00 78.38 339 ILE A C 1
ATOM 2665 O O . ILE A 1 339 ? -1.428 19.489 9.051 1.00 78.38 339 ILE A O 1
ATOM 2669 N N . ASP A 1 340 ? -1.140 20.676 7.162 1.00 75.62 340 ASP A N 1
ATOM 2670 C CA . ASP A 1 340 ? -2.554 20.756 6.795 1.00 75.62 340 ASP A CA 1
ATOM 2671 C C . ASP A 1 340 ? -3.290 19.414 6.994 1.00 75.62 340 ASP A C 1
ATOM 2673 O O . ASP A 1 340 ? -2.868 18.356 6.510 1.00 75.62 340 ASP A O 1
ATOM 2677 N N . SER A 1 341 ? -4.414 19.472 7.715 1.00 74.50 341 SER A N 1
ATOM 2678 C CA . SER A 1 341 ? -5.169 18.293 8.155 1.00 74.50 341 SER A CA 1
ATOM 2679 C C . SER A 1 341 ? -5.657 17.397 7.009 1.00 74.50 341 SER A C 1
ATOM 2681 O O . SER A 1 341 ? -5.822 16.191 7.204 1.00 74.50 341 SER A O 1
ATOM 2683 N N . HIS A 1 342 ? -5.875 17.951 5.812 1.00 71.56 342 HIS A N 1
ATOM 2684 C CA . HIS A 1 342 ? -6.283 17.184 4.640 1.00 71.56 342 HIS A CA 1
ATOM 2685 C C . HIS A 1 342 ? -5.110 16.372 4.080 1.00 71.56 342 HIS A C 1
ATOM 2687 O O . HIS A 1 342 ? -5.258 15.182 3.792 1.00 71.56 342 HIS A O 1
ATOM 2693 N N . ILE A 1 343 ? -3.926 16.986 3.985 1.00 72.25 343 ILE A N 1
ATOM 2694 C CA . ILE A 1 343 ? -2.695 16.305 3.558 1.00 72.25 343 ILE A CA 1
ATOM 2695 C C . ILE A 1 343 ? -2.344 15.209 4.566 1.00 72.25 343 ILE A C 1
ATOM 2697 O O . ILE A 1 343 ? -2.093 14.070 4.175 1.00 72.25 343 ILE A O 1
ATOM 2701 N N . TYR A 1 344 ? -2.419 15.517 5.863 1.00 75.69 344 TYR A N 1
ATOM 2702 C CA . TYR A 1 344 ? -2.161 14.549 6.926 1.00 75.69 344 TYR A CA 1
ATOM 2703 C C . TYR A 1 344 ? -3.077 13.318 6.829 1.00 75.69 344 TYR A C 1
ATOM 2705 O O . TYR A 1 344 ? -2.598 12.187 6.890 1.00 75.69 344 TYR A O 1
ATOM 2713 N N . LYS A 1 345 ? -4.383 13.503 6.578 1.00 72.19 345 LYS A N 1
ATOM 2714 C CA . LYS A 1 345 ? -5.316 12.383 6.349 1.00 72.19 345 LYS A CA 1
ATOM 2715 C C . LYS A 1 345 ? -4.922 11.525 5.145 1.00 72.19 345 LYS A C 1
ATOM 2717 O O . LYS A 1 345 ? -5.001 10.302 5.233 1.00 72.19 345 LYS A O 1
ATOM 2722 N N . SER A 1 346 ? -4.451 12.134 4.055 1.00 71.12 346 SER A N 1
ATOM 2723 C CA . SER A 1 346 ? -3.968 11.387 2.885 1.00 71.12 346 SER A CA 1
ATOM 2724 C C . SER A 1 346 ? -2.733 10.532 3.202 1.00 71.12 346 SER A C 1
ATOM 2726 O O . SER A 1 346 ? -2.588 9.446 2.644 1.00 71.12 346 SER A O 1
ATOM 2728 N N . LEU A 1 347 ? -1.863 10.982 4.113 1.00 73.19 347 LEU A N 1
ATOM 2729 C CA . LEU A 1 347 ? -0.677 10.232 4.552 1.00 73.19 347 LEU A CA 1
ATOM 2730 C C . LEU A 1 347 ? -1.013 9.038 5.456 1.00 73.19 347 LEU A C 1
ATOM 2732 O O . LEU A 1 347 ? -0.233 8.089 5.542 1.00 73.19 347 LEU A O 1
ATOM 2736 N N . LEU A 1 348 ? -2.168 9.053 6.126 1.00 67.88 348 LEU A N 1
ATOM 2737 C CA . LEU A 1 348 ? -2.628 7.937 6.961 1.00 67.88 348 LEU A CA 1
ATOM 2738 C C . LEU A 1 348 ? -3.191 6.768 6.138 1.00 67.88 348 LEU A C 1
ATOM 2740 O O . LEU A 1 348 ? -3.404 5.686 6.679 1.00 67.88 348 LEU A O 1
ATOM 2744 N N . SER A 1 349 ? -3.451 6.959 4.843 1.00 63.72 349 SER A N 1
ATOM 2745 C CA . SER A 1 349 ? -3.989 5.923 3.949 1.00 63.72 349 SER A CA 1
ATOM 2746 C C . SER A 1 349 ? -3.308 5.954 2.578 1.00 63.72 349 SER A C 1
ATOM 2748 O O . SER A 1 349 ? -3.965 6.196 1.564 1.00 63.72 349 SER A O 1
ATOM 2750 N N . PRO A 1 350 ? -1.983 5.730 2.509 1.00 60.75 350 PRO A N 1
ATOM 2751 C CA . PRO A 1 350 ? -1.270 5.836 1.249 1.00 60.75 350 PRO A CA 1
ATOM 2752 C C . PRO A 1 350 ? -1.605 4.647 0.342 1.00 60.75 350 PRO A C 1
ATOM 2754 O O . PRO A 1 350 ? -1.413 3.483 0.697 1.00 60.75 350 PRO A O 1
ATOM 2757 N N . SER A 1 351 ? -2.026 4.932 -0.887 1.00 64.94 351 SER A N 1
ATOM 2758 C CA . SER A 1 351 ? -1.870 3.986 -1.988 1.00 64.94 351 SER A CA 1
ATOM 2759 C C . SER A 1 351 ? -0.482 4.203 -2.586 1.00 64.94 351 SER A C 1
ATOM 2761 O O . SER A 1 351 ? -0.293 5.102 -3.410 1.00 64.94 351 SER A O 1
ATOM 2763 N N . VAL A 1 352 ? 0.517 3.432 -2.152 1.00 66.94 352 VAL A N 1
ATOM 2764 C CA . VAL A 1 352 ? 1.830 3.489 -2.806 1.00 66.94 352 VAL A CA 1
ATOM 2765 C C . VAL A 1 352 ? 1.709 2.796 -4.166 1.00 66.94 352 VAL A C 1
ATOM 2767 O O . VAL A 1 352 ? 1.339 1.620 -4.210 1.00 66.94 352 VAL A O 1
ATOM 2770 N N . PRO A 1 353 ? 1.990 3.487 -5.280 1.00 77.81 353 PRO A N 1
ATOM 2771 C CA . PRO A 1 353 ? 1.884 2.889 -6.598 1.00 77.81 353 PRO A CA 1
ATOM 2772 C C . PRO A 1 353 ? 2.953 1.811 -6.795 1.00 77.81 353 PRO A C 1
ATOM 2774 O O . PRO A 1 353 ? 4.086 1.912 -6.309 1.00 77.81 353 PRO A O 1
ATOM 2777 N N . VAL A 1 354 ? 2.581 0.782 -7.552 1.00 78.06 354 VAL A N 1
ATOM 2778 C CA . VAL A 1 354 ? 3.521 -0.204 -8.090 1.00 78.06 354 VAL A CA 1
ATOM 2779 C C . VAL A 1 354 ? 4.420 0.501 -9.107 1.00 78.06 354 VAL A C 1
ATOM 2781 O O . VAL A 1 354 ? 3.943 1.299 -9.916 1.00 78.06 354 VAL A O 1
ATOM 2784 N N . ALA A 1 355 ? 5.721 0.224 -9.056 1.00 84.25 355 ALA A N 1
ATOM 2785 C CA . ALA A 1 355 ? 6.685 0.728 -10.016 1.00 84.25 355 ALA A CA 1
ATOM 2786 C C . ALA A 1 355 ? 6.312 0.246 -11.421 1.00 84.25 355 ALA A C 1
ATOM 2788 O O . ALA A 1 355 ? 6.205 -0.952 -11.684 1.00 84.25 355 ALA A O 1
ATOM 2789 N N . SER A 1 356 ? 6.106 1.187 -12.337 1.00 81.88 356 SER A N 1
ATOM 2790 C CA . SER A 1 356 ? 5.798 0.860 -13.726 1.00 81.88 356 SER A CA 1
ATOM 2791 C C . SER A 1 356 ? 7.040 0.372 -14.473 1.00 81.88 356 SER A C 1
ATOM 2793 O O . SER A 1 356 ? 8.169 0.770 -14.182 1.00 81.88 356 SER A O 1
ATOM 2795 N N . VAL A 1 357 ? 6.828 -0.429 -15.520 1.00 78.31 357 VAL A N 1
ATOM 2796 C CA . VAL A 1 357 ? 7.894 -0.852 -16.447 1.00 78.31 357 VAL A CA 1
ATOM 2797 C C . VAL A 1 357 ? 8.657 0.349 -17.012 1.00 78.31 357 VAL A C 1
ATOM 2799 O O . VAL A 1 357 ? 9.874 0.284 -17.165 1.00 78.31 357 VAL A O 1
ATOM 2802 N N . TRP A 1 358 ? 7.962 1.459 -17.281 1.00 82.56 358 TRP A N 1
ATOM 2803 C CA . TRP A 1 358 ? 8.590 2.690 -17.756 1.00 82.56 358 TRP A CA 1
ATOM 2804 C C . TRP A 1 358 ? 9.553 3.274 -16.719 1.00 82.56 358 TRP A C 1
ATOM 2806 O O . TRP A 1 358 ? 10.714 3.514 -17.035 1.00 82.56 358 TRP A O 1
ATOM 2816 N N . GLN A 1 359 ? 9.105 3.406 -15.469 1.00 85.81 359 GLN A N 1
ATOM 2817 C CA . GLN A 1 359 ? 9.932 3.894 -14.364 1.00 85.81 359 GLN A CA 1
ATOM 2818 C C . GLN A 1 359 ? 11.188 3.038 -14.168 1.00 85.81 359 GLN A C 1
ATOM 2820 O O . GLN A 1 359 ? 12.288 3.577 -14.066 1.00 85.81 359 GLN A O 1
ATOM 2825 N N . LEU A 1 360 ? 11.046 1.711 -14.191 1.00 88.81 360 LEU A N 1
ATOM 2826 C CA . LEU A 1 360 ? 12.182 0.786 -14.097 1.00 88.81 360 LEU A CA 1
ATOM 2827 C C . LEU A 1 360 ? 13.105 0.874 -15.310 1.00 88.81 360 LEU A C 1
ATOM 2829 O O . LEU A 1 360 ? 14.321 0.822 -15.151 1.00 88.81 360 LEU A O 1
ATOM 2833 N N . GLY A 1 361 ? 12.531 1.059 -16.500 1.00 83.12 361 GLY A N 1
ATOM 2834 C CA . GLY A 1 361 ? 13.247 1.343 -17.737 1.00 83.12 361 GLY A CA 1
ATOM 2835 C C . GLY A 1 361 ? 14.169 2.551 -17.583 1.00 83.12 361 GLY A C 1
ATOM 2836 O O . GLY A 1 361 ? 15.385 2.461 -17.739 1.00 83.12 361 GLY A O 1
ATOM 2837 N N . THR A 1 362 ? 13.587 3.687 -17.212 1.00 85.31 362 THR A N 1
ATOM 2838 C CA . THR A 1 362 ? 14.310 4.950 -17.075 1.00 85.31 362 THR A CA 1
ATOM 2839 C C . THR A 1 362 ? 15.334 4.916 -15.937 1.00 85.31 362 THR A C 1
ATOM 2841 O O . THR A 1 362 ? 16.431 5.444 -16.112 1.00 85.31 362 THR A O 1
ATOM 2844 N N . VAL A 1 363 ? 15.030 4.275 -14.798 1.00 90.00 363 VAL A N 1
ATOM 2845 C CA . VAL A 1 363 ? 16.011 4.087 -13.713 1.00 90.00 363 VAL A CA 1
ATOM 2846 C C . VAL A 1 363 ? 17.156 3.200 -14.190 1.00 90.00 363 VAL A C 1
ATOM 2848 O O . VAL A 1 363 ? 18.310 3.607 -14.102 1.00 90.00 363 VAL A O 1
ATOM 2851 N N . GLY A 1 364 ? 16.856 2.023 -14.744 1.00 89.25 364 GLY A N 1
ATOM 2852 C CA . GLY A 1 364 ? 17.865 1.055 -15.176 1.00 89.25 364 GLY A CA 1
ATOM 2853 C C . GLY A 1 364 ? 18.868 1.639 -16.172 1.00 89.25 364 GLY A C 1
ATOM 2854 O O . GLY A 1 364 ? 20.065 1.390 -16.045 1.00 89.25 364 GLY A O 1
ATOM 2855 N N . ASN A 1 365 ? 18.404 2.493 -17.089 1.00 85.94 365 ASN A N 1
ATOM 2856 C CA . ASN A 1 365 ? 19.263 3.199 -18.045 1.00 85.94 365 ASN A CA 1
ATOM 2857 C C . ASN A 1 365 ? 20.216 4.216 -17.415 1.00 85.94 365 ASN A C 1
ATOM 2859 O O . ASN A 1 365 ? 21.279 4.477 -17.970 1.00 85.94 365 ASN A O 1
ATOM 2863 N N . LYS A 1 366 ? 19.824 4.834 -16.298 1.00 89.25 366 LYS A N 1
ATOM 2864 C CA . LYS A 1 366 ? 20.621 5.875 -15.636 1.00 89.25 366 LYS A CA 1
ATOM 2865 C C . LYS A 1 366 ? 21.622 5.302 -14.634 1.00 89.25 366 LYS A C 1
ATOM 2867 O O . LYS A 1 366 ? 22.545 6.010 -14.244 1.00 89.25 366 LYS A O 1
ATOM 2872 N N . LEU A 1 367 ? 21.438 4.059 -14.187 1.00 91.12 367 LEU A N 1
ATOM 2873 C CA . LEU A 1 367 ? 22.287 3.450 -13.167 1.00 91.12 367 LEU A CA 1
ATOM 2874 C C . LEU A 1 367 ? 23.587 2.889 -13.749 1.00 91.12 367 LEU A C 1
ATOM 2876 O O . LEU A 1 367 ? 23.592 2.205 -14.770 1.00 91.12 367 LEU A O 1
ATOM 2880 N N . HIS A 1 368 ? 24.686 3.096 -13.025 1.00 92.19 368 HIS A N 1
ATOM 2881 C CA . HIS A 1 368 ? 25.900 2.308 -13.222 1.00 92.19 368 HIS A CA 1
ATOM 2882 C C . HIS A 1 368 ? 25.629 0.836 -12.841 1.00 92.19 368 HIS A C 1
ATOM 2884 O O . HIS A 1 368 ? 24.873 0.610 -11.891 1.00 92.19 368 HIS A O 1
ATOM 2890 N N . PRO A 1 369 ? 26.222 -0.168 -13.520 1.00 91.19 369 PRO A N 1
ATOM 2891 C CA . PRO A 1 369 ? 26.029 -1.586 -13.198 1.00 91.19 369 PRO A CA 1
ATOM 2892 C C . PRO A 1 369 ? 26.203 -1.927 -11.716 1.00 91.19 369 PRO A C 1
ATOM 2894 O O . PRO A 1 369 ? 25.301 -2.516 -11.132 1.00 91.19 369 PRO A O 1
ATOM 2897 N N . ASP A 1 370 ? 27.293 -1.477 -11.092 1.00 92.19 370 ASP A N 1
ATOM 2898 C CA . ASP A 1 370 ? 27.576 -1.774 -9.679 1.00 92.19 370 ASP A CA 1
ATOM 2899 C C . ASP A 1 370 ? 26.524 -1.184 -8.729 1.00 92.19 370 ASP A C 1
ATOM 2901 O O . ASP A 1 370 ? 26.119 -1.816 -7.753 1.00 92.19 370 ASP A O 1
ATOM 2905 N N . ILE A 1 371 ? 26.032 0.020 -9.044 1.00 94.00 371 ILE A N 1
ATOM 2906 C CA . ILE A 1 371 ? 24.954 0.665 -8.287 1.00 94.00 371 ILE A CA 1
ATOM 2907 C C . ILE A 1 371 ? 23.654 -0.118 -8.489 1.00 94.00 371 ILE A C 1
ATOM 2909 O O . ILE A 1 371 ? 22.929 -0.367 -7.532 1.00 94.00 371 ILE A O 1
ATOM 2913 N N . CYS A 1 372 ? 23.360 -0.548 -9.720 1.00 94.75 372 CYS A N 1
ATOM 2914 C CA . CYS A 1 372 ? 22.183 -1.363 -10.004 1.00 94.75 372 CYS A CA 1
ATOM 2915 C C . CYS A 1 372 ? 22.223 -2.704 -9.264 1.00 94.75 372 CYS A C 1
ATOM 2917 O O . CYS A 1 372 ? 21.196 -3.122 -8.733 1.00 94.75 372 CYS A O 1
ATOM 2919 N N . ASP A 1 373 ? 23.388 -3.344 -9.165 1.00 94.25 373 ASP A N 1
ATOM 2920 C CA . ASP A 1 373 ? 23.554 -4.586 -8.414 1.00 94.25 373 ASP A CA 1
ATOM 2921 C C . ASP A 1 373 ? 23.303 -4.354 -6.914 1.00 94.25 373 ASP A C 1
ATOM 2923 O O . ASP A 1 373 ? 22.561 -5.120 -6.297 1.00 94.25 373 ASP A O 1
ATOM 2927 N N . ALA A 1 374 ? 23.817 -3.260 -6.337 1.00 92.81 374 ALA A N 1
ATOM 2928 C CA . ALA A 1 374 ? 23.526 -2.872 -4.953 1.00 92.81 374 ALA A CA 1
ATOM 2929 C C . ALA A 1 374 ? 22.026 -2.602 -4.718 1.00 92.81 374 ALA A C 1
ATOM 2931 O O . ALA A 1 374 ? 21.453 -3.101 -3.747 1.00 92.81 374 ALA A O 1
ATOM 2932 N N . VAL A 1 375 ? 21.372 -1.882 -5.639 1.00 93.06 375 VAL A N 1
ATOM 2933 C CA . VAL A 1 375 ? 19.918 -1.655 -5.621 1.00 93.06 375 VAL A CA 1
ATOM 2934 C C . VAL A 1 375 ? 19.171 -2.988 -5.676 1.00 93.06 375 VAL A C 1
ATOM 2936 O O . VAL A 1 375 ? 18.288 -3.229 -4.861 1.00 93.06 375 VAL A O 1
ATOM 2939 N N . CYS A 1 376 ? 19.535 -3.886 -6.593 1.00 93.69 376 CYS A N 1
ATOM 2940 C CA . CYS A 1 376 ? 18.880 -5.183 -6.756 1.00 93.69 376 CYS A CA 1
ATOM 2941 C C . CYS A 1 376 ? 19.049 -6.082 -5.524 1.00 93.69 376 CYS A C 1
ATOM 2943 O O . CYS A 1 376 ? 18.091 -6.747 -5.129 1.00 93.69 376 CYS A O 1
ATOM 2945 N N . LEU A 1 377 ? 20.226 -6.071 -4.891 1.00 90.38 377 LEU A N 1
ATOM 2946 C CA . LEU A 1 377 ? 20.469 -6.780 -3.633 1.00 90.38 377 LEU A CA 1
ATOM 2947 C C . LEU A 1 377 ? 19.560 -6.262 -2.515 1.00 90.38 377 LEU A C 1
ATOM 2949 O O . LEU A 1 377 ? 18.926 -7.059 -1.828 1.00 90.38 377 LEU A O 1
ATOM 2953 N N . HIS A 1 378 ? 19.443 -4.939 -2.367 1.00 89.25 378 HIS A N 1
ATOM 2954 C CA . HIS A 1 378 ? 18.546 -4.331 -1.379 1.00 89.25 378 HIS A CA 1
ATOM 2955 C C . HIS A 1 378 ? 17.066 -4.636 -1.673 1.00 89.25 378 HIS A C 1
ATOM 2957 O O . HIS A 1 378 ? 16.273 -4.880 -0.766 1.00 89.25 378 HIS A O 1
ATOM 2963 N N . LEU A 1 379 ? 16.702 -4.720 -2.955 1.00 89.62 379 LEU A N 1
ATOM 2964 C CA . LEU A 1 379 ? 15.379 -5.146 -3.418 1.00 89.62 379 LEU A CA 1
ATOM 2965 C C . LEU A 1 379 ? 15.098 -6.650 -3.219 1.00 89.62 379 LEU A C 1
ATOM 2967 O O . LEU A 1 379 ? 13.975 -7.102 -3.467 1.00 89.62 379 LEU A O 1
ATOM 2971 N N . GLY A 1 380 ? 16.083 -7.419 -2.744 1.00 86.50 380 GLY A N 1
ATOM 2972 C CA . GLY A 1 380 ? 15.949 -8.828 -2.380 1.00 86.50 380 GLY A CA 1
ATOM 2973 C C . GLY A 1 380 ? 16.320 -9.824 -3.481 1.00 86.50 380 GLY A C 1
ATOM 2974 O O . GLY A 1 380 ? 16.001 -11.004 -3.345 1.00 86.50 380 GLY A O 1
ATOM 2975 N N . LEU A 1 381 ? 16.972 -9.394 -4.567 1.00 89.31 381 LEU A N 1
ATOM 2976 C CA . LEU A 1 381 ? 17.588 -10.329 -5.515 1.00 89.31 381 LEU A CA 1
ATOM 2977 C C . LEU A 1 381 ? 18.854 -10.910 -4.884 1.00 89.31 381 LEU A C 1
ATOM 2979 O O . LEU A 1 381 ? 19.603 -10.193 -4.228 1.00 89.31 381 LEU A O 1
ATOM 2983 N N . THR A 1 382 ? 19.126 -12.197 -5.097 1.00 89.81 382 THR A N 1
ATOM 2984 C CA . THR A 1 382 ? 20.367 -12.799 -4.591 1.00 89.81 382 THR A CA 1
ATOM 2985 C C . THR A 1 382 ? 21.552 -12.477 -5.502 1.00 89.81 382 THR A C 1
ATOM 2987 O O . THR A 1 382 ? 21.384 -12.189 -6.693 1.00 89.81 382 THR A O 1
ATOM 2990 N N . ARG A 1 383 ? 22.774 -12.564 -4.961 1.00 92.00 383 ARG A N 1
ATOM 2991 C CA . ARG A 1 383 ? 24.004 -12.390 -5.753 1.00 92.00 383 ARG A CA 1
ATOM 2992 C C . ARG A 1 383 ? 24.074 -13.392 -6.898 1.00 92.00 383 ARG A C 1
ATOM 2994 O O . ARG A 1 383 ? 24.463 -13.026 -7.998 1.00 92.00 383 ARG A O 1
ATOM 3001 N N . GLU A 1 384 ? 23.634 -14.623 -6.662 1.00 91.62 384 GLU A N 1
ATOM 3002 C CA . GLU A 1 384 ? 23.608 -15.698 -7.652 1.00 91.62 384 GLU A CA 1
ATOM 3003 C C . GLU A 1 384 ? 22.632 -15.378 -8.783 1.00 91.62 384 GLU A C 1
ATOM 3005 O O . GLU A 1 384 ? 22.952 -15.603 -9.945 1.00 91.62 384 GLU A O 1
ATOM 3010 N N . MET A 1 385 ? 21.462 -14.807 -8.473 1.00 88.94 385 MET A N 1
ATOM 3011 C CA . MET A 1 385 ? 20.500 -14.382 -9.493 1.00 88.94 385 MET A CA 1
ATOM 3012 C C . MET A 1 385 ? 21.057 -13.249 -10.351 1.00 88.94 385 MET A C 1
ATOM 3014 O O . MET A 1 385 ? 20.932 -13.294 -11.574 1.00 88.94 385 MET A O 1
ATOM 3018 N N . ILE A 1 386 ? 21.681 -12.253 -9.717 1.00 92.81 386 ILE A N 1
ATOM 3019 C CA . ILE A 1 386 ? 22.309 -11.129 -10.416 1.00 92.81 386 ILE A CA 1
ATOM 3020 C C . ILE A 1 386 ? 23.444 -11.645 -11.305 1.00 92.81 386 ILE A C 1
ATOM 3022 O O . ILE A 1 386 ? 23.468 -11.349 -12.498 1.00 92.81 386 ILE A O 1
ATOM 3026 N N . GLN A 1 387 ? 24.333 -12.481 -10.764 1.00 91.81 387 GLN A N 1
ATOM 3027 C CA . GLN A 1 387 ? 25.462 -13.050 -11.493 1.00 91.81 387 GLN A CA 1
ATOM 3028 C C . GLN A 1 387 ? 25.008 -13.938 -12.654 1.00 91.81 387 GLN A C 1
ATOM 3030 O O . GLN A 1 387 ? 25.453 -13.728 -13.778 1.00 91.81 387 GLN A O 1
ATOM 3035 N N . ALA A 1 388 ? 24.083 -14.874 -12.424 1.00 89.31 388 ALA A N 1
ATOM 3036 C CA . ALA A 1 388 ? 23.551 -15.742 -13.474 1.00 89.31 388 ALA A CA 1
ATOM 3037 C C . ALA A 1 388 ? 22.892 -14.928 -14.595 1.00 89.31 388 ALA A C 1
ATOM 3039 O O . ALA A 1 388 ? 22.994 -15.272 -15.774 1.00 89.31 388 ALA A O 1
ATOM 3040 N N . HIS A 1 389 ? 22.233 -13.821 -14.244 1.00 87.19 389 HIS A N 1
ATOM 3041 C CA . HIS A 1 389 ? 21.651 -12.913 -15.223 1.00 87.19 389 HIS A CA 1
ATOM 3042 C C . HIS A 1 389 ? 22.736 -12.166 -16.007 1.00 87.19 389 HIS A C 1
ATOM 3044 O O . HIS A 1 389 ? 22.694 -12.166 -17.232 1.00 87.19 389 HIS A O 1
ATOM 3050 N N . ARG A 1 390 ? 23.753 -11.604 -15.344 1.00 88.06 390 ARG A N 1
ATOM 3051 C CA . ARG A 1 390 ? 24.898 -10.956 -16.011 1.00 88.06 390 ARG A CA 1
ATOM 3052 C C . ARG A 1 390 ? 25.634 -11.929 -16.940 1.00 88.06 390 ARG A C 1
ATOM 3054 O O . ARG A 1 390 ? 25.915 -11.577 -18.078 1.00 88.06 390 ARG A O 1
ATOM 3061 N N . GLU A 1 391 ? 25.884 -13.162 -16.504 1.00 88.94 391 GLU A N 1
ATOM 3062 C CA . GLU A 1 391 ? 26.545 -14.209 -17.297 1.00 88.94 391 GLU A CA 1
ATOM 3063 C C . GLU A 1 391 ? 25.727 -14.623 -18.522 1.00 88.94 391 GLU A C 1
ATOM 3065 O O . GLU A 1 391 ? 26.281 -14.775 -19.608 1.00 88.94 391 GLU A O 1
ATOM 3070 N N . LYS A 1 392 ? 24.402 -14.743 -18.385 1.00 85.06 392 LYS A N 1
ATOM 3071 C CA . LYS A 1 392 ? 23.506 -15.098 -19.495 1.00 85.06 392 LYS A CA 1
ATOM 3072 C C . LYS A 1 392 ? 23.577 -14.107 -20.660 1.00 85.06 392 LYS A C 1
ATOM 3074 O O . LYS A 1 392 ? 23.400 -14.508 -21.810 1.00 85.06 392 LYS A O 1
ATOM 3079 N N . TYR A 1 393 ? 23.790 -12.830 -20.363 1.00 76.44 393 TYR A N 1
ATOM 3080 C CA . TYR A 1 393 ? 23.837 -11.755 -21.356 1.00 76.44 393 TYR A CA 1
ATOM 3081 C C . TYR A 1 393 ? 25.258 -11.254 -21.641 1.00 76.44 393 TYR A C 1
ATOM 3083 O O . TYR A 1 393 ? 25.429 -10.368 -22.479 1.00 76.44 393 TYR A O 1
ATOM 3091 N N . ARG A 1 394 ? 26.277 -11.876 -21.029 1.00 79.38 394 ARG A N 1
ATOM 3092 C CA . ARG A 1 394 ? 27.696 -11.702 -21.355 1.00 79.38 394 ARG A CA 1
ATOM 3093 C C . ARG A 1 394 ? 27.974 -12.322 -22.727 1.00 79.38 394 ARG A C 1
ATOM 3095 O O . ARG A 1 394 ? 28.558 -13.394 -22.846 1.00 79.38 394 ARG A O 1
ATOM 3102 N N . LEU A 1 395 ? 27.485 -11.671 -23.777 1.00 56.34 395 LEU A N 1
ATOM 3103 C CA . LEU A 1 395 ? 27.910 -11.942 -25.143 1.00 56.34 395 LEU A CA 1
ATOM 3104 C C . LEU A 1 395 ? 29.398 -11.592 -25.245 1.00 56.34 395 LEU A C 1
ATOM 3106 O O . LEU A 1 395 ? 29.832 -10.615 -24.642 1.00 56.34 395 LEU A O 1
ATOM 3110 N N . ASP A 1 396 ? 30.162 -12.392 -25.993 1.00 60.34 396 ASP A N 1
ATOM 3111 C CA . ASP A 1 396 ? 31.572 -12.158 -26.339 1.00 60.34 396 ASP A CA 1
ATOM 3112 C C . ASP A 1 396 ? 31.733 -10.801 -27.061 1.00 60.34 396 ASP A C 1
ATOM 3114 O O . ASP A 1 396 ? 31.826 -10.736 -28.288 1.00 60.34 396 ASP A O 1
ATOM 3118 N N . SER A 1 397 ? 31.691 -9.687 -26.330 1.00 52.31 397 SER A N 1
ATOM 3119 C CA . SER A 1 397 ? 31.735 -8.350 -26.909 1.00 52.31 397 SER A CA 1
ATOM 3120 C C . SER A 1 397 ? 33.110 -7.731 -26.719 1.00 52.31 397 SER A C 1
ATOM 3122 O O . SER A 1 397 ? 33.490 -7.301 -25.635 1.00 52.31 397 SER A O 1
ATOM 3124 N N . SER A 1 398 ? 33.814 -7.666 -27.844 1.00 61.38 398 SER A N 1
ATOM 3125 C CA . SER A 1 398 ? 34.802 -6.645 -28.175 1.00 61.38 398 SER A CA 1
ATOM 3126 C C . SER A 1 398 ? 34.344 -5.243 -27.716 1.00 61.38 398 SER A C 1
ATOM 3128 O O . SER A 1 398 ? 33.190 -4.860 -27.913 1.00 61.38 398 SER A O 1
ATOM 3130 N N . GLU A 1 399 ? 35.295 -4.515 -27.128 1.00 55.25 399 GLU A N 1
ATOM 3131 C CA . GLU A 1 399 ? 35.271 -3.302 -26.278 1.00 55.25 399 GLU A CA 1
ATOM 3132 C C . GLU A 1 399 ? 34.407 -2.081 -26.699 1.00 55.25 399 GLU A C 1
ATOM 3134 O O . GLU A 1 399 ? 34.440 -1.053 -26.032 1.00 55.25 399 GLU A O 1
ATOM 3139 N N . ALA A 1 400 ? 33.627 -2.117 -27.784 1.00 49.00 400 ALA A N 1
ATOM 3140 C CA . ALA A 1 400 ? 33.054 -0.895 -28.378 1.00 49.00 400 ALA A CA 1
ATOM 3141 C C . ALA A 1 400 ? 31.556 -0.620 -28.099 1.00 49.00 400 ALA A C 1
ATOM 3143 O O . ALA A 1 400 ? 31.069 0.447 -28.467 1.00 49.00 400 ALA A O 1
ATOM 3144 N N . TRP A 1 401 ? 30.808 -1.528 -27.455 1.00 53.25 401 TRP A N 1
ATOM 3145 C CA . TRP A 1 401 ? 29.337 -1.407 -27.288 1.00 53.25 401 TRP A CA 1
ATOM 3146 C C . TRP A 1 401 ? 28.846 -1.328 -25.828 1.00 53.25 401 TRP A C 1
ATOM 3148 O O . TRP A 1 401 ? 27.644 -1.426 -25.568 1.00 53.25 401 TRP A O 1
ATOM 3158 N N . GLU A 1 402 ? 29.753 -1.128 -24.871 1.00 62.28 402 GLU A N 1
ATOM 3159 C CA . GLU A 1 402 ? 29.515 -1.396 -23.445 1.00 62.28 402 GLU A CA 1
ATOM 3160 C C . GLU A 1 402 ? 28.417 -0.530 -22.794 1.00 62.28 402 GLU A C 1
ATOM 3162 O O . GLU A 1 402 ? 27.568 -1.062 -22.080 1.00 62.28 402 GLU A O 1
ATOM 3167 N N . MET A 1 403 ? 28.334 0.777 -23.082 1.00 58.34 403 MET A N 1
ATOM 3168 C CA . MET A 1 403 ? 27.402 1.654 -22.346 1.00 58.34 403 MET A CA 1
ATOM 3169 C C . MET A 1 403 ? 25.915 1.381 -22.620 1.00 58.34 403 MET A C 1
ATOM 3171 O O . MET A 1 403 ? 25.103 1.428 -21.699 1.00 58.34 403 MET A O 1
ATOM 3175 N N . SER A 1 404 ? 25.542 1.063 -23.863 1.00 65.50 404 SER A N 1
ATOM 3176 C CA . SER A 1 404 ? 24.137 0.775 -24.207 1.00 65.50 404 SER A CA 1
ATOM 3177 C C . SER A 1 404 ? 23.656 -0.564 -23.642 1.00 65.50 404 SER A C 1
ATOM 3179 O O . SER A 1 404 ? 22.481 -0.723 -23.310 1.00 65.50 404 SER A O 1
ATOM 3181 N N . GLN A 1 405 ? 24.570 -1.526 -23.478 1.00 71.75 405 GLN A N 1
ATOM 3182 C CA . GLN A 1 405 ? 24.225 -2.832 -22.938 1.00 71.75 405 GLN A CA 1
ATOM 3183 C C . GLN A 1 405 ? 23.973 -2.772 -21.433 1.00 71.75 405 GLN A C 1
ATOM 3185 O O . GLN A 1 405 ? 23.076 -3.465 -20.955 1.00 71.75 405 GLN A O 1
ATOM 3190 N N . TYR A 1 406 ? 24.690 -1.935 -20.677 1.00 81.06 406 TYR A N 1
ATOM 3191 C CA . TYR A 1 406 ? 24.480 -1.825 -19.231 1.00 81.06 406 TYR A CA 1
ATOM 3192 C C . TYR A 1 406 ? 23.047 -1.433 -18.867 1.00 81.06 406 TYR A C 1
ATOM 3194 O O . TYR A 1 406 ? 22.459 -2.072 -17.993 1.00 81.06 406 TYR A O 1
ATOM 3202 N N . GLY A 1 407 ? 22.448 -0.491 -19.603 1.00 83.94 407 GLY A N 1
ATOM 3203 C CA . GLY A 1 407 ? 21.039 -0.129 -19.431 1.00 83.94 407 GLY A CA 1
ATOM 3204 C C . GLY A 1 407 ? 20.112 -1.336 -19.584 1.00 83.94 407 GLY A C 1
ATOM 3205 O O . GLY A 1 407 ? 19.302 -1.610 -18.703 1.00 83.94 407 GLY A O 1
ATOM 3206 N N . ILE A 1 408 ? 20.296 -2.147 -20.629 1.00 82.00 408 ILE A N 1
ATOM 3207 C CA . ILE A 1 408 ? 19.475 -3.346 -20.881 1.00 82.00 408 ILE A CA 1
ATOM 3208 C C . ILE A 1 408 ? 19.601 -4.372 -19.745 1.00 82.00 408 ILE A C 1
ATOM 3210 O O . ILE A 1 408 ? 18.600 -4.941 -19.295 1.00 82.00 408 ILE A O 1
ATOM 3214 N N . HIS A 1 409 ? 20.817 -4.610 -19.250 1.00 87.12 409 HIS A N 1
ATOM 3215 C CA . HIS A 1 409 ? 21.040 -5.537 -18.139 1.00 87.12 409 HIS A CA 1
ATOM 3216 C C . HIS A 1 409 ? 20.383 -5.034 -16.850 1.00 87.12 409 HIS A C 1
ATOM 3218 O O . HIS A 1 409 ? 19.689 -5.787 -16.172 1.00 87.12 409 HIS A O 1
ATOM 3224 N N . ASN A 1 410 ? 20.543 -3.748 -16.546 1.00 92.19 410 ASN A N 1
ATOM 3225 C CA . ASN A 1 410 ? 19.958 -3.131 -15.362 1.00 92.19 410 ASN A CA 1
ATOM 3226 C C . ASN A 1 410 ? 18.426 -3.153 -15.421 1.00 92.19 410 ASN A C 1
ATOM 3228 O O . ASN A 1 410 ? 17.768 -3.557 -14.466 1.00 92.19 410 ASN A O 1
ATOM 3232 N N . ILE A 1 411 ? 17.846 -2.789 -16.569 1.00 89.31 411 ILE A N 1
ATOM 3233 C CA . ILE A 1 411 ? 16.399 -2.849 -16.796 1.00 89.31 411 ILE A CA 1
ATOM 3234 C C . ILE A 1 411 ? 15.895 -4.275 -16.602 1.00 89.31 411 ILE A C 1
ATOM 3236 O O . ILE A 1 411 ? 14.910 -4.491 -15.907 1.00 89.31 411 ILE A O 1
ATOM 3240 N N . SER A 1 412 ? 16.559 -5.265 -17.193 1.00 86.44 412 SER A N 1
ATOM 3241 C CA . SER A 1 412 ? 16.107 -6.653 -17.088 1.00 86.44 412 SER A CA 1
ATOM 3242 C C . SER A 1 412 ? 16.214 -7.213 -15.664 1.00 86.44 412 SER A C 1
ATOM 3244 O O . SER A 1 412 ? 15.336 -7.982 -15.271 1.00 86.44 412 SER A O 1
ATOM 3246 N N . LEU A 1 413 ? 17.194 -6.785 -14.860 1.00 91.94 413 LEU A N 1
ATOM 3247 C CA . LEU A 1 413 ? 17.252 -7.083 -13.422 1.00 91.94 413 LEU A CA 1
ATOM 3248 C C . LEU A 1 413 ? 16.107 -6.414 -12.645 1.00 91.94 413 LEU A C 1
ATOM 3250 O O . LEU A 1 413 ? 15.421 -7.075 -11.868 1.00 91.94 413 LEU A O 1
ATOM 3254 N N . LEU A 1 414 ? 15.832 -5.133 -12.897 1.00 92.94 414 LEU A N 1
ATOM 3255 C CA . LEU A 1 414 ? 14.717 -4.424 -12.257 1.00 92.94 414 LEU A CA 1
ATOM 3256 C C . LEU A 1 414 ? 13.351 -4.996 -12.668 1.00 92.94 414 LEU A C 1
ATOM 3258 O O . LEU A 1 414 ? 12.433 -5.069 -11.856 1.00 92.94 414 LEU A O 1
ATOM 3262 N N . LEU A 1 415 ? 13.205 -5.470 -13.905 1.00 87.19 415 LEU A N 1
ATOM 3263 C CA . LEU A 1 415 ? 12.003 -6.172 -14.357 1.00 87.19 415 LEU A CA 1
ATOM 3264 C C . LEU A 1 415 ? 11.896 -7.574 -13.761 1.00 87.19 415 LEU A C 1
ATOM 3266 O O . LEU A 1 415 ? 10.792 -8.036 -13.477 1.00 87.19 415 LEU A O 1
ATOM 3270 N N . ARG A 1 416 ? 13.027 -8.251 -13.527 1.00 87.44 416 ARG A N 1
ATOM 3271 C CA . ARG A 1 416 ? 13.059 -9.500 -12.761 1.00 87.44 416 ARG A CA 1
ATOM 3272 C C . ARG A 1 416 ? 12.560 -9.252 -11.340 1.00 87.44 416 ARG A C 1
ATOM 3274 O O . ARG A 1 416 ? 11.724 -10.023 -10.879 1.00 87.44 416 ARG A O 1
ATOM 3281 N N . TRP A 1 417 ? 13.006 -8.171 -10.699 1.00 91.38 417 TRP A N 1
ATOM 3282 C CA . TRP A 1 417 ? 12.477 -7.732 -9.409 1.00 91.38 417 TRP A CA 1
ATOM 3283 C C . TRP A 1 417 ? 10.970 -7.469 -9.469 1.00 91.38 417 TRP A C 1
ATOM 3285 O O . TRP A 1 417 ? 10.234 -8.064 -8.689 1.00 91.38 417 TRP A O 1
ATOM 3295 N N . LEU A 1 418 ? 10.496 -6.661 -10.425 1.00 86.81 418 LEU A N 1
ATOM 3296 C CA . LEU A 1 418 ? 9.066 -6.382 -10.609 1.00 86.81 418 LEU A CA 1
ATOM 3297 C C . LEU A 1 418 ? 8.248 -7.666 -10.750 1.00 86.81 418 LEU A C 1
ATOM 3299 O O . LEU A 1 418 ? 7.196 -7.803 -10.142 1.00 86.81 418 LEU A O 1
ATOM 3303 N N . ASN A 1 419 ? 8.747 -8.629 -11.516 1.00 78.62 419 ASN A N 1
ATOM 3304 C CA . ASN A 1 419 ? 8.087 -9.910 -11.723 1.00 78.62 419 ASN A CA 1
ATOM 3305 C C . ASN A 1 419 ? 8.106 -10.802 -10.464 1.00 78.62 419 ASN A C 1
ATOM 3307 O O . ASN A 1 419 ? 7.130 -11.489 -10.187 1.00 78.62 419 ASN A O 1
ATOM 3311 N N . MET A 1 420 ? 9.194 -10.789 -9.687 1.00 82.31 420 MET A N 1
ATOM 3312 C CA . MET A 1 420 ? 9.287 -11.535 -8.423 1.00 82.31 420 MET A CA 1
ATOM 3313 C C . MET A 1 420 ? 8.399 -10.943 -7.330 1.00 82.31 420 MET A C 1
ATOM 3315 O O . MET A 1 420 ? 7.746 -11.679 -6.592 1.00 82.31 420 MET A O 1
ATOM 3319 N N . ALA A 1 421 ? 8.406 -9.616 -7.213 1.00 76.62 421 ALA A N 1
ATOM 3320 C CA . ALA A 1 421 ? 7.661 -8.908 -6.190 1.00 76.62 421 ALA A CA 1
ATOM 3321 C C . ALA A 1 421 ? 6.197 -8.680 -6.610 1.00 76.62 421 ALA A C 1
ATOM 3323 O O . ALA A 1 421 ? 5.341 -8.530 -5.752 1.00 76.62 421 ALA A O 1
ATOM 3324 N N . GLY A 1 422 ? 5.857 -8.660 -7.899 1.00 79.25 422 GLY A N 1
ATOM 3325 C CA . GLY A 1 422 ? 4.494 -8.416 -8.375 1.00 79.25 422 GLY A CA 1
ATOM 3326 C C . GLY A 1 422 ? 3.926 -7.096 -7.841 1.00 79.25 422 GLY A C 1
ATOM 3327 O O . GLY A 1 422 ? 4.540 -6.038 -7.966 1.00 79.25 422 GLY A O 1
ATOM 3328 N N . SER A 1 423 ? 2.774 -7.155 -7.166 1.00 70.56 423 SER A N 1
ATOM 3329 C CA . SER A 1 423 ? 2.145 -5.989 -6.512 1.00 70.56 423 SER A CA 1
ATOM 3330 C C . SER A 1 423 ? 2.990 -5.384 -5.383 1.00 70.56 423 SER A C 1
ATOM 3332 O O . SER A 1 423 ? 2.713 -4.280 -4.919 1.00 70.56 423 SER A O 1
ATOM 3334 N N . GLN A 1 424 ? 4.021 -6.099 -4.929 1.00 72.69 424 GLN A N 1
ATOM 3335 C CA . GLN A 1 424 ? 4.929 -5.680 -3.867 1.00 72.69 424 GLN A CA 1
ATOM 3336 C C . GLN A 1 424 ? 6.053 -4.777 -4.370 1.00 72.69 424 GLN A C 1
ATOM 3338 O O . GLN A 1 424 ? 6.794 -4.241 -3.541 1.00 72.69 424 GLN A O 1
ATOM 3343 N N . ALA A 1 425 ? 6.216 -4.645 -5.691 1.00 82.44 425 ALA A N 1
ATOM 3344 C CA . ALA A 1 425 ? 7.247 -3.838 -6.330 1.00 82.44 425 ALA A CA 1
ATOM 3345 C C . ALA A 1 425 ? 6.866 -2.354 -6.281 1.00 82.44 425 ALA A C 1
ATOM 3347 O O . ALA A 1 425 ? 6.616 -1.720 -7.301 1.00 82.44 425 ALA A O 1
ATOM 3348 N N . THR A 1 426 ? 6.720 -1.806 -5.079 1.00 85.31 426 THR A N 1
ATOM 3349 C CA . THR A 1 426 ? 6.264 -0.432 -4.885 1.00 85.31 426 THR A CA 1
ATOM 3350 C C . THR A 1 426 ? 7.355 0.567 -5.259 1.00 85.31 426 THR A C 1
ATOM 3352 O O . THR A 1 426 ? 8.548 0.293 -5.103 1.00 85.31 426 THR A O 1
ATOM 3355 N N . LEU A 1 427 ? 6.952 1.757 -5.716 1.00 83.94 427 LEU A N 1
ATOM 3356 C CA . LEU A 1 427 ? 7.897 2.853 -5.951 1.00 83.94 427 LEU A CA 1
ATOM 3357 C C . LEU A 1 427 ? 8.693 3.208 -4.707 1.00 83.94 427 LEU A C 1
ATOM 3359 O O . LEU A 1 427 ? 9.863 3.543 -4.812 1.00 83.94 427 LEU A O 1
ATOM 3363 N N . ASP A 1 428 ? 8.077 3.090 -3.540 1.00 83.19 428 ASP A N 1
ATOM 3364 C CA . ASP A 1 428 ? 8.761 3.357 -2.289 1.00 83.19 428 ASP A CA 1
ATOM 3365 C C . ASP A 1 428 ? 9.969 2.438 -2.067 1.00 83.19 428 ASP A C 1
ATOM 3367 O O . ASP A 1 428 ? 11.074 2.934 -1.880 1.00 83.19 428 ASP A O 1
ATOM 3371 N N . LYS A 1 429 ? 9.807 1.116 -2.230 1.00 84.19 429 LYS A N 1
ATOM 3372 C CA . LYS A 1 429 ? 10.927 0.166 -2.113 1.00 84.19 429 LYS A CA 1
ATOM 3373 C C . LYS A 1 429 ? 12.029 0.455 -3.126 1.00 84.19 429 LYS A C 1
ATOM 3375 O O . LYS A 1 429 ? 13.212 0.344 -2.804 1.00 84.19 429 LYS A O 1
ATOM 3380 N N . LEU A 1 430 ? 11.653 0.819 -4.353 1.00 90.50 430 LEU A N 1
ATOM 3381 C CA . LEU A 1 430 ? 12.618 1.214 -5.376 1.00 90.50 430 LEU A CA 1
ATOM 3382 C C . LEU A 1 430 ? 13.397 2.458 -4.936 1.00 90.50 430 LEU A C 1
ATOM 3384 O O . LEU A 1 430 ? 14.622 2.452 -4.986 1.00 90.50 430 LEU A O 1
ATOM 3388 N N . CYS A 1 431 ? 12.708 3.494 -4.467 1.00 87.50 431 CYS A N 1
ATOM 3389 C CA . CYS A 1 431 ? 13.321 4.739 -4.020 1.00 87.50 431 CYS A CA 1
ATOM 3390 C C . CYS A 1 431 ? 14.194 4.552 -2.771 1.00 87.50 431 CYS A C 1
ATOM 3392 O O . CYS A 1 431 ? 15.303 5.076 -2.739 1.00 87.50 431 CYS A O 1
ATOM 3394 N N . GLU A 1 432 ? 13.750 3.770 -1.783 1.00 83.88 432 GLU A N 1
ATOM 3395 C CA . GLU A 1 432 ? 14.561 3.390 -0.618 1.00 83.88 432 GLU A CA 1
ATOM 3396 C C . GLU A 1 432 ? 15.840 2.665 -1.044 1.00 83.88 432 GLU A C 1
ATOM 3398 O O . GLU A 1 432 ? 16.919 2.980 -0.552 1.00 83.88 432 GLU A O 1
ATOM 3403 N N . SER A 1 433 ? 15.744 1.745 -2.007 1.00 88.50 433 SER A N 1
ATOM 3404 C CA . SER A 1 433 ? 16.902 0.997 -2.511 1.00 88.50 433 SER A CA 1
ATOM 3405 C C . SER A 1 433 ? 17.866 1.875 -3.305 1.00 88.50 433 SER A C 1
ATOM 3407 O O . SER A 1 433 ? 19.079 1.724 -3.185 1.00 88.50 433 SER A O 1
ATOM 3409 N N . LEU A 1 434 ? 17.341 2.817 -4.096 1.00 90.88 434 LEU A N 1
ATOM 3410 C CA . LEU A 1 434 ? 18.149 3.817 -4.796 1.00 90.88 434 LEU A CA 1
ATOM 3411 C C . LEU A 1 434 ? 18.871 4.725 -3.798 1.00 90.88 434 LEU A C 1
ATOM 3413 O O . LEU A 1 434 ? 20.059 4.985 -3.955 1.00 90.88 434 LEU A O 1
ATOM 3417 N N . HIS A 1 435 ? 18.178 5.162 -2.748 1.00 85.00 435 HIS A N 1
ATOM 3418 C CA . HIS A 1 435 ? 18.777 5.966 -1.690 1.00 85.00 435 HIS A CA 1
ATOM 3419 C C . HIS A 1 435 ? 19.837 5.186 -0.896 1.00 85.00 435 HIS A C 1
ATOM 3421 O O . HIS A 1 435 ? 20.912 5.718 -0.642 1.00 85.00 435 HIS A O 1
ATOM 3427 N N . TYR A 1 436 ? 19.578 3.915 -0.574 1.00 86.44 436 TYR A N 1
ATOM 3428 C CA . TYR A 1 436 ? 20.541 3.019 0.075 1.00 86.44 436 TYR A CA 1
ATOM 3429 C C . TYR A 1 436 ? 21.829 2.857 -0.745 1.00 86.44 436 TYR A C 1
ATOM 3431 O O . TYR A 1 436 ? 22.921 2.814 -0.186 1.00 86.44 436 TYR A O 1
ATOM 3439 N N . ALA A 1 437 ? 21.708 2.810 -2.073 1.00 90.31 437 ALA A N 1
ATOM 3440 C CA . ALA A 1 437 ? 22.837 2.730 -2.995 1.00 90.31 437 ALA A CA 1
ATOM 3441 C C . ALA A 1 437 ? 23.500 4.095 -3.293 1.00 90.31 437 ALA A C 1
ATOM 3443 O O . ALA A 1 437 ? 24.238 4.204 -4.272 1.00 90.31 437 ALA A O 1
ATOM 3444 N N . ASP A 1 438 ? 23.219 5.126 -2.485 1.00 89.31 438 ASP A N 1
ATOM 3445 C CA . ASP A 1 438 ? 23.734 6.499 -2.617 1.00 89.31 438 ASP A CA 1
ATOM 3446 C C . ASP A 1 438 ? 23.463 7.135 -3.996 1.00 89.31 438 ASP A C 1
ATOM 3448 O O . ASP A 1 438 ? 24.219 7.958 -4.518 1.00 89.31 438 ASP A O 1
ATOM 3452 N N . VAL A 1 439 ? 22.351 6.750 -4.631 1.00 89.12 439 VAL A N 1
ATOM 3453 C CA . VAL A 1 439 ? 21.927 7.368 -5.888 1.00 89.12 439 VAL A CA 1
ATOM 3454 C C . VAL A 1 439 ? 21.423 8.773 -5.574 1.00 89.12 439 VAL A C 1
ATOM 3456 O O . VAL A 1 439 ? 20.583 8.978 -4.693 1.00 89.12 439 VAL A O 1
ATOM 3459 N N . GLN A 1 440 ? 21.902 9.766 -6.321 1.00 85.69 440 GLN A N 1
ATOM 3460 C CA . GLN A 1 440 ? 21.451 11.142 -6.140 1.00 85.69 440 GLN A CA 1
ATOM 3461 C C . GLN A 1 440 ? 19.961 11.271 -6.472 1.00 85.69 440 GLN A C 1
ATOM 3463 O O . GLN A 1 440 ? 19.506 10.793 -7.511 1.00 85.69 440 GLN A O 1
ATOM 3468 N N . LEU A 1 441 ? 19.213 11.991 -5.628 1.00 79.19 441 LEU A N 1
ATOM 3469 C CA . LEU A 1 441 ? 17.772 12.230 -5.799 1.00 79.19 441 LEU A CA 1
ATOM 3470 C C . LEU A 1 441 ? 17.401 12.710 -7.209 1.00 79.19 441 LEU A C 1
ATOM 3472 O O . LEU A 1 441 ? 16.375 12.313 -7.754 1.00 79.19 441 LEU A O 1
ATOM 3476 N N . ASP A 1 442 ? 18.247 13.532 -7.828 1.00 80.25 442 ASP A N 1
ATOM 3477 C CA . ASP A 1 442 ? 18.015 14.075 -9.170 1.00 80.25 442 ASP A CA 1
ATOM 3478 C C . ASP A 1 442 ? 17.936 13.003 -10.252 1.00 80.25 442 ASP A C 1
ATOM 3480 O O . ASP A 1 442 ? 17.249 13.184 -11.260 1.00 80.25 442 ASP A O 1
ATOM 3484 N N . MET A 1 443 ? 18.578 11.857 -10.026 1.00 81.94 443 MET A N 1
ATOM 3485 C CA . MET A 1 443 ? 18.547 10.746 -10.964 1.00 81.94 443 MET A CA 1
ATOM 3486 C C . MET A 1 443 ? 17.195 10.044 -10.983 1.00 81.94 443 MET A C 1
ATOM 3488 O O . MET A 1 443 ? 16.831 9.538 -12.040 1.00 81.94 443 MET A O 1
ATOM 3492 N N . TYR A 1 444 ? 16.445 10.039 -9.874 1.00 84.81 444 TYR A N 1
ATOM 3493 C CA . TYR A 1 444 ? 15.181 9.302 -9.742 1.00 84.81 444 TYR A CA 1
ATOM 3494 C C . TYR A 1 444 ? 13.983 10.146 -9.289 1.00 84.81 444 TYR A C 1
ATOM 3496 O O . TYR A 1 444 ? 12.894 9.613 -9.116 1.00 84.81 444 TYR A O 1
ATOM 3504 N N . ASN A 1 445 ? 14.129 11.467 -9.179 1.00 79.62 445 ASN A N 1
ATOM 3505 C CA . ASN A 1 445 ? 13.036 12.401 -8.888 1.00 79.62 445 ASN A CA 1
ATOM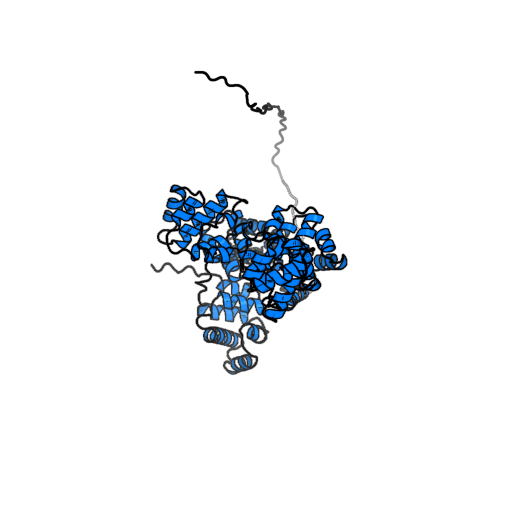 3506 C C . ASN A 1 445 ? 11.823 12.193 -9.814 1.00 79.62 445 ASN A C 1
ATOM 3508 O O . ASN A 1 445 ? 10.681 12.251 -9.367 1.00 79.62 445 ASN A O 1
ATOM 3512 N N . PHE A 1 446 ? 12.079 11.879 -11.087 1.00 80.19 446 PHE A N 1
ATOM 3513 C CA . PHE A 1 446 ? 11.045 11.614 -12.087 1.00 80.19 446 PHE A CA 1
ATOM 3514 C C . PHE A 1 446 ? 10.104 10.455 -11.701 1.00 80.19 446 PHE A C 1
ATOM 3516 O O . PHE A 1 446 ? 8.987 10.388 -12.201 1.00 80.19 446 PHE A O 1
ATOM 3523 N N . LEU A 1 447 ? 10.515 9.556 -10.795 1.00 81.75 447 LEU A N 1
ATOM 3524 C CA . LEU A 1 447 ? 9.646 8.506 -10.257 1.00 81.75 447 LEU A CA 1
ATOM 3525 C C . LEU A 1 447 ? 8.428 9.085 -9.528 1.00 81.75 447 LEU A C 1
ATOM 3527 O O . LEU A 1 447 ? 7.372 8.457 -9.500 1.00 81.75 447 LEU A O 1
ATOM 3531 N N . PHE A 1 448 ? 8.571 10.278 -8.957 1.00 75.88 448 PHE A N 1
ATOM 3532 C CA . PHE A 1 448 ? 7.553 10.948 -8.156 1.00 75.88 448 PHE A CA 1
ATOM 3533 C C . PHE A 1 448 ? 6.649 11.880 -8.962 1.00 75.88 448 PHE A C 1
ATOM 3535 O O . PHE A 1 448 ? 5.630 12.346 -8.438 1.00 75.88 448 PHE A O 1
ATOM 3542 N N . ASP A 1 449 ? 7.003 12.137 -10.222 1.00 70.50 449 ASP A N 1
ATOM 3543 C CA . ASP A 1 449 ? 6.244 12.991 -11.121 1.00 70.50 449 ASP A CA 1
ATOM 3544 C C . ASP A 1 449 ? 5.659 12.185 -12.296 1.00 70.50 449 ASP A C 1
ATOM 3546 O O . ASP A 1 449 ? 6.290 12.038 -13.342 1.00 70.50 449 ASP A O 1
ATOM 3550 N N . PRO A 1 450 ? 4.432 11.653 -12.157 1.00 56.03 450 PRO A N 1
ATOM 3551 C CA . PRO A 1 450 ? 3.735 11.015 -13.262 1.00 56.03 450 PRO A CA 1
ATOM 3552 C C . PRO A 1 450 ? 3.276 12.023 -14.334 1.00 56.03 450 PRO A C 1
ATOM 3554 O O . PRO A 1 450 ? 2.796 11.589 -15.378 1.00 56.03 450 PRO A O 1
ATOM 3557 N N . ILE A 1 451 ? 3.378 13.346 -14.107 1.00 49.62 451 ILE A N 1
ATOM 3558 C CA . ILE A 1 451 ? 2.703 14.365 -14.933 1.00 49.62 451 ILE A CA 1
ATOM 3559 C C . ILE A 1 451 ? 3.387 14.609 -16.282 1.00 49.62 451 ILE A C 1
ATOM 3561 O O . ILE A 1 451 ? 2.746 15.121 -17.195 1.00 49.62 451 ILE A O 1
ATOM 3565 N N . THR A 1 452 ? 4.614 14.150 -16.509 1.00 54.78 452 THR A N 1
ATOM 3566 C CA . THR A 1 452 ? 5.196 14.192 -17.861 1.00 54.78 452 THR A CA 1
ATOM 3567 C C . THR A 1 452 ? 5.359 12.806 -18.451 1.00 54.78 452 THR A C 1
ATOM 3569 O O . THR A 1 452 ? 6.400 12.484 -19.022 1.00 54.78 452 THR A O 1
ATOM 3572 N N . SER A 1 453 ? 4.328 11.961 -18.366 1.00 62.84 453 SER A N 1
ATOM 3573 C CA . SER A 1 453 ? 4.252 10.829 -19.285 1.00 62.84 453 SER A CA 1
ATOM 3574 C C . SER A 1 453 ? 4.077 11.391 -20.700 1.00 62.84 453 SER A C 1
ATOM 3576 O O . SER A 1 453 ? 2.969 11.709 -21.130 1.00 62.84 453 SER A O 1
ATOM 3578 N N . ARG A 1 454 ? 5.197 11.593 -21.395 1.00 85.19 454 ARG A N 1
ATOM 3579 C CA . ARG A 1 454 ? 5.223 12.115 -22.760 1.00 85.19 454 ARG A CA 1
ATOM 3580 C C . ARG A 1 454 ? 4.388 11.234 -23.687 1.00 85.19 454 ARG A C 1
ATOM 3582 O O . ARG A 1 454 ? 4.263 10.024 -23.474 1.00 85.19 454 ARG A O 1
ATOM 3589 N N . HIS A 1 455 ? 3.845 11.839 -24.732 1.00 89.00 455 HIS A N 1
ATOM 3590 C CA . HIS A 1 455 ? 3.262 11.082 -25.830 1.00 89.00 455 HIS A CA 1
ATOM 3591 C C . HIS A 1 455 ? 4.375 10.356 -26.600 1.00 89.00 455 HIS A C 1
ATOM 3593 O O . HIS A 1 455 ? 5.464 10.922 -26.752 1.00 89.00 455 HIS A O 1
ATOM 3599 N N . PRO A 1 456 ? 4.141 9.115 -27.064 1.00 90.12 456 PRO A N 1
ATOM 3600 C CA . PRO A 1 456 ? 5.061 8.477 -27.988 1.00 90.12 456 PRO A CA 1
ATOM 3601 C C . PRO A 1 456 ? 5.083 9.284 -29.290 1.00 90.12 456 PRO A C 1
ATOM 3603 O O . PRO A 1 456 ? 4.035 9.682 -29.813 1.00 90.12 456 PRO A O 1
ATOM 3606 N N . THR A 1 457 ? 6.281 9.554 -29.792 1.00 91.88 457 THR A N 1
ATOM 3607 C CA . THR A 1 457 ? 6.479 10.240 -31.071 1.00 91.88 457 THR A CA 1
ATOM 3608 C C . THR A 1 457 ? 6.085 9.327 -32.233 1.00 91.88 457 THR A C 1
ATOM 3610 O O . THR A 1 457 ? 6.014 8.106 -32.080 1.00 91.88 457 THR A O 1
ATOM 3613 N N . ASP A 1 458 ? 5.856 9.895 -33.420 1.00 91.50 458 ASP A N 1
ATOM 3614 C CA . ASP A 1 458 ? 5.601 9.092 -34.628 1.00 91.50 458 ASP A CA 1
ATOM 3615 C C . ASP A 1 458 ? 6.741 8.100 -34.895 1.00 91.50 458 ASP A C 1
ATOM 3617 O O . ASP A 1 458 ? 6.503 6.928 -35.180 1.00 91.50 458 ASP A O 1
ATOM 3621 N N . LEU A 1 459 ? 7.991 8.547 -34.724 1.00 90.38 459 LEU A N 1
ATOM 3622 C CA . LEU A 1 459 ? 9.172 7.709 -34.920 1.00 90.38 459 LEU A CA 1
ATOM 3623 C C . LEU A 1 459 ? 9.184 6.511 -33.966 1.00 90.38 459 LEU A C 1
ATOM 3625 O O . LEU A 1 459 ? 9.532 5.401 -34.362 1.00 90.38 459 LEU A O 1
ATOM 3629 N N . GLU A 1 460 ? 8.775 6.715 -32.721 1.00 92.69 460 GLU A N 1
ATOM 3630 C CA . GLU A 1 460 ? 8.718 5.654 -31.724 1.00 92.69 460 GLU A CA 1
ATOM 3631 C C . GLU A 1 460 ? 7.613 4.642 -31.995 1.00 92.69 460 GLU A C 1
ATOM 3633 O O . GLU A 1 460 ? 7.832 3.445 -31.814 1.00 92.69 460 GLU A O 1
ATOM 3638 N N . LEU A 1 461 ? 6.445 5.092 -32.462 1.00 95.12 461 LEU A N 1
ATOM 3639 C CA . LEU A 1 461 ? 5.376 4.186 -32.883 1.00 95.12 461 LEU A CA 1
ATOM 3640 C C . LEU A 1 461 ? 5.796 3.371 -34.112 1.00 95.12 461 LEU A C 1
ATOM 3642 O O . LEU A 1 461 ? 5.553 2.164 -34.161 1.00 95.12 461 LEU A O 1
ATOM 3646 N N . VAL A 1 462 ? 6.505 3.991 -35.060 1.00 92.25 462 VAL A N 1
ATOM 3647 C CA . VAL A 1 462 ? 7.118 3.312 -36.211 1.00 92.25 462 VAL A CA 1
ATOM 3648 C C . VAL A 1 462 ? 8.127 2.259 -35.755 1.00 92.25 462 VAL A C 1
ATOM 3650 O O . VAL A 1 462 ? 8.027 1.096 -36.154 1.00 92.25 462 VAL A O 1
ATOM 3653 N N . GLN A 1 463 ? 9.076 2.631 -34.893 1.00 90.25 463 GLN A N 1
ATOM 3654 C CA . GLN A 1 463 ? 10.073 1.708 -34.345 1.00 90.25 463 GLN A CA 1
ATOM 3655 C C . GLN A 1 463 ? 9.409 0.565 -33.572 1.00 90.25 463 GLN A C 1
ATOM 3657 O O . GLN A 1 463 ? 9.811 -0.591 -33.715 1.00 90.25 463 GLN A O 1
ATOM 3662 N N . LEU A 1 464 ? 8.352 0.860 -32.813 1.00 94.00 464 LEU A N 1
ATOM 3663 C CA . LEU A 1 464 ? 7.607 -0.140 -32.058 1.00 94.00 464 LEU A CA 1
ATOM 3664 C C . LEU A 1 464 ? 6.926 -1.119 -33.008 1.00 94.00 464 LEU A C 1
ATOM 3666 O O . LEU A 1 464 ? 7.057 -2.329 -32.833 1.00 94.00 464 LEU A O 1
ATOM 3670 N N . ALA A 1 465 ? 6.272 -0.620 -34.057 1.00 93.50 465 ALA A N 1
ATOM 3671 C CA . ALA A 1 465 ? 5.690 -1.467 -35.086 1.00 93.50 465 ALA A CA 1
ATOM 3672 C C . ALA A 1 465 ? 6.751 -2.386 -35.714 1.00 93.50 465 ALA A C 1
ATOM 3674 O O . ALA A 1 465 ? 6.504 -3.583 -35.888 1.00 93.50 465 ALA A O 1
ATOM 3675 N N . VAL A 1 466 ? 7.964 -1.877 -35.982 1.00 92.06 466 VAL A N 1
ATOM 3676 C CA . VAL A 1 466 ? 9.085 -2.691 -36.492 1.00 92.06 466 VAL A CA 1
ATOM 3677 C C . VAL A 1 466 ? 9.504 -3.765 -35.486 1.00 92.06 466 VAL A C 1
ATOM 3679 O O . VAL A 1 466 ? 9.826 -4.876 -35.887 1.00 92.06 466 VAL A O 1
ATOM 3682 N N . GLN A 1 467 ? 9.473 -3.521 -34.183 1.00 92.31 467 GLN A N 1
ATOM 3683 C CA . GLN A 1 467 ? 9.802 -4.577 -33.218 1.00 92.31 467 GLN A CA 1
ATOM 3684 C C . GLN A 1 467 ? 8.689 -5.628 -33.104 1.00 92.31 467 GLN A C 1
ATOM 3686 O O . GLN A 1 467 ? 8.955 -6.832 -33.011 1.00 92.31 467 GLN A O 1
ATOM 3691 N N . LEU A 1 468 ? 7.438 -5.180 -33.168 1.00 93.25 468 LEU A N 1
ATOM 3692 C CA . LEU A 1 468 ? 6.255 -5.996 -32.927 1.00 93.25 468 LEU A CA 1
ATOM 3693 C C . LEU A 1 468 ? 5.812 -6.842 -34.126 1.00 93.25 468 LEU A C 1
ATOM 3695 O O . LEU A 1 468 ? 5.274 -7.923 -33.910 1.00 93.25 468 LEU A O 1
ATOM 3699 N N . HIS A 1 469 ? 6.066 -6.425 -35.374 1.00 90.69 469 HIS A N 1
ATOM 3700 C CA . HIS A 1 469 ? 5.598 -7.165 -36.564 1.00 90.69 469 HIS A CA 1
ATOM 3701 C C . HIS A 1 469 ? 6.141 -8.602 -36.657 1.00 90.69 469 HIS A C 1
ATOM 3703 O O . HIS A 1 469 ? 5.558 -9.449 -37.334 1.00 90.69 469 HIS A O 1
ATOM 3709 N N . SER A 1 470 ? 7.261 -8.871 -35.977 1.00 89.88 470 SER A N 1
ATOM 3710 C CA . SER A 1 470 ? 7.888 -10.192 -35.892 1.00 89.88 470 SER A CA 1
ATOM 3711 C C . SER A 1 470 ? 7.135 -11.173 -34.983 1.00 89.88 470 SER A C 1
ATOM 3713 O O . SER A 1 470 ? 7.443 -12.364 -34.983 1.00 89.88 470 SER A O 1
ATOM 3715 N N . ILE A 1 471 ? 6.154 -10.693 -34.213 1.00 90.38 471 ILE A N 1
ATOM 3716 C CA . ILE A 1 471 ? 5.361 -11.475 -33.268 1.00 90.38 471 ILE A CA 1
ATOM 3717 C C . ILE A 1 471 ? 4.045 -11.878 -33.958 1.00 90.38 471 ILE A C 1
ATOM 3719 O O . ILE A 1 471 ? 3.155 -11.040 -34.104 1.00 90.38 471 ILE A O 1
ATOM 3723 N N . PRO A 1 472 ? 3.862 -13.157 -34.351 1.00 84.56 472 PRO A N 1
ATOM 3724 C CA . PRO A 1 472 ? 2.737 -13.568 -35.201 1.00 84.56 472 PRO A CA 1
ATOM 3725 C C . PRO A 1 472 ? 1.351 -13.321 -34.594 1.00 84.56 472 PRO A C 1
ATOM 3727 O O . PRO A 1 472 ? 0.363 -13.234 -35.311 1.00 84.56 472 PRO A O 1
ATOM 3730 N N . TRP A 1 473 ? 1.270 -13.235 -33.266 1.00 89.19 473 TRP A N 1
ATOM 3731 C CA . TRP A 1 473 ? 0.023 -13.091 -32.521 1.00 89.19 473 TRP A CA 1
ATOM 3732 C C . TRP A 1 473 ? -0.291 -11.647 -32.112 1.00 89.19 473 TRP A C 1
ATOM 3734 O O . TRP A 1 473 ? -1.349 -11.418 -31.523 1.00 89.19 473 TRP A O 1
ATOM 3744 N N . VAL A 1 474 ? 0.585 -10.677 -32.409 1.00 88.88 474 VAL A N 1
ATOM 3745 C CA . VAL A 1 474 ? 0.511 -9.337 -31.802 1.00 88.88 474 VAL A CA 1
ATOM 3746 C C . VAL A 1 474 ? -0.817 -8.637 -32.072 1.00 88.88 474 VAL A C 1
ATOM 3748 O O . VAL A 1 474 ? -1.448 -8.173 -31.131 1.00 88.88 474 VAL A O 1
ATOM 3751 N N . LEU A 1 475 ? -1.318 -8.662 -33.310 1.00 85.06 475 LEU A N 1
ATOM 3752 C CA . LEU A 1 475 ? -2.593 -8.025 -33.651 1.00 85.06 475 LEU A CA 1
ATOM 3753 C C . LEU A 1 475 ? -3.759 -8.668 -32.894 1.00 85.06 475 LEU A C 1
ATOM 3755 O O . LEU A 1 475 ? -4.605 -7.976 -32.350 1.00 85.06 475 LEU A O 1
ATOM 3759 N N . THR A 1 476 ? -3.779 -9.994 -32.779 1.00 86.38 476 THR A N 1
ATOM 3760 C CA . THR A 1 476 ? -4.891 -10.700 -32.121 1.00 86.38 476 THR A CA 1
ATOM 3761 C C . THR A 1 476 ? -4.909 -10.547 -30.598 1.00 86.38 476 THR A C 1
ATOM 3763 O O . THR A 1 476 ? -5.986 -10.460 -30.014 1.00 86.38 476 THR A O 1
ATOM 3766 N N . HIS A 1 477 ? -3.745 -10.516 -29.939 1.00 87.31 477 HIS A N 1
ATOM 3767 C CA . HIS A 1 477 ? -3.677 -10.514 -28.471 1.00 87.31 477 HIS A CA 1
ATOM 3768 C C . HIS A 1 477 ? -3.510 -9.114 -27.879 1.00 87.31 477 HIS A C 1
ATOM 3770 O O . HIS A 1 477 ? -3.988 -8.879 -26.773 1.00 87.31 477 HIS A O 1
ATOM 3776 N N . LEU A 1 478 ? -2.877 -8.179 -28.598 1.00 91.00 478 LEU A N 1
ATOM 3777 C CA . LEU A 1 478 ? -2.633 -6.826 -28.094 1.00 91.00 478 LEU A CA 1
ATOM 3778 C C . LEU A 1 478 ? -3.865 -5.917 -28.201 1.00 91.00 478 LEU A C 1
ATOM 3780 O O . LEU A 1 478 ? -3.992 -4.961 -27.438 1.00 91.00 478 LEU A O 1
ATOM 3784 N N . CYS A 1 479 ? -4.807 -6.250 -29.088 1.00 89.38 479 CYS A N 1
ATOM 3785 C CA . CYS A 1 479 ? -6.039 -5.487 -29.278 1.00 89.38 479 CYS A CA 1
ATOM 3786 C C . CYS A 1 479 ? -6.832 -5.275 -27.998 1.00 89.38 479 CYS A C 1
ATOM 3788 O O . CYS A 1 479 ? -7.143 -4.137 -27.654 1.00 89.38 479 CYS A O 1
ATOM 3790 N N . CYS A 1 480 ? -7.146 -6.360 -27.288 1.00 89.00 480 CYS A N 1
ATOM 3791 C CA . CYS A 1 480 ? -7.969 -6.290 -26.084 1.00 89.00 480 CYS A CA 1
ATOM 3792 C C . CYS A 1 480 ? -7.322 -5.424 -24.984 1.00 89.00 480 CYS A C 1
ATOM 3794 O O . CYS A 1 480 ? -8.001 -4.517 -24.501 1.00 89.00 480 CYS A O 1
ATOM 3796 N N . PRO A 1 481 ? -6.035 -5.614 -24.613 1.00 88.06 481 PRO A N 1
ATOM 3797 C CA . PRO A 1 481 ? -5.329 -4.715 -23.693 1.00 88.06 481 PRO A CA 1
ATOM 3798 C C . PRO A 1 481 ? -5.336 -3.248 -24.137 1.00 88.06 481 PRO A C 1
ATOM 3800 O O . PRO A 1 481 ? -5.491 -2.348 -23.314 1.00 88.06 481 PRO A O 1
ATOM 3803 N N . MET A 1 482 ? -5.234 -2.995 -25.445 1.00 92.31 482 MET A N 1
ATOM 3804 C CA . MET A 1 482 ? -5.315 -1.655 -26.038 1.00 92.31 482 MET A CA 1
ATOM 3805 C C . MET A 1 482 ? -6.749 -1.107 -26.149 1.00 92.31 482 MET A C 1
ATOM 3807 O O . MET A 1 482 ? -6.963 0.017 -26.604 1.00 92.31 482 MET A O 1
ATOM 3811 N N . GLY A 1 483 ? -7.744 -1.868 -25.689 1.00 92.25 483 GLY A N 1
ATOM 3812 C CA . GLY A 1 483 ? -9.155 -1.497 -25.671 1.00 92.25 483 GLY A CA 1
ATOM 3813 C C . GLY A 1 483 ? -9.876 -1.680 -27.007 1.00 92.25 483 GLY A C 1
ATOM 3814 O O . GLY A 1 483 ? -11.005 -1.207 -27.139 1.00 92.25 483 GLY A O 1
ATOM 3815 N N . PHE A 1 484 ? -9.250 -2.299 -28.004 1.00 93.69 484 PHE A N 1
ATOM 3816 C CA . PHE A 1 484 ? -9.853 -2.609 -29.300 1.00 93.69 484 PHE A CA 1
ATOM 3817 C C . PHE A 1 484 ? -10.646 -3.909 -29.269 1.00 93.69 484 PHE A C 1
ATOM 3819 O O . PHE A 1 484 ? -10.399 -4.803 -28.458 1.00 93.69 484 PHE A O 1
ATOM 3826 N N . GLN A 1 485 ? -11.609 -4.010 -30.175 1.00 92.81 485 GLN A N 1
ATOM 3827 C CA . GLN A 1 485 ? -12.397 -5.210 -30.392 1.00 92.81 485 GLN A CA 1
ATOM 3828 C C . GLN A 1 485 ? -11.875 -5.999 -31.593 1.00 92.81 485 GLN A C 1
ATOM 3830 O O . GLN A 1 485 ? -11.147 -5.501 -32.444 1.00 92.81 485 GLN A O 1
ATOM 3835 N N . HIS A 1 486 ? -12.316 -7.251 -31.712 1.00 88.75 486 HIS A N 1
ATOM 3836 C CA . HIS A 1 486 ? -11.907 -8.124 -32.814 1.00 88.75 486 HIS A CA 1
ATOM 3837 C C . HIS A 1 486 ? -12.275 -7.557 -34.203 1.00 88.75 486 HIS A C 1
ATOM 3839 O O . HIS A 1 486 ? -11.619 -7.877 -35.193 1.00 88.75 486 HIS A O 1
ATOM 3845 N N . HIS A 1 487 ? -13.309 -6.715 -34.305 1.00 91.00 487 HIS A N 1
ATOM 3846 C CA . HIS A 1 487 ? -13.672 -6.101 -35.583 1.00 91.00 487 HIS A CA 1
ATOM 3847 C C . HIS A 1 487 ? -12.651 -5.051 -36.051 1.00 91.00 487 HIS A C 1
ATOM 3849 O O . HIS A 1 487 ? -12.467 -4.916 -37.257 1.00 91.00 487 HIS A O 1
ATOM 3855 N N . ASP A 1 488 ? -11.946 -4.386 -35.130 1.00 90.75 488 ASP A N 1
ATOM 3856 C CA . ASP A 1 488 ? -10.886 -3.423 -35.453 1.00 90.75 488 ASP A CA 1
ATOM 3857 C C . ASP A 1 488 ? -9.700 -4.127 -36.137 1.00 90.75 488 ASP A C 1
ATOM 3859 O O . ASP A 1 488 ? -9.190 -3.652 -37.150 1.00 90.75 488 ASP A O 1
ATOM 3863 N N . VAL A 1 489 ? -9.352 -5.339 -35.679 1.00 88.06 489 VAL A N 1
ATOM 3864 C CA . VAL A 1 489 ? -8.321 -6.193 -36.307 1.00 88.06 489 VAL A CA 1
ATOM 3865 C C . VAL A 1 489 ? -8.634 -6.447 -37.778 1.00 88.06 489 VAL A C 1
ATOM 3867 O O . VAL A 1 489 ? -7.770 -6.299 -38.640 1.00 88.06 489 VAL A O 1
ATOM 3870 N N . LEU A 1 490 ? -9.890 -6.797 -38.074 1.00 88.19 490 LEU A N 1
ATOM 3871 C CA . LEU A 1 490 ? -10.331 -7.075 -39.441 1.00 88.19 490 LEU A CA 1
ATOM 3872 C C . LEU A 1 490 ? -10.279 -5.825 -40.325 1.00 88.19 490 LEU A C 1
ATOM 3874 O O . LEU A 1 490 ? -10.135 -5.951 -41.542 1.00 88.19 490 LEU A O 1
ATOM 3878 N N . CYS A 1 491 ? -10.421 -4.632 -39.741 1.00 88.38 491 CYS A N 1
ATOM 3879 C CA . CYS A 1 491 ? -10.247 -3.380 -40.465 1.00 88.38 491 CYS A CA 1
ATOM 3880 C C . CYS A 1 491 ? -8.786 -3.213 -40.887 1.00 88.38 491 CYS A C 1
ATOM 3882 O O . CYS A 1 491 ? -8.550 -3.041 -42.080 1.00 88.38 491 CYS A O 1
ATOM 3884 N N . TRP A 1 492 ? -7.821 -3.367 -39.973 1.00 89.62 492 TRP A N 1
ATOM 3885 C CA . TRP A 1 492 ? -6.392 -3.237 -40.298 1.00 89.62 492 TRP A CA 1
ATOM 3886 C C . TRP A 1 492 ? -5.897 -4.307 -41.271 1.00 89.62 492 TRP A C 1
ATOM 3888 O O . TRP A 1 492 ? -5.126 -4.008 -42.179 1.00 89.62 492 TRP A O 1
ATOM 3898 N N . GLU A 1 493 ? -6.389 -5.544 -41.145 1.00 87.38 493 GLU A N 1
ATOM 3899 C CA . GLU A 1 493 ? -6.072 -6.622 -42.090 1.00 87.38 493 GLU A CA 1
ATOM 3900 C C . GLU A 1 493 ? -6.534 -6.318 -43.524 1.00 87.38 493 GLU A C 1
ATOM 3902 O O . GLU A 1 493 ? -5.946 -6.821 -44.482 1.00 87.38 493 GLU A O 1
ATOM 3907 N N . ARG A 1 494 ? -7.584 -5.501 -43.684 1.00 86.50 494 ARG A N 1
ATOM 3908 C CA . ARG A 1 494 ? -8.159 -5.138 -44.988 1.00 86.50 494 ARG A CA 1
ATOM 3909 C C . ARG A 1 494 ? -7.610 -3.841 -45.562 1.00 86.50 494 ARG A C 1
ATOM 3911 O O . ARG A 1 494 ? -7.602 -3.706 -46.784 1.00 86.50 494 ARG A O 1
ATOM 3918 N N . THR A 1 495 ? -7.233 -2.880 -44.722 1.00 74.62 495 THR A N 1
ATOM 3919 C CA . THR A 1 495 ? -6.854 -1.537 -45.179 1.00 74.62 495 THR A CA 1
ATOM 3920 C C . THR A 1 495 ? -5.454 -1.461 -45.765 1.00 74.62 495 THR A C 1
ATOM 3922 O O . THR A 1 495 ? -5.231 -0.563 -46.574 1.00 74.62 495 THR A O 1
ATOM 3925 N N . ASP A 1 496 ? -4.543 -2.388 -45.443 1.00 69.81 496 ASP A N 1
ATOM 3926 C CA . ASP A 1 496 ? -3.173 -2.305 -45.954 1.00 69.81 496 ASP A CA 1
ATOM 3927 C C . ASP A 1 496 ? -2.586 -3.661 -46.410 1.00 69.81 496 ASP A C 1
ATOM 3929 O O . ASP A 1 496 ? -2.305 -4.535 -45.581 1.00 69.81 496 ASP A O 1
ATOM 3933 N N . PRO A 1 497 ? -2.351 -3.864 -47.725 1.00 74.88 497 PRO A N 1
ATOM 3934 C CA . PRO A 1 497 ? -1.623 -5.027 -48.230 1.00 74.88 497 PRO A CA 1
ATOM 3935 C C . PRO A 1 497 ? -0.115 -4.974 -47.922 1.00 74.88 497 PRO A C 1
ATOM 3937 O O . PRO A 1 497 ? 0.589 -5.937 -48.224 1.00 74.88 497 PRO A O 1
ATOM 3940 N N . GLY A 1 498 ? 0.394 -3.885 -47.329 1.00 76.56 498 GLY A N 1
ATOM 3941 C CA . GLY A 1 498 ? 1.809 -3.674 -47.012 1.00 76.56 498 GLY A CA 1
ATOM 3942 C C . GLY A 1 498 ? 2.422 -4.667 -46.013 1.00 76.56 498 GLY A C 1
ATOM 3943 O O . GLY A 1 498 ? 3.639 -4.674 -45.822 1.00 76.56 498 GLY A O 1
ATOM 3944 N N . GLY A 1 499 ? 1.617 -5.539 -45.402 1.00 87.94 499 GLY A N 1
ATOM 3945 C CA . GLY A 1 499 ? 2.060 -6.596 -44.492 1.00 87.94 499 GLY A CA 1
ATOM 3946 C C . GLY A 1 499 ? 1.848 -6.262 -43.014 1.00 87.94 499 GLY A C 1
ATOM 3947 O O . GLY A 1 499 ? 1.366 -5.189 -42.656 1.00 87.94 499 GLY A O 1
ATOM 3948 N N . THR A 1 500 ? 2.219 -7.200 -42.136 1.00 88.06 500 THR A N 1
ATOM 3949 C CA . THR A 1 500 ? 1.934 -7.134 -40.689 1.00 88.06 500 THR A CA 1
ATOM 3950 C C . THR A 1 500 ? 2.499 -5.892 -40.006 1.00 88.06 500 THR A C 1
ATOM 3952 O O . THR A 1 500 ? 1.927 -5.419 -39.031 1.00 88.06 500 THR A O 1
ATOM 3955 N N . TRP A 1 501 ? 3.593 -5.323 -40.518 1.00 91.50 501 TRP A N 1
ATOM 3956 C CA . TRP A 1 501 ? 4.171 -4.099 -39.969 1.00 91.50 501 TRP A CA 1
ATOM 3957 C C . TRP A 1 501 ? 3.241 -2.882 -40.104 1.00 91.50 501 TRP A C 1
ATOM 3959 O O . TRP A 1 501 ? 3.000 -2.200 -39.109 1.00 91.50 501 TRP A O 1
ATOM 3969 N N . PHE A 1 502 ? 2.667 -2.647 -41.290 1.00 90.88 502 PHE A N 1
ATOM 3970 C CA . PHE A 1 502 ? 1.736 -1.534 -41.513 1.00 90.88 502 PHE A CA 1
ATOM 3971 C C . PHE A 1 502 ? 0.472 -1.684 -40.664 1.00 90.88 502 PHE A C 1
ATOM 3973 O O . PHE A 1 502 ? -0.013 -0.712 -40.094 1.00 90.88 502 PHE A O 1
ATOM 3980 N N . GLN A 1 503 ? -0.010 -2.919 -40.508 1.00 92.38 503 GLN A N 1
ATOM 3981 C CA . GLN A 1 503 ? -1.167 -3.235 -39.668 1.00 92.38 503 GLN A CA 1
ATOM 3982 C C . GLN A 1 503 ? -0.906 -2.901 -38.192 1.00 92.38 503 GLN A C 1
ATOM 3984 O O . GLN A 1 503 ? -1.755 -2.314 -37.528 1.00 92.38 503 GLN A O 1
ATOM 3989 N N . VAL A 1 504 ? 0.285 -3.234 -37.679 1.00 93.31 504 VAL A N 1
ATOM 3990 C CA . VAL A 1 504 ? 0.675 -2.889 -36.303 1.00 93.31 504 VAL A CA 1
ATOM 3991 C C . VAL A 1 504 ? 0.847 -1.380 -36.140 1.00 93.31 504 VAL A C 1
ATOM 3993 O O . VAL A 1 504 ? 0.428 -0.838 -35.122 1.00 93.31 504 VAL A O 1
ATOM 3996 N N . HIS A 1 505 ? 1.425 -0.689 -37.123 1.00 94.25 505 HIS A N 1
ATOM 3997 C CA . HIS A 1 505 ? 1.538 0.768 -37.082 1.00 94.25 505 HIS A CA 1
ATOM 3998 C C . HIS A 1 505 ? 0.160 1.444 -37.057 1.00 94.25 505 HIS A C 1
ATOM 4000 O O . HIS A 1 505 ? -0.088 2.275 -36.189 1.00 94.25 505 HIS A O 1
ATOM 4006 N N . ALA A 1 506 ? -0.761 1.027 -37.932 1.00 93.19 506 ALA A N 1
ATOM 4007 C CA . ALA A 1 506 ? -2.132 1.534 -37.964 1.00 93.19 506 ALA A CA 1
ATOM 4008 C C . ALA A 1 506 ? -2.860 1.307 -36.627 1.00 93.19 506 ALA A C 1
ATOM 4010 O O . ALA A 1 506 ? -3.476 2.229 -36.100 1.00 93.19 506 ALA A O 1
ATOM 4011 N N . MET A 1 507 ? -2.711 0.123 -36.021 1.00 95.31 507 MET A N 1
ATOM 4012 C CA . MET A 1 507 ? -3.226 -0.157 -34.675 1.00 95.31 507 MET A CA 1
ATOM 4013 C C . MET A 1 507 ? -2.666 0.815 -33.624 1.00 95.31 507 MET A C 1
ATOM 4015 O O . MET A 1 507 ? -3.405 1.281 -32.757 1.00 95.31 507 MET A O 1
ATOM 4019 N N . LEU A 1 508 ? -1.365 1.118 -33.670 1.00 96.00 508 LEU A N 1
ATOM 4020 C CA . LEU A 1 508 ? -0.716 2.039 -32.731 1.00 96.00 508 LEU A CA 1
ATOM 4021 C C . LEU A 1 508 ? -1.145 3.500 -32.943 1.00 96.00 508 LEU A C 1
ATOM 4023 O O . LEU A 1 508 ? -1.299 4.243 -31.971 1.00 96.00 508 LEU A O 1
ATOM 4027 N N . GLU A 1 509 ? -1.374 3.919 -34.187 1.00 95.56 509 GLU A N 1
ATOM 4028 C CA . GLU A 1 509 ? -1.931 5.239 -34.495 1.00 95.56 509 GLU A CA 1
ATOM 4029 C C . GLU A 1 509 ? -3.382 5.360 -34.033 1.00 95.56 509 GLU A C 1
ATOM 4031 O O . GLU A 1 509 ? -3.726 6.331 -33.356 1.00 95.56 509 GLU A O 1
ATOM 4036 N N . ASP A 1 510 ? -4.214 4.356 -34.314 1.00 95.19 510 ASP A N 1
ATOM 4037 C CA . ASP A 1 510 ? -5.591 4.295 -33.824 1.00 95.19 510 ASP A CA 1
ATOM 4038 C C . ASP A 1 510 ? -5.629 4.296 -32.297 1.00 95.19 510 ASP A C 1
ATOM 4040 O O . ASP A 1 510 ? -6.500 4.924 -31.692 1.00 95.19 510 ASP A O 1
ATOM 4044 N N . TRP A 1 511 ? -4.652 3.651 -31.654 1.00 96.12 511 TRP A N 1
ATOM 4045 C CA . TRP A 1 511 ? -4.530 3.638 -30.199 1.00 96.12 511 TRP A CA 1
ATOM 4046 C C . TRP A 1 511 ? -4.276 5.048 -29.681 1.00 96.12 511 TRP A C 1
ATOM 4048 O O . TRP A 1 511 ? -4.979 5.530 -28.787 1.00 96.12 511 TRP A O 1
ATOM 4058 N N . ARG A 1 512 ? -3.316 5.743 -30.294 1.00 96.19 512 ARG A N 1
ATOM 4059 C CA . ARG A 1 512 ? -2.987 7.120 -29.938 1.00 96.19 512 ARG A CA 1
ATOM 4060 C C . ARG A 1 512 ? -4.176 8.053 -30.159 1.00 96.19 512 ARG A C 1
ATOM 4062 O O . ARG A 1 512 ? -4.489 8.851 -29.279 1.00 96.19 512 ARG A O 1
ATOM 4069 N N . ASN A 1 513 ? -4.871 7.917 -31.286 1.00 95.38 513 ASN A N 1
ATOM 4070 C CA . ASN A 1 513 ? -6.048 8.719 -31.621 1.00 95.38 513 ASN A CA 1
ATOM 4071 C C . ASN A 1 513 ? -7.200 8.482 -30.639 1.00 95.38 513 ASN A C 1
ATOM 4073 O O . ASN A 1 513 ? -7.854 9.428 -30.203 1.00 95.38 513 ASN A O 1
ATOM 4077 N N . LYS A 1 514 ? -7.423 7.224 -30.251 1.00 94.38 514 LYS A N 1
ATOM 4078 C CA . LYS A 1 514 ? -8.477 6.829 -29.315 1.00 94.38 514 LYS A CA 1
ATOM 4079 C C . LYS A 1 514 ? -8.272 7.396 -27.915 1.00 94.38 514 LYS A C 1
ATOM 4081 O O . LYS A 1 514 ? -9.240 7.814 -27.286 1.00 94.38 514 LYS A O 1
ATOM 4086 N N . PHE A 1 515 ? -7.039 7.376 -27.413 1.00 91.12 515 PHE A N 1
ATOM 4087 C CA . PHE A 1 515 ? -6.736 7.835 -26.056 1.00 91.12 515 PHE A CA 1
ATOM 4088 C C . PHE A 1 515 ? -6.360 9.321 -25.978 1.00 91.12 515 PHE A C 1
ATOM 4090 O O . PHE A 1 515 ? -6.407 9.889 -24.889 1.00 91.12 515 PHE A O 1
ATOM 4097 N N . GLY A 1 516 ? -6.030 9.975 -27.096 1.00 93.12 516 GLY A N 1
ATOM 4098 C CA . GLY A 1 516 ? -5.763 11.413 -27.153 1.00 93.12 516 GLY A CA 1
ATOM 4099 C C . GLY A 1 516 ? -4.716 11.855 -26.125 1.00 93.12 516 GLY A C 1
ATOM 4100 O O . GLY A 1 516 ? -3.594 11.355 -26.114 1.00 93.12 516 GLY A O 1
ATOM 4101 N N . GLY A 1 517 ? -5.098 12.759 -25.216 1.00 86.44 517 GLY A N 1
ATOM 4102 C CA . GLY A 1 517 ? -4.239 13.235 -24.121 1.00 86.44 517 GLY A CA 1
ATOM 4103 C C . GLY A 1 517 ? -3.794 12.145 -23.133 1.00 86.44 517 GLY A C 1
ATOM 4104 O O . GLY A 1 517 ? -2.788 12.308 -22.451 1.00 86.44 517 GLY A O 1
ATOM 4105 N N . GLU A 1 518 ? -4.482 11.003 -23.089 1.00 87.75 518 GLU A N 1
ATOM 4106 C CA . GLU A 1 518 ? -4.092 9.852 -22.269 1.00 87.75 518 GLU A CA 1
ATOM 4107 C C . GLU A 1 518 ? -3.173 8.863 -23.001 1.00 87.75 518 GLU A C 1
ATOM 4109 O O . GLU A 1 518 ? -2.734 7.883 -22.398 1.00 87.75 518 GLU A O 1
ATOM 4114 N N . ALA A 1 519 ? -2.889 9.070 -24.293 1.00 90.75 519 ALA A N 1
ATOM 4115 C CA . ALA A 1 519 ? -2.021 8.205 -25.091 1.00 90.75 519 ALA A CA 1
ATOM 4116 C C . ALA A 1 519 ? -0.545 8.430 -24.741 1.00 90.75 519 ALA A C 1
ATOM 4118 O O . ALA A 1 519 ? 0.224 8.999 -25.517 1.00 90.75 519 ALA A O 1
ATOM 4119 N N . THR A 1 520 ? -0.152 8.034 -23.540 1.00 90.69 520 THR A N 1
ATOM 4120 C CA . THR A 1 520 ? 1.177 8.300 -22.993 1.00 90.69 520 THR A CA 1
ATOM 4121 C C . THR A 1 520 ? 2.071 7.075 -23.133 1.00 90.69 520 THR A C 1
ATOM 4123 O O . THR A 1 520 ? 1.588 5.941 -23.175 1.00 90.69 520 THR A O 1
ATOM 4126 N N . VAL A 1 521 ? 3.391 7.275 -23.174 1.00 88.19 521 VAL A N 1
ATOM 4127 C CA . VAL A 1 521 ? 4.361 6.166 -23.223 1.00 88.19 521 VAL A CA 1
ATOM 4128 C C . VAL A 1 521 ? 4.140 5.178 -22.073 1.00 88.19 521 VAL A C 1
ATOM 4130 O O . VAL A 1 521 ? 4.212 3.970 -22.274 1.00 88.19 521 VAL A O 1
ATOM 4133 N N . VAL A 1 522 ? 3.811 5.674 -20.876 1.00 83.75 522 VAL A N 1
ATOM 4134 C CA . VAL A 1 522 ? 3.538 4.833 -19.700 1.00 83.75 522 VAL A CA 1
ATOM 4135 C C . VAL A 1 522 ? 2.339 3.914 -19.949 1.00 83.75 522 VAL A C 1
ATOM 4137 O O . VAL A 1 522 ? 2.433 2.711 -19.699 1.00 83.75 522 VAL A O 1
ATOM 4140 N N . LYS A 1 523 ? 1.238 4.457 -20.488 1.00 87.69 523 LYS A N 1
ATOM 4141 C CA . LYS A 1 523 ? 0.032 3.682 -20.818 1.00 87.69 523 LYS A CA 1
ATOM 4142 C C . LYS A 1 523 ? 0.320 2.637 -21.897 1.00 87.69 523 LYS A C 1
ATOM 4144 O O . LYS A 1 523 ? -0.072 1.483 -21.741 1.00 87.69 523 LYS A O 1
ATOM 4149 N N . LEU A 1 524 ? 1.072 3.023 -22.931 1.00 93.06 524 LEU A N 1
ATOM 4150 C CA . LEU A 1 524 ? 1.492 2.129 -24.009 1.00 93.06 524 LEU A CA 1
ATOM 4151 C C . LEU A 1 524 ? 2.337 0.962 -23.481 1.00 93.06 524 LEU A C 1
ATOM 4153 O O . LEU A 1 524 ? 2.017 -0.193 -23.741 1.00 93.06 524 LEU A O 1
ATOM 4157 N N . CYS A 1 525 ? 3.377 1.246 -22.691 1.00 88.38 525 CYS A N 1
ATOM 4158 C CA . CYS A 1 525 ? 4.234 0.228 -22.082 1.00 88.38 525 CYS A CA 1
ATOM 4159 C C . CYS A 1 525 ? 3.454 -0.722 -21.162 1.00 88.38 525 CYS A C 1
ATOM 4161 O O . CYS A 1 525 ? 3.728 -1.921 -21.165 1.00 88.38 525 CYS A O 1
ATOM 4163 N N . GLY A 1 526 ? 2.487 -0.203 -20.395 1.00 81.69 526 GLY A N 1
ATOM 4164 C CA . GLY A 1 526 ? 1.601 -1.016 -19.559 1.00 81.69 526 GLY A CA 1
ATOM 4165 C C . GLY A 1 526 ? 0.759 -1.987 -20.387 1.00 81.69 526 GLY A C 1
ATOM 4166 O O . GLY A 1 526 ? 0.786 -3.186 -20.145 1.00 81.69 526 GLY A O 1
ATOM 4167 N N . GLN A 1 527 ? 0.099 -1.501 -21.440 1.00 91.25 527 GLN A N 1
ATOM 4168 C CA . GLN A 1 527 ? -0.739 -2.346 -22.300 1.00 91.25 527 GLN A CA 1
ATOM 4169 C C . GLN A 1 527 ? 0.072 -3.346 -23.133 1.00 91.25 527 GLN A C 1
ATOM 4171 O O . GLN A 1 527 ? -0.393 -4.459 -23.379 1.00 91.25 527 GLN A O 1
ATOM 4176 N N . LEU A 1 528 ? 1.294 -2.981 -23.538 1.00 91.81 528 LEU A N 1
ATOM 4177 C CA . LEU A 1 528 ? 2.241 -3.909 -24.161 1.00 91.81 528 LEU A CA 1
ATOM 4178 C C . LEU A 1 528 ? 2.606 -5.045 -23.205 1.00 91.81 528 LEU A C 1
ATOM 4180 O O . LEU A 1 528 ? 2.562 -6.215 -23.590 1.00 91.81 528 LEU A O 1
ATOM 4184 N N . HIS A 1 529 ? 2.913 -4.698 -21.956 1.00 85.56 529 HIS A N 1
ATOM 4185 C CA . HIS A 1 529 ? 3.224 -5.665 -20.913 1.00 85.56 529 HIS A CA 1
ATOM 4186 C C . HIS A 1 529 ? 2.044 -6.603 -20.627 1.00 85.56 529 HIS A C 1
ATOM 4188 O O . HIS A 1 529 ? 2.213 -7.822 -20.649 1.00 85.56 529 HIS A O 1
ATOM 4194 N N . ASP A 1 530 ? 0.841 -6.052 -20.448 1.00 82.31 530 ASP A N 1
ATOM 4195 C CA . ASP A 1 530 ? -0.389 -6.815 -20.199 1.00 82.31 530 ASP A CA 1
ATOM 4196 C C . ASP A 1 530 ? -0.750 -7.733 -21.378 1.00 82.31 530 ASP A C 1
ATOM 4198 O O . ASP A 1 530 ? -1.296 -8.821 -21.193 1.00 82.31 530 ASP A O 1
ATOM 4202 N N . GLY A 1 531 ? -0.399 -7.325 -22.601 1.00 87.81 531 GLY A N 1
ATOM 4203 C CA . GLY A 1 531 ? -0.504 -8.144 -23.809 1.00 87.81 531 GLY A CA 1
ATOM 4204 C C . GLY A 1 531 ? 0.575 -9.222 -23.949 1.00 87.81 531 GLY A C 1
ATOM 4205 O O . GLY A 1 531 ? 0.604 -9.914 -24.966 1.00 87.81 531 GLY A O 1
ATOM 4206 N N . GLY A 1 532 ? 1.469 -9.370 -22.968 1.00 87.31 532 GLY A N 1
ATOM 4207 C CA . GLY A 1 532 ? 2.540 -10.366 -22.968 1.00 87.31 532 GLY A CA 1
ATOM 4208 C C . GLY A 1 532 ? 3.698 -10.040 -23.913 1.00 87.31 532 GLY A C 1
ATOM 4209 O O . GLY A 1 532 ? 4.490 -10.928 -24.239 1.00 87.31 532 GLY A O 1
ATOM 4210 N N . VAL A 1 533 ? 3.808 -8.794 -24.385 1.00 89.44 533 VAL A N 1
ATOM 4211 C CA . VAL A 1 533 ? 4.956 -8.360 -25.184 1.00 89.44 533 VAL A CA 1
ATOM 4212 C C . VAL A 1 533 ? 6.188 -8.330 -24.285 1.00 89.44 533 VAL A C 1
ATOM 4214 O O . VAL A 1 533 ? 6.164 -7.798 -23.176 1.00 89.44 533 VAL A O 1
ATOM 4217 N N . ALA A 1 534 ? 7.286 -8.908 -24.766 1.00 82.56 534 ALA A N 1
ATOM 4218 C CA . ALA A 1 534 ? 8.535 -8.917 -24.025 1.00 82.56 534 ALA A CA 1
ATOM 4219 C C . ALA A 1 534 ? 9.153 -7.494 -23.968 1.00 82.56 534 ALA A C 1
ATOM 4221 O O . ALA A 1 534 ? 9.173 -6.799 -24.989 1.00 82.56 534 ALA A O 1
ATOM 4222 N N . PRO A 1 535 ? 9.658 -7.036 -22.804 1.00 78.25 535 PRO A N 1
ATOM 4223 C CA . PRO A 1 535 ? 10.179 -5.675 -22.616 1.00 78.25 535 PRO A CA 1
ATOM 4224 C C . PRO A 1 535 ? 11.278 -5.246 -23.596 1.00 78.25 535 PRO A C 1
ATOM 4226 O O . PRO A 1 535 ? 11.350 -4.075 -23.963 1.00 78.25 535 PRO A O 1
ATOM 4229 N N . ASP A 1 536 ? 12.091 -6.180 -24.098 1.00 80.12 536 ASP A N 1
ATOM 4230 C CA . ASP A 1 536 ? 13.126 -5.933 -25.115 1.00 80.12 536 ASP A CA 1
ATOM 4231 C C . ASP A 1 536 ? 12.566 -5.391 -26.443 1.00 80.12 536 ASP A C 1
ATOM 4233 O O . ASP A 1 536 ? 13.309 -4.825 -27.243 1.00 80.12 536 ASP A O 1
ATOM 4237 N N . LYS A 1 537 ? 11.253 -5.504 -26.669 1.00 88.56 537 LYS A N 1
ATOM 4238 C CA . LYS A 1 537 ? 10.580 -4.983 -27.865 1.00 88.56 537 LYS A CA 1
ATOM 4239 C C . LYS A 1 537 ? 10.157 -3.528 -27.759 1.00 88.56 537 LYS A C 1
ATOM 4241 O O . LYS A 1 537 ? 9.901 -2.920 -28.791 1.00 88.56 537 LYS A O 1
ATOM 4246 N N . TYR A 1 538 ? 10.076 -2.969 -26.554 1.00 88.56 538 TYR A N 1
ATOM 4247 C CA . TYR A 1 538 ? 9.540 -1.619 -26.346 1.00 88.56 538 TYR A CA 1
ATOM 4248 C C . TYR A 1 538 ? 10.294 -0.785 -25.304 1.00 88.56 538 TYR A C 1
ATOM 4250 O O . TYR A 1 538 ? 9.930 0.359 -25.056 1.00 88.56 538 TYR A O 1
ATOM 4258 N N . TRP A 1 539 ? 11.378 -1.302 -24.721 1.00 79.88 539 TRP A N 1
ATOM 4259 C CA . TRP A 1 539 ? 12.223 -0.578 -23.762 1.00 79.88 539 TRP A CA 1
ATOM 4260 C C . TRP A 1 539 ? 12.819 0.729 -24.313 1.00 79.88 539 TRP A C 1
ATOM 4262 O O . TRP A 1 539 ? 13.098 1.645 -23.539 1.00 79.88 539 TRP A O 1
ATOM 4272 N N . PHE A 1 540 ? 12.999 0.848 -25.634 1.00 83.25 540 PHE A N 1
ATOM 4273 C CA . PHE A 1 540 ? 13.473 2.089 -26.253 1.00 83.25 540 PHE A CA 1
ATOM 4274 C C . PHE A 1 540 ? 12.492 3.250 -26.005 1.00 83.25 540 PHE A C 1
ATOM 4276 O O . PHE A 1 540 ? 12.929 4.381 -25.841 1.00 83.25 540 PHE A O 1
ATOM 4283 N N . LEU A 1 541 ? 11.193 2.973 -25.820 1.00 83.81 541 LEU A N 1
ATOM 4284 C CA . LEU A 1 541 ? 10.205 3.977 -25.405 1.00 83.81 541 LEU A CA 1
ATOM 4285 C C . LEU A 1 541 ? 10.506 4.551 -24.012 1.00 83.81 541 LEU A C 1
ATOM 4287 O O . LEU A 1 541 ? 10.111 5.666 -23.686 1.00 83.81 541 LEU A O 1
ATOM 4291 N N . CYS A 1 542 ? 11.216 3.809 -23.162 1.00 77.50 542 CYS A N 1
ATOM 4292 C CA . CYS A 1 542 ? 11.612 4.272 -21.832 1.00 77.50 542 CYS A CA 1
ATOM 4293 C C . CYS A 1 542 ? 12.834 5.205 -21.861 1.00 77.50 542 CYS A C 1
ATOM 4295 O O . CYS A 1 542 ? 13.242 5.704 -20.808 1.00 77.50 542 CYS A O 1
ATOM 4297 N N . HIS A 1 543 ? 13.424 5.432 -23.038 1.00 74.62 543 HIS A N 1
ATOM 4298 C CA . HIS A 1 543 ? 14.488 6.407 -23.226 1.00 74.62 543 HIS A CA 1
ATOM 4299 C C . HIS A 1 543 ? 13.853 7.767 -23.482 1.00 74.62 543 HIS A C 1
ATOM 4301 O O . HIS A 1 543 ? 12.964 7.915 -24.318 1.00 74.62 543 HIS A O 1
ATOM 4307 N N . GLU A 1 544 ? 14.304 8.776 -22.750 1.00 62.81 544 GLU A N 1
ATOM 4308 C CA . GLU A 1 544 ? 14.273 10.121 -23.302 1.00 62.81 544 GLU A CA 1
ATOM 4309 C C . GLU A 1 544 ? 15.471 10.182 -24.240 1.00 62.81 544 GLU A C 1
ATOM 4311 O O . GLU A 1 544 ? 16.608 10.030 -23.783 1.00 62.81 544 GLU A O 1
ATOM 4316 N N . GLU A 1 545 ? 15.238 10.335 -25.548 1.00 58.31 545 GLU A N 1
ATOM 4317 C CA . GLU A 1 545 ? 16.333 10.762 -26.412 1.00 58.31 545 GLU A CA 1
ATOM 4318 C C . GLU A 1 545 ? 16.908 12.032 -25.778 1.00 58.31 545 GLU A C 1
ATOM 4320 O O . GLU A 1 545 ? 16.131 12.930 -25.418 1.00 58.31 545 GLU A O 1
ATOM 4325 N N . PRO A 1 546 ? 18.234 12.109 -25.552 1.00 48.53 546 PRO A N 1
ATOM 4326 C CA . PRO A 1 546 ? 18.824 13.346 -25.089 1.00 48.53 546 PRO A CA 1
ATOM 4327 C C . PRO A 1 546 ? 18.390 14.390 -26.102 1.00 48.53 546 PRO A C 1
ATOM 4329 O O . PRO A 1 546 ? 18.716 14.250 -27.281 1.00 48.53 546 PRO A O 1
ATOM 4332 N N . LYS A 1 547 ? 17.601 15.383 -25.661 1.00 47.00 547 LYS A N 1
ATOM 4333 C CA . LYS A 1 547 ? 17.286 16.545 -26.490 1.00 47.00 547 LYS A CA 1
ATOM 4334 C C . LYS A 1 547 ? 18.627 16.976 -27.047 1.00 47.00 547 LYS A C 1
ATOM 4336 O O . LYS A 1 547 ? 19.498 17.360 -26.262 1.00 47.00 547 LYS A O 1
ATOM 4341 N N . SER A 1 548 ? 18.837 16.796 -28.351 1.00 40.38 548 SER A N 1
ATOM 4342 C CA . SER A 1 548 ? 20.028 17.313 -29.000 1.00 40.38 548 SER A CA 1
ATOM 4343 C C . SER A 1 548 ? 20.087 18.761 -28.556 1.00 40.38 548 SER A C 1
ATOM 4345 O O . SER A 1 548 ? 19.096 19.467 -28.738 1.00 40.38 548 SER A O 1
ATOM 4347 N N . PHE A 1 549 ? 21.153 19.148 -27.851 1.00 35.00 549 PHE A N 1
ATOM 4348 C CA . PHE A 1 549 ? 21.380 20.541 -27.498 1.00 35.00 549 PHE A CA 1
ATOM 4349 C C . PHE A 1 549 ? 21.284 21.301 -28.822 1.00 35.00 549 PHE A C 1
ATOM 4351 O O . PHE A 1 549 ? 22.179 21.187 -29.658 1.00 35.00 549 PHE A O 1
ATOM 4358 N N . GLU A 1 550 ? 20.144 21.948 -29.063 1.00 36.25 550 GLU A N 1
ATOM 4359 C CA . GLU A 1 550 ? 19.967 22.848 -30.189 1.00 36.25 550 GLU A CA 1
ATOM 4360 C C . GLU A 1 550 ? 20.946 23.989 -29.918 1.00 36.25 550 GLU A C 1
ATOM 4362 O O . GLU A 1 550 ? 20.767 24.763 -28.975 1.00 36.25 550 GLU A O 1
ATOM 4367 N N . GLY A 1 551 ? 22.064 23.960 -30.645 1.00 37.03 551 GLY A N 1
ATOM 4368 C CA . GLY A 1 551 ? 23.072 25.012 -30.653 1.00 37.03 551 GLY A CA 1
ATOM 4369 C C . GLY A 1 551 ? 22.624 26.215 -31.459 1.00 37.03 551 GLY A C 1
ATOM 4370 O O . GLY A 1 551 ? 21.851 26.021 -32.427 1.00 37.03 551 GLY A O 1
#

pLDDT: mean 78.42, std 21.31, range [26.59, 98.38]